Protein AF-A0A1I0A6A6-F1 (afdb_monomer_lite)

Structure (mmCIF, N/CA/C/O backbone):
data_AF-A0A1I0A6A6-F1
#
_entry.id   AF-A0A1I0A6A6-F1
#
loop_
_atom_site.group_PDB
_atom_site.id
_atom_site.type_symbol
_atom_site.label_atom_id
_atom_site.label_alt_id
_atom_site.label_comp_id
_atom_site.label_asym_id
_atom_site.label_entity_id
_atom_site.label_seq_id
_atom_site.pdbx_PDB_ins_code
_atom_site.Cartn_x
_atom_site.Cartn_y
_atom_site.Cartn_z
_atom_site.occupancy
_atom_site.B_iso_or_equiv
_atom_site.auth_seq_id
_atom_site.auth_comp_id
_atom_site.auth_asym_id
_atom_site.auth_atom_id
_atom_site.pdbx_PDB_model_num
ATOM 1 N N . MET A 1 1 ? -33.083 19.137 50.912 1.00 38.31 1 MET A N 1
ATOM 2 C CA . MET A 1 1 ? -33.176 18.187 52.042 1.00 38.31 1 MET A CA 1
ATOM 3 C C . MET A 1 1 ? -31.839 17.481 52.184 1.00 38.31 1 MET A C 1
ATOM 5 O O . MET A 1 1 ? -31.438 16.793 51.256 1.00 38.31 1 MET A O 1
ATOM 9 N N . ALA A 1 2 ? -31.124 17.695 53.289 1.00 40.59 2 ALA A N 1
ATOM 10 C CA . ALA A 1 2 ? -29.967 16.873 53.644 1.00 40.59 2 ALA A CA 1
ATOM 11 C C . ALA A 1 2 ? -30.454 15.433 53.902 1.00 40.59 2 ALA A C 1
ATOM 13 O O . ALA A 1 2 ? -31.474 15.255 54.568 1.00 40.59 2 ALA A O 1
ATOM 14 N N . SER A 1 3 ? -29.806 14.421 53.317 1.00 53.03 3 SER A N 1
ATOM 15 C CA . SER A 1 3 ? -30.333 13.052 53.335 1.00 53.03 3 SER A CA 1
ATOM 16 C C . SER A 1 3 ? -30.282 12.448 54.747 1.00 53.03 3 SER A C 1
ATOM 18 O O . SER A 1 3 ? -29.224 12.359 55.367 1.00 53.03 3 SER A O 1
ATOM 20 N N . LEU A 1 4 ? -31.443 12.007 55.247 1.00 56.84 4 LEU A N 1
ATOM 21 C CA . LEU A 1 4 ? -31.589 11.217 56.483 1.00 56.84 4 LEU A CA 1
ATOM 22 C C . LEU A 1 4 ? -30.985 9.806 56.357 1.00 56.84 4 LEU A C 1
ATOM 24 O O . LEU A 1 4 ? -30.748 9.141 57.359 1.00 56.84 4 LEU A O 1
ATOM 28 N N . TRP A 1 5 ? -30.702 9.367 55.130 1.00 56.50 5 TRP A N 1
ATOM 29 C CA . TRP A 1 5 ? -30.177 8.045 54.810 1.00 56.50 5 TRP A CA 1
ATOM 30 C C . TRP A 1 5 ? -28.830 8.181 54.100 1.00 56.50 5 TRP A C 1
ATOM 32 O O . TRP A 1 5 ? -28.675 9.001 53.187 1.00 56.50 5 TRP A O 1
ATOM 42 N N . LYS A 1 6 ? -27.847 7.389 54.538 1.00 59.06 6 LYS A N 1
ATOM 43 C CA . LYS A 1 6 ? -26.527 7.264 53.912 1.00 59.06 6 LYS A CA 1
ATOM 44 C C . LYS A 1 6 ? -26.257 5.790 53.655 1.00 59.06 6 LYS A C 1
ATOM 46 O O . LYS A 1 6 ? -26.235 5.001 54.595 1.00 59.06 6 LYS A O 1
ATOM 51 N N . TRP A 1 7 ? -26.025 5.444 52.397 1.00 64.62 7 TRP A N 1
ATOM 52 C CA . TRP A 1 7 ? -25.557 4.117 52.023 1.00 64.62 7 TRP A CA 1
ATOM 53 C C . TRP A 1 7 ? -24.109 3.970 52.484 1.00 64.62 7 TRP A C 1
ATOM 55 O O . TRP A 1 7 ? -23.253 4.774 52.110 1.00 64.62 7 TRP A O 1
ATOM 65 N N . ARG A 1 8 ? -23.844 2.980 53.335 1.00 62.66 8 ARG A N 1
ATOM 66 C CA . ARG A 1 8 ? -22.482 2.549 53.648 1.00 62.66 8 ARG A CA 1
ATOM 67 C C . ARG A 1 8 ? -22.244 1.235 52.929 1.00 62.66 8 ARG A C 1
ATOM 69 O O . ARG A 1 8 ? -23.105 0.362 52.965 1.00 62.66 8 ARG A O 1
ATOM 76 N N . ALA A 1 9 ? -21.105 1.135 52.265 1.00 60.50 9 ALA A N 1
ATOM 77 C CA . ALA A 1 9 ? -20.640 -0.138 51.755 1.00 60.50 9 ALA A CA 1
ATOM 78 C C . ALA A 1 9 ? -20.038 -0.936 52.916 1.00 60.50 9 ALA A C 1
ATOM 80 O O . ALA A 1 9 ? -19.286 -0.380 53.719 1.00 60.50 9 ALA A O 1
ATOM 81 N N . ASP A 1 10 ? -20.410 -2.205 52.990 1.00 60.72 10 ASP A N 1
ATOM 82 C CA . ASP A 1 10 ? -19.793 -3.221 53.836 1.00 60.72 10 ASP A CA 1
ATOM 83 C C . ASP A 1 10 ? -18.888 -4.085 52.936 1.00 60.72 10 ASP A C 1
ATOM 85 O O . ASP A 1 10 ? -19.190 -4.216 51.747 1.00 60.72 10 ASP A O 1
ATOM 89 N N . ASP A 1 11 ? -17.786 -4.629 53.462 1.00 60.62 11 ASP A N 1
ATOM 90 C CA . ASP A 1 11 ? -16.925 -5.601 52.745 1.00 60.62 11 ASP A CA 1
ATOM 91 C C . ASP A 1 11 ? -16.254 -5.068 51.441 1.00 60.62 11 ASP A C 1
ATOM 93 O O . ASP A 1 11 ? -16.332 -5.657 50.358 1.00 60.62 11 ASP A O 1
ATOM 97 N N . LEU A 1 12 ? -15.611 -3.888 51.512 1.00 60.81 12 LEU A N 1
ATOM 98 C CA . LEU A 1 12 ? -14.973 -3.196 50.366 1.00 60.81 12 LEU A CA 1
ATOM 99 C C . LEU A 1 12 ? -13.684 -3.868 49.838 1.00 60.81 12 LEU A C 1
ATOM 101 O O . LEU A 1 12 ? -13.248 -3.579 48.721 1.00 60.81 12 LEU A O 1
ATOM 105 N N . ASP A 1 13 ? -13.064 -4.755 50.611 1.00 55.25 13 ASP A N 1
ATOM 106 C CA . ASP A 1 13 ? -11.921 -5.590 50.207 1.00 55.25 13 ASP A CA 1
ATOM 107 C C . ASP A 1 13 ? -12.269 -6.547 49.050 1.00 55.25 13 ASP A C 1
ATOM 109 O O . ASP A 1 13 ? -11.396 -6.990 48.301 1.00 55.25 13 ASP A O 1
ATOM 113 N N . THR A 1 14 ? -13.562 -6.766 48.809 1.00 58.41 14 THR A N 1
ATOM 114 C CA . THR A 1 14 ? -14.087 -7.616 47.738 1.00 58.41 14 THR A CA 1
ATOM 115 C C . THR A 1 14 ? -14.228 -6.921 46.373 1.00 58.41 14 THR A C 1
ATOM 117 O O . THR A 1 14 ? -14.649 -7.565 45.408 1.00 58.41 14 THR A O 1
ATOM 120 N N . ILE A 1 15 ? -13.883 -5.631 46.237 1.00 67.81 15 ILE A N 1
ATOM 121 C CA . ILE A 1 15 ? -14.083 -4.850 44.992 1.00 67.81 15 ILE A CA 1
ATOM 122 C C . ILE A 1 15 ? -13.125 -5.256 43.853 1.00 67.81 15 ILE A C 1
ATOM 124 O O . ILE A 1 15 ? -13.414 -5.012 42.676 1.00 67.81 15 ILE A O 1
ATOM 128 N N . PHE A 1 16 ? -11.993 -5.879 44.180 1.00 80.69 16 PHE A N 1
ATOM 129 C CA . PHE A 1 16 ? -10.970 -6.274 43.208 1.00 80.69 16 PHE A CA 1
ATOM 130 C C . PHE A 1 16 ? -11.210 -7.683 42.635 1.00 80.69 16 PHE A C 1
ATOM 132 O O . PHE A 1 16 ? -12.317 -8.216 42.641 1.00 80.69 16 PHE A O 1
ATOM 139 N N . LYS A 1 17 ? -10.163 -8.303 42.083 1.00 83.44 17 LYS A N 1
ATOM 140 C CA . LYS A 1 17 ? -10.204 -9.653 41.492 1.00 83.44 17 LYS A CA 1
ATOM 141 C C . LYS A 1 17 ? -10.427 -10.783 42.514 1.00 83.44 17 LYS A C 1
ATOM 143 O O . LYS A 1 17 ? -10.639 -11.929 42.114 1.00 83.44 17 LYS A O 1
ATOM 148 N N . VAL A 1 18 ? -10.328 -10.474 43.806 1.00 81.12 18 VAL A N 1
ATOM 149 C CA . VAL A 1 18 ? -10.264 -11.426 44.920 1.00 81.12 18 VAL A CA 1
ATOM 150 C C . VAL A 1 18 ? -11.649 -11.628 45.558 1.00 81.12 18 VAL A C 1
ATOM 152 O O . VAL A 1 18 ? -12.448 -10.697 45.642 1.00 81.12 18 VAL A O 1
ATOM 155 N N . ILE A 1 19 ? -11.958 -12.861 45.964 1.00 79.75 19 ILE A N 1
ATOM 156 C CA . ILE A 1 19 ? -13.134 -13.200 46.790 1.00 79.75 19 ILE A CA 1
ATOM 157 C C . ILE A 1 19 ? -12.752 -13.273 48.275 1.00 79.75 19 ILE A C 1
ATOM 159 O O . ILE A 1 19 ? -11.572 -13.337 48.589 1.00 79.75 19 ILE A O 1
ATOM 163 N N . ASN A 1 20 ? -13.721 -13.375 49.186 1.00 75.00 20 ASN A N 1
ATOM 164 C CA . ASN A 1 20 ? -13.495 -13.378 50.645 1.00 75.00 20 ASN A CA 1
ATOM 165 C C . ASN A 1 20 ? -12.578 -14.521 51.134 1.00 75.00 20 ASN A C 1
ATOM 167 O O . ASN A 1 20 ? -12.017 -14.449 52.218 1.00 75.00 20 ASN A O 1
ATOM 171 N N . GLN A 1 21 ? -12.392 -15.569 50.324 1.00 74.50 21 GLN A N 1
ATOM 172 C CA . GLN A 1 21 ? -11.429 -16.651 50.573 1.00 74.50 21 GLN A CA 1
ATOM 173 C C . GLN A 1 21 ? -9.991 -16.311 50.129 1.00 74.50 21 GLN A C 1
ATOM 175 O O . GLN A 1 21 ? -9.130 -17.179 50.156 1.00 74.50 21 GLN A O 1
ATOM 180 N N . GLY A 1 22 ? -9.728 -15.098 49.635 1.00 74.94 22 GLY A N 1
ATOM 181 C CA . GLY A 1 22 ? -8.437 -14.664 49.090 1.00 74.94 22 GLY A CA 1
ATOM 182 C C . GLY A 1 22 ? -8.132 -15.153 47.661 1.00 74.94 22 GLY A C 1
ATOM 183 O O . GLY A 1 22 ? -7.114 -14.775 47.084 1.00 74.94 22 GLY A O 1
ATOM 184 N N . LEU A 1 23 ? -9.021 -15.941 47.042 1.00 78.50 23 LEU A N 1
ATOM 185 C CA . LEU A 1 23 ? -8.830 -16.473 45.685 1.00 78.50 23 LEU A CA 1
ATOM 186 C C . LEU A 1 23 ? -9.155 -15.442 44.594 1.00 78.50 23 LEU A C 1
ATOM 188 O O . LEU A 1 23 ? -10.188 -14.771 44.621 1.00 78.50 23 LEU A O 1
ATOM 192 N N . MET A 1 24 ? -8.328 -15.382 43.554 1.00 80.19 24 MET A N 1
ATOM 193 C CA . MET A 1 24 ? -8.513 -14.508 42.392 1.00 80.19 24 MET A CA 1
ATOM 194 C C . MET A 1 24 ? -9.512 -15.091 41.384 1.00 80.19 24 MET A C 1
ATOM 196 O O . MET A 1 24 ? -9.124 -15.557 40.313 1.00 80.19 24 MET A O 1
ATOM 200 N N . LYS A 1 25 ? -10.803 -15.094 41.733 1.00 83.88 25 LYS A N 1
ATOM 201 C CA . LYS A 1 25 ? -11.876 -15.655 40.889 1.00 83.88 25 LYS A CA 1
ATOM 202 C C . LYS A 1 25 ? -12.686 -14.617 40.110 1.00 83.88 25 LYS A C 1
ATOM 204 O O . LYS A 1 25 ? -13.388 -14.993 39.177 1.00 83.88 25 LYS A O 1
ATOM 209 N N . LYS A 1 26 ? -12.640 -13.329 40.470 1.00 88.06 26 LYS A N 1
ATOM 210 C CA . LYS A 1 26 ? -13.511 -12.320 39.848 1.00 88.06 26 LYS A CA 1
ATOM 211 C C . LYS A 1 26 ? -12.895 -11.808 38.541 1.00 88.06 26 LYS A C 1
ATOM 213 O O . LYS A 1 26 ? -11.825 -11.190 38.569 1.00 88.06 26 LYS A O 1
ATOM 218 N N . PRO A 1 27 ? -13.541 -12.001 37.380 1.00 91.06 27 PRO A N 1
ATOM 219 C CA . PRO A 1 27 ? -13.076 -11.388 36.142 1.00 91.06 27 PRO A CA 1
ATOM 220 C C . PRO A 1 27 ? -13.278 -9.864 36.177 1.00 91.06 27 PRO A C 1
ATOM 222 O O . PRO A 1 27 ? -14.146 -9.353 36.876 1.00 91.06 27 PRO A O 1
ATOM 225 N N . TYR A 1 28 ? -12.518 -9.109 35.378 1.00 93.50 28 TYR A N 1
ATOM 226 C CA . TYR A 1 28 ? -12.632 -7.636 35.341 1.00 93.50 28 TYR A CA 1
ATOM 227 C C . TYR A 1 28 ? -14.009 -7.143 34.877 1.00 93.50 28 TYR A C 1
ATOM 229 O O . TYR A 1 28 ? -14.390 -6.002 35.117 1.00 93.50 28 TYR A O 1
ATOM 237 N N . TRP A 1 29 ? -14.758 -7.983 34.174 1.00 93.38 29 TRP A N 1
ATOM 238 C CA . TRP A 1 29 ? -16.086 -7.667 33.669 1.00 93.38 29 TRP A CA 1
ATOM 239 C C . TRP A 1 29 ? -17.198 -8.030 34.652 1.00 93.38 29 TRP A C 1
ATOM 241 O O . TRP A 1 29 ? -18.354 -7.824 34.314 1.00 93.38 29 TRP A O 1
ATOM 251 N N . VAL A 1 30 ? -16.881 -8.551 35.844 1.00 91.50 30 VAL A N 1
ATOM 252 C CA . VAL A 1 30 ? -17.866 -9.058 36.813 1.00 91.50 30 VAL A CA 1
ATOM 253 C C . VAL A 1 30 ? -18.976 -8.044 37.127 1.00 91.50 30 VAL A C 1
ATOM 255 O O . VAL A 1 30 ? -18.717 -6.860 37.368 1.00 91.50 30 VAL A O 1
ATOM 258 N N . GLU A 1 31 ? -20.218 -8.499 37.152 1.00 89.62 31 GLU A N 1
ATOM 259 C CA . GLU A 1 31 ? -21.395 -7.734 37.561 1.00 89.62 31 GLU A CA 1
ATOM 260 C C . GLU A 1 31 ? -22.098 -8.372 38.754 1.00 89.62 31 GLU A C 1
ATOM 262 O O . GLU A 1 31 ? -21.801 -9.502 39.123 1.00 89.62 31 GLU A O 1
ATOM 267 N N . TYR A 1 32 ? -23.004 -7.617 39.381 1.00 85.06 32 TYR A N 1
ATOM 268 C CA . TYR A 1 32 ? -23.696 -8.022 40.605 1.00 85.06 32 TYR A CA 1
ATOM 269 C C . TYR A 1 32 ? -24.464 -9.342 40.452 1.00 85.06 32 TYR A C 1
ATOM 271 O O . TYR A 1 32 ? -24.411 -10.182 41.343 1.00 85.06 32 TYR A O 1
ATOM 279 N N . HIS A 1 33 ? -25.089 -9.537 39.287 1.00 87.75 33 HIS A N 1
ATOM 280 C CA . HIS A 1 33 ? -25.902 -10.711 38.948 1.00 87.75 33 HIS A CA 1
ATOM 281 C C . HIS A 1 33 ? -25.120 -11.851 38.278 1.00 87.75 33 HIS A C 1
ATOM 283 O O . HIS A 1 33 ? -25.723 -12.794 37.774 1.00 87.75 33 HIS A O 1
ATOM 289 N N . ASP A 1 34 ? -23.786 -11.769 38.207 1.00 90.88 34 ASP A N 1
ATOM 290 C CA . ASP A 1 34 ? -22.990 -12.847 37.614 1.00 90.88 34 ASP A CA 1
ATOM 291 C C . ASP A 1 34 ? -22.909 -14.059 38.560 1.00 90.88 34 ASP A C 1
ATOM 293 O O . ASP A 1 34 ? -22.771 -13.919 39.779 1.00 90.88 34 ASP A O 1
ATOM 297 N N . VAL A 1 35 ? -22.924 -15.256 37.971 1.00 91.38 35 VAL A N 1
ATOM 298 C CA . VAL A 1 35 ? -22.727 -16.546 38.647 1.00 91.38 35 VAL A CA 1
ATOM 299 C C . VAL A 1 35 ? -21.478 -17.246 38.104 1.00 91.38 35 VAL A C 1
ATOM 301 O O . VAL A 1 35 ? -21.071 -17.009 36.965 1.00 91.38 35 VAL A O 1
ATOM 304 N N . TYR A 1 36 ? -20.858 -18.095 38.920 1.00 87.06 36 TYR A N 1
ATOM 305 C CA . TYR A 1 36 ? -19.808 -19.019 38.489 1.00 87.06 36 TYR A CA 1
ATOM 306 C C . TYR A 1 36 ? -20.394 -20.193 37.685 1.00 87.06 36 TYR A C 1
ATOM 308 O O . TYR A 1 36 ? -21.608 -20.391 37.652 1.00 87.06 36 TYR A O 1
ATOM 316 N N . ASP A 1 37 ? -19.526 -21.005 37.074 1.00 87.81 37 ASP A N 1
ATOM 317 C CA . ASP A 1 37 ? -19.925 -22.170 36.264 1.00 87.81 37 ASP A CA 1
ATOM 318 C C . ASP A 1 37 ? -20.733 -23.218 37.054 1.00 87.81 37 ASP A C 1
ATOM 320 O O . ASP A 1 37 ? -21.507 -23.977 36.476 1.00 87.81 37 ASP A O 1
ATOM 324 N N . ASP A 1 38 ? -20.581 -23.249 38.381 1.00 87.25 38 ASP A N 1
ATOM 325 C CA . ASP A 1 38 ? -21.343 -24.111 39.291 1.00 87.25 38 ASP A CA 1
ATOM 326 C C . ASP A 1 38 ? -22.706 -23.518 39.717 1.00 87.25 38 ASP A C 1
ATOM 328 O O . ASP A 1 38 ? -23.435 -24.130 40.497 1.00 87.25 38 ASP A O 1
ATOM 332 N N . GLY A 1 39 ? -23.064 -22.334 39.206 1.00 87.31 39 GLY A N 1
ATOM 333 C CA . GLY A 1 39 ? -24.300 -21.614 39.522 1.00 87.31 39 GLY A CA 1
ATOM 334 C C . GLY A 1 39 ? -24.240 -20.765 40.796 1.00 87.31 39 GLY A C 1
ATOM 335 O O . GLY A 1 39 ? -25.226 -20.110 41.139 1.00 87.31 39 GLY A O 1
ATOM 336 N N . THR A 1 40 ? -23.108 -20.739 41.501 1.00 86.25 40 THR A N 1
ATOM 337 C CA . THR A 1 40 ? -22.949 -19.936 42.719 1.00 86.25 40 THR A CA 1
ATOM 338 C C . THR A 1 40 ? -22.833 -18.446 42.368 1.00 86.25 40 THR A C 1
ATOM 340 O O . THR A 1 40 ? -22.031 -18.097 41.498 1.00 86.25 40 THR A O 1
ATOM 343 N N . PRO A 1 41 ? -23.573 -17.535 43.033 1.00 87.31 41 PRO A N 1
ATOM 344 C CA . PRO A 1 41 ? -23.426 -16.096 42.820 1.00 87.31 41 PRO A CA 1
ATOM 345 C C . PRO A 1 41 ? -22.012 -15.602 43.120 1.00 87.31 41 PRO A C 1
ATOM 347 O O . PRO A 1 41 ? -21.406 -15.983 44.121 1.00 87.31 41 PRO A O 1
ATOM 350 N N . VAL A 1 42 ? -21.505 -14.697 42.281 1.00 86.19 42 VAL A N 1
ATOM 351 C CA . VAL A 1 42 ? -20.198 -14.063 42.510 1.00 86.19 42 VAL A CA 1
ATOM 352 C C . VAL A 1 42 ? -20.254 -13.063 43.672 1.00 86.19 42 VAL A C 1
ATOM 354 O O . VAL A 1 42 ? -19.250 -12.849 44.355 1.00 86.19 42 VAL A O 1
ATOM 357 N N . TRP A 1 43 ? -21.421 -12.454 43.907 1.00 80.69 43 TRP A N 1
ATOM 358 C CA . TRP A 1 43 ? -21.645 -11.488 44.980 1.00 80.69 43 TRP A CA 1
ATOM 359 C C . TRP A 1 43 ? -22.674 -11.994 45.986 1.00 80.69 43 TRP A C 1
ATOM 361 O O . TRP A 1 43 ? -23.814 -12.318 45.642 1.00 80.69 43 TRP A O 1
ATOM 371 N N . ASN A 1 44 ? -22.281 -11.979 47.260 1.00 75.00 44 ASN A N 1
ATOM 372 C CA . ASN A 1 44 ? -23.185 -12.215 48.377 1.00 75.00 44 ASN A CA 1
ATOM 373 C C . ASN A 1 44 ? -24.176 -11.047 48.447 1.00 75.00 44 ASN A C 1
ATOM 375 O O . ASN A 1 44 ? -23.830 -9.944 48.857 1.00 75.00 44 ASN A O 1
ATOM 379 N N . GLY A 1 45 ? -25.399 -11.272 47.970 1.00 75.44 45 GLY A N 1
ATOM 380 C CA . GLY A 1 45 ? -26.433 -10.241 47.905 1.00 75.44 45 GLY A CA 1
ATOM 381 C C . GLY A 1 45 ? -27.242 -10.233 46.614 1.00 75.44 45 GLY A C 1
ATOM 382 O O . GLY A 1 45 ? -28.298 -9.623 46.622 1.00 75.44 45 GLY A O 1
ATOM 383 N N . GLU A 1 46 ? -26.825 -10.945 45.562 1.00 80.88 46 GLU A N 1
ATOM 384 C CA . GLU A 1 46 ? -27.533 -11.020 44.264 1.00 80.88 46 GLU A CA 1
ATOM 385 C C . GLU A 1 46 ? -29.050 -11.290 44.398 1.00 80.88 46 GLU A C 1
ATOM 387 O O . GLU A 1 46 ? -29.872 -10.701 43.698 1.00 80.88 46 GLU A O 1
ATOM 392 N N . LYS A 1 47 ? -29.449 -12.077 45.405 1.00 82.69 47 LYS A N 1
ATOM 393 C CA . LYS A 1 47 ? -30.855 -12.386 45.722 1.00 82.69 47 LYS A CA 1
ATOM 394 C C . LYS A 1 47 ? -31.598 -11.287 46.497 1.00 82.69 47 LYS A C 1
ATOM 396 O O . LYS A 1 47 ? -32.722 -11.508 46.949 1.00 82.69 47 LYS A O 1
ATOM 401 N N . SER A 1 48 ? -30.990 -10.122 46.717 1.00 85.88 48 SER A N 1
ATOM 402 C CA . SER A 1 48 ? -31.593 -9.018 47.465 1.00 85.88 48 SER A CA 1
ATOM 403 C C . SER A 1 48 ? -32.732 -8.396 46.670 1.00 85.88 48 SER A C 1
ATOM 405 O O . SER A 1 48 ? -32.529 -7.578 45.774 1.00 85.88 48 SER A O 1
ATOM 407 N N . VAL A 1 49 ? -33.960 -8.728 47.063 1.00 87.75 49 VAL A N 1
ATOM 408 C CA . VAL A 1 49 ? -35.180 -8.183 46.452 1.00 87.75 49 VAL A CA 1
ATOM 409 C C . VAL A 1 49 ? -35.176 -6.652 46.462 1.00 87.75 49 VAL A C 1
ATOM 411 O O . VAL A 1 49 ? -35.545 -6.033 45.470 1.00 87.75 49 VAL A O 1
ATOM 414 N N . PHE A 1 50 ? -34.709 -6.035 47.552 1.00 86.25 50 PHE A N 1
ATOM 415 C CA . PHE A 1 50 ? -34.649 -4.580 47.673 1.00 86.25 50 PHE A CA 1
ATOM 416 C C . PHE A 1 50 ? -33.729 -3.940 46.623 1.00 86.25 50 PHE A C 1
ATOM 418 O O . PHE A 1 50 ? -34.138 -3.002 45.937 1.00 86.25 50 PHE A O 1
ATOM 425 N N . TRP A 1 51 ? -32.505 -4.457 46.466 1.00 82.31 51 TRP A N 1
ATOM 426 C CA . TRP A 1 51 ? -31.547 -3.918 45.494 1.00 82.31 51 TRP A CA 1
ATOM 427 C C . TRP A 1 51 ? -32.000 -4.169 44.058 1.00 82.31 51 TRP A C 1
ATOM 429 O O . TRP A 1 51 ? -31.914 -3.266 43.226 1.00 82.31 51 TRP A O 1
ATOM 439 N N . ASN A 1 52 ? -32.584 -5.339 43.802 1.00 87.19 52 ASN A N 1
ATOM 440 C CA . ASN A 1 52 ? -33.087 -5.707 42.483 1.00 87.19 52 ASN A CA 1
ATOM 441 C C . ASN A 1 52 ? -34.271 -4.816 42.073 1.00 87.19 52 ASN A C 1
ATOM 443 O O . ASN A 1 52 ? -34.341 -4.371 40.929 1.00 87.19 52 ASN A O 1
ATOM 447 N N . MET A 1 53 ? -35.164 -4.475 43.010 1.00 88.94 53 MET A N 1
ATOM 448 C CA . MET A 1 53 ? -36.251 -3.520 42.761 1.00 88.94 53 MET A CA 1
ATOM 449 C C . MET A 1 53 ? -35.736 -2.096 42.522 1.00 88.94 53 MET A C 1
ATOM 451 O O . MET A 1 53 ? -36.255 -1.410 41.646 1.00 88.94 53 MET A O 1
ATOM 455 N N . LEU A 1 54 ? -34.713 -1.644 43.257 1.00 85.31 54 LEU A N 1
ATOM 456 C CA . LEU A 1 54 ? -34.118 -0.320 43.037 1.00 85.31 54 LEU A CA 1
ATOM 457 C C . LEU A 1 54 ? -33.449 -0.195 41.665 1.00 85.31 54 LEU A C 1
ATOM 459 O O . LEU A 1 54 ? -33.596 0.841 41.019 1.00 85.31 54 LEU A O 1
ATOM 463 N N . GLU A 1 55 ? -32.720 -1.220 41.222 1.00 84.69 55 GLU A N 1
ATOM 464 C CA . GLU A 1 55 ? -32.090 -1.235 39.896 1.00 84.69 55 GLU A CA 1
ATOM 465 C C . GLU A 1 55 ? -33.139 -1.196 38.774 1.00 84.69 55 GLU A C 1
ATOM 467 O O . GLU A 1 55 ? -32.964 -0.478 37.790 1.00 84.69 55 GLU A O 1
ATOM 472 N N . GLN A 1 56 ? -34.257 -1.910 38.946 1.00 87.94 56 GLN A N 1
ATOM 473 C CA . GLN A 1 56 ? -35.364 -1.913 37.986 1.00 87.94 56 GLN A CA 1
ATOM 474 C C . GLN A 1 56 ? -36.146 -0.593 37.972 1.00 87.94 56 GLN A C 1
ATOM 476 O O . GLN A 1 56 ? -36.538 -0.131 36.903 1.00 87.94 56 GLN A O 1
ATOM 481 N N . ALA A 1 57 ? -36.383 0.010 39.140 1.00 91.88 57 ALA A N 1
ATOM 482 C CA . ALA A 1 57 ? -37.196 1.219 39.263 1.00 91.88 57 ALA A CA 1
ATOM 483 C C . ALA A 1 57 ? -36.449 2.500 38.858 1.00 91.88 57 ALA A C 1
ATOM 485 O O . ALA A 1 57 ? -37.073 3.415 38.325 1.00 91.88 57 ALA A O 1
ATOM 486 N N . TYR A 1 58 ? -35.132 2.569 39.096 1.00 89.50 58 TYR A N 1
ATOM 487 C CA . TYR A 1 58 ? -34.326 3.787 38.917 1.00 89.50 58 TYR A CA 1
ATOM 488 C C . TYR A 1 58 ? -33.037 3.562 38.102 1.00 89.50 58 TYR A C 1
ATOM 490 O O . TYR A 1 58 ? -31.937 3.902 38.559 1.00 89.50 58 TYR A O 1
ATOM 498 N N . PRO A 1 59 ? -33.115 2.972 36.894 1.00 85.06 59 PRO A N 1
ATOM 499 C CA . PRO A 1 59 ? -31.928 2.620 36.114 1.00 85.06 59 PRO A CA 1
ATOM 500 C C . PRO A 1 59 ? -31.120 3.848 35.658 1.00 85.06 59 PRO A C 1
ATOM 502 O O . PRO A 1 59 ? -29.897 3.773 35.504 1.00 85.06 59 PRO A O 1
ATOM 505 N N . GLU A 1 60 ? -31.781 4.989 35.445 1.00 85.56 60 GLU A N 1
ATOM 506 C CA . GLU A 1 60 ? -31.135 6.234 35.023 1.00 85.56 60 GLU A CA 1
ATOM 507 C C . GLU A 1 60 ? -30.378 6.891 36.181 1.00 85.56 60 GLU A C 1
ATOM 509 O O . GLU A 1 60 ? -29.197 7.222 36.051 1.00 85.56 60 GLU A O 1
ATOM 514 N N . GLU A 1 61 ? -31.014 7.019 37.344 1.00 88.81 61 GLU A N 1
ATOM 515 C CA . GLU A 1 61 ? -30.412 7.581 38.549 1.00 88.81 61 GLU A CA 1
ATOM 516 C C . GLU A 1 61 ? -29.217 6.746 39.009 1.00 88.81 61 GLU A C 1
ATOM 518 O O . GLU A 1 61 ? -28.198 7.313 39.418 1.00 88.81 61 GLU A O 1
ATOM 523 N N . TRP A 1 62 ? -29.299 5.417 38.873 1.00 83.38 62 TRP A N 1
ATOM 524 C CA . TRP A 1 62 ? -28.177 4.505 39.093 1.00 83.38 62 TRP A CA 1
ATOM 525 C C . TRP A 1 62 ? -26.994 4.824 38.178 1.00 83.38 62 TRP A C 1
ATOM 527 O O . TRP A 1 62 ? -25.863 4.982 38.650 1.00 83.38 62 TRP A O 1
ATOM 537 N N . ARG A 1 63 ? -27.235 4.989 36.871 1.00 85.44 63 ARG A N 1
ATOM 538 C CA . ARG A 1 63 ? -26.181 5.358 35.912 1.00 85.44 63 ARG A CA 1
ATOM 539 C C . ARG A 1 63 ? -25.582 6.725 36.245 1.00 85.44 63 ARG A C 1
ATOM 541 O O . ARG A 1 63 ? -24.361 6.868 36.269 1.00 85.44 63 ARG A O 1
ATOM 548 N N . GLN A 1 64 ? -26.411 7.719 36.556 1.00 88.69 64 GLN A N 1
ATOM 549 C CA . GLN A 1 64 ? -25.955 9.063 36.922 1.00 88.69 64 GLN A CA 1
ATOM 550 C C . GLN A 1 64 ? -25.184 9.090 38.245 1.00 88.69 64 GLN A C 1
ATOM 552 O O . GLN A 1 64 ? -24.228 9.853 38.393 1.00 88.69 64 GLN A O 1
ATOM 557 N N . MET A 1 65 ? -25.575 8.276 39.227 1.00 89.12 65 MET A N 1
ATOM 558 C CA . MET A 1 65 ? -24.814 8.090 40.463 1.00 89.12 65 MET A CA 1
ATOM 559 C C . MET A 1 65 ? -23.421 7.534 40.154 1.00 89.12 65 MET A C 1
ATOM 561 O O . MET A 1 65 ? -22.431 8.127 40.578 1.00 89.12 65 MET A O 1
ATOM 565 N N . MET A 1 66 ? -23.330 6.472 39.349 1.00 90.12 66 MET A N 1
ATOM 566 C CA . MET A 1 66 ? -22.046 5.878 38.965 1.00 90.12 66 MET A CA 1
ATOM 567 C C . MET A 1 66 ? -21.153 6.849 38.186 1.00 90.12 66 MET A C 1
ATOM 569 O O . MET A 1 66 ? -19.956 6.930 38.458 1.00 90.12 66 MET A O 1
ATOM 573 N N . ARG A 1 67 ? -21.720 7.644 37.271 1.00 92.38 67 ARG A N 1
ATOM 574 C CA . ARG A 1 67 ? -20.981 8.703 36.563 1.00 92.38 67 ARG A CA 1
ATOM 575 C C . ARG A 1 67 ? -20.422 9.749 37.529 1.00 92.38 67 ARG A C 1
ATOM 577 O O . ARG A 1 67 ? -19.245 10.080 37.438 1.00 92.38 67 ARG A O 1
ATOM 584 N N . ARG A 1 68 ? -21.225 10.213 38.497 1.00 94.19 68 ARG A N 1
ATOM 585 C CA . ARG A 1 68 ? -20.773 11.151 39.544 1.00 94.19 68 ARG A CA 1
ATOM 586 C C . ARG A 1 68 ? -19.655 10.560 40.401 1.00 94.19 68 ARG A C 1
ATOM 588 O O . ARG A 1 68 ? -18.699 11.266 40.711 1.00 94.19 68 ARG A O 1
ATOM 595 N N . MET A 1 69 ? -19.751 9.277 40.754 1.00 92.62 69 MET A N 1
ATOM 596 C CA . MET A 1 69 ? -18.695 8.574 41.487 1.00 92.62 69 MET A CA 1
ATOM 597 C C . MET A 1 69 ? -17.393 8.529 40.681 1.00 92.62 69 MET A C 1
ATOM 599 O O . MET A 1 69 ? -16.357 8.919 41.208 1.00 92.62 69 MET A O 1
ATOM 603 N N . MET A 1 70 ? -17.442 8.138 39.403 1.00 94.56 70 MET A N 1
ATOM 604 C CA . MET A 1 70 ? -16.253 8.088 38.541 1.00 94.56 70 MET A CA 1
ATOM 605 C C . MET A 1 70 ? -15.630 9.474 38.324 1.00 94.56 70 MET A C 1
ATOM 607 O O . MET A 1 70 ? -14.424 9.617 38.492 1.00 94.56 70 MET A O 1
ATOM 611 N N . SER A 1 71 ? -16.427 10.519 38.069 1.00 95.00 71 SER A N 1
ATOM 612 C CA . SER A 1 71 ? -15.913 11.899 38.011 1.00 95.00 71 SER A CA 1
ATOM 613 C C . SER A 1 71 ? -15.214 12.310 39.307 1.00 95.00 71 SER A C 1
ATOM 615 O O . SER A 1 71 ? -14.147 12.920 39.273 1.00 95.00 71 SER A O 1
ATOM 617 N N . LYS A 1 72 ? -15.791 11.963 40.466 1.00 96.31 72 LYS A N 1
ATOM 618 C CA . LYS A 1 72 ? -15.172 12.295 41.750 1.00 96.31 72 LYS A CA 1
ATOM 619 C C . LYS A 1 72 ? -13.888 11.500 41.991 1.00 96.31 72 LYS A C 1
ATOM 621 O O . LYS A 1 72 ? -12.955 12.039 42.578 1.00 96.31 72 LYS A O 1
ATOM 626 N N . MET A 1 73 ? -13.815 10.252 41.525 1.00 95.38 73 MET A N 1
ATOM 627 C CA . MET A 1 73 ? -12.582 9.460 41.559 1.00 95.38 73 MET A CA 1
ATOM 628 C C . MET A 1 73 ? -11.474 10.127 40.739 1.00 95.38 73 MET A C 1
ATOM 630 O O . MET A 1 73 ? -10.369 10.267 41.253 1.00 95.38 73 MET A O 1
ATOM 634 N N . GLU A 1 74 ? -11.760 10.601 39.520 1.00 96.06 74 GLU A N 1
ATOM 635 C CA . GLU A 1 74 ? -10.779 11.348 38.712 1.00 96.06 74 GLU A CA 1
ATOM 636 C C . GLU A 1 74 ? -10.246 12.583 39.454 1.00 96.06 74 GLU A C 1
ATOM 638 O O . GLU A 1 74 ? -9.033 12.789 39.521 1.00 96.06 74 GLU A O 1
ATOM 643 N N . GLU A 1 75 ? -11.137 13.367 40.072 1.00 96.44 75 GLU A N 1
ATOM 644 C CA . GLU A 1 75 ? -10.762 14.539 40.874 1.00 96.44 75 GLU A CA 1
ATOM 645 C C . GLU A 1 75 ? -9.850 14.157 42.053 1.00 96.44 75 GLU A C 1
ATOM 647 O O . GLU A 1 75 ? -8.806 14.774 42.267 1.00 96.44 75 GLU A O 1
ATOM 652 N N . LEU A 1 76 ? -10.212 13.109 42.803 1.00 96.81 76 LEU A N 1
ATOM 653 C CA . LEU A 1 76 ? -9.448 12.635 43.962 1.00 96.81 76 LEU A CA 1
ATOM 654 C C . LEU A 1 76 ? -8.084 12.040 43.575 1.00 96.81 76 LEU A C 1
ATOM 656 O O . LEU A 1 76 ? -7.121 12.157 44.346 1.00 96.81 76 LEU A O 1
ATOM 660 N N . GLY A 1 77 ? -7.989 11.431 42.388 1.00 95.12 77 GLY A N 1
ATOM 661 C CA . GLY A 1 77 ? -6.737 10.939 41.811 1.00 95.12 77 GLY A CA 1
ATOM 662 C C . GLY A 1 77 ? -5.727 12.056 41.537 1.00 95.12 77 GLY A C 1
ATOM 663 O O . GLY A 1 77 ? -4.526 11.835 41.655 1.00 95.12 77 GLY A O 1
ATOM 664 N N . GLY A 1 78 ? -6.196 13.278 41.259 1.00 94.94 78 GLY A N 1
ATOM 665 C CA . GLY A 1 78 ? -5.366 14.485 41.160 1.00 94.94 78 GLY A CA 1
ATOM 666 C C . GLY A 1 78 ? -4.632 14.678 39.826 1.00 94.94 78 GLY A C 1
ATOM 667 O O . GLY A 1 78 ? -3.980 15.708 39.641 1.00 94.94 78 GLY A O 1
ATOM 668 N N . LEU A 1 79 ? -4.755 13.738 38.882 1.00 96.12 79 LEU A N 1
ATOM 669 C CA . LEU A 1 79 ? -4.172 13.853 37.545 1.00 96.12 79 LEU A CA 1
ATOM 670 C C . LEU A 1 79 ? -4.998 14.817 36.674 1.00 96.12 79 LEU A C 1
ATOM 672 O O . LEU A 1 79 ? -6.131 14.527 36.297 1.00 96.12 79 LEU A O 1
ATOM 676 N N . GLN A 1 80 ? -4.418 15.967 36.326 1.00 91.75 80 GLN A N 1
ATOM 677 C CA . GLN A 1 80 ? -5.135 17.035 35.612 1.00 91.75 80 GLN A CA 1
ATOM 678 C C . GLN A 1 80 ? -5.267 16.781 34.099 1.00 91.75 80 GLN A C 1
ATOM 680 O O . GLN A 1 80 ? -6.300 17.083 33.499 1.00 91.75 80 GLN A O 1
ATOM 685 N N . LYS A 1 81 ? -4.231 16.209 33.468 1.00 91.69 81 LYS A N 1
ATOM 686 C CA . LYS A 1 81 ? -4.156 15.956 32.018 1.00 91.69 81 LYS A CA 1
ATOM 687 C C . LYS A 1 81 ? -4.021 14.462 31.730 1.00 91.69 81 LYS A C 1
ATOM 689 O O . LYS A 1 81 ? -3.355 13.763 32.483 1.00 91.69 81 LYS A O 1
ATOM 694 N N . GLY A 1 82 ? -4.619 14.013 30.630 1.00 89.50 82 GLY A N 1
ATOM 695 C CA . GLY A 1 82 ? -4.652 12.609 30.217 1.00 89.50 82 GLY A CA 1
ATOM 696 C C . GLY A 1 82 ? -6.075 12.122 29.956 1.00 89.50 82 GLY A C 1
ATOM 697 O O . GLY A 1 82 ? -7.048 12.846 30.191 1.00 89.50 82 GLY A O 1
ATOM 698 N N . THR A 1 83 ? -6.173 10.890 29.473 1.00 90.25 83 THR A N 1
ATOM 699 C CA . THR A 1 83 ? -7.430 10.181 29.207 1.00 90.25 83 THR A CA 1
ATOM 700 C C . THR A 1 83 ? -8.202 9.900 30.499 1.00 90.25 83 THR A C 1
ATOM 702 O O . THR A 1 83 ? -7.625 9.813 31.587 1.00 90.25 83 THR A O 1
ATOM 705 N N . HIS A 1 84 ? -9.513 9.685 30.389 1.00 92.50 84 HIS A N 1
ATOM 706 C CA . HIS A 1 84 ? -10.347 9.268 31.524 1.00 92.50 84 HIS A CA 1
ATOM 707 C C . HIS A 1 84 ? -9.836 7.972 32.180 1.00 92.50 84 HIS A C 1
ATOM 709 O O . HIS A 1 84 ? -9.817 7.844 33.404 1.00 92.50 84 HIS A O 1
ATOM 715 N N . GLN A 1 85 ? -9.318 7.031 31.380 1.00 92.44 85 GLN A N 1
ATOM 716 C CA . GLN A 1 85 ? -8.694 5.816 31.904 1.00 92.44 85 GLN A CA 1
ATOM 717 C C . GLN A 1 85 ? -7.455 6.123 32.761 1.00 92.44 85 GLN A C 1
ATOM 719 O O . GLN A 1 85 ? -7.306 5.537 33.832 1.00 92.44 85 GLN A O 1
ATOM 724 N N . GLU A 1 86 ? -6.571 7.024 32.320 1.00 94.88 86 GLU A N 1
ATOM 725 C CA . GLU A 1 86 ? -5.371 7.414 33.077 1.00 94.88 86 GLU A CA 1
ATOM 726 C C . GLU A 1 86 ? -5.728 8.145 34.374 1.00 94.88 86 GLU A C 1
ATOM 728 O O . GLU A 1 86 ? -5.142 7.862 35.418 1.00 94.88 86 GLU A O 1
ATOM 733 N N . LYS A 1 87 ? -6.732 9.028 34.340 1.00 96.00 87 LYS A N 1
ATOM 734 C CA . LYS A 1 87 ? -7.209 9.753 35.527 1.00 96.00 87 LYS A CA 1
ATOM 735 C C . LYS A 1 87 ? -7.829 8.822 36.564 1.00 96.00 87 LYS A C 1
ATOM 737 O O . LYS A 1 87 ? -7.515 8.923 37.749 1.00 96.00 87 LYS A O 1
ATOM 742 N N . LEU A 1 88 ? -8.662 7.876 36.128 1.00 95.69 88 LEU A N 1
ATOM 743 C CA . LEU A 1 88 ? -9.212 6.847 37.010 1.00 95.69 88 LEU A CA 1
ATOM 744 C C . LEU A 1 88 ? -8.116 5.913 37.533 1.00 95.69 88 LEU A C 1
ATOM 746 O O . LEU A 1 88 ? -8.144 5.546 38.704 1.00 95.69 88 LEU A O 1
ATOM 750 N N . MET A 1 89 ? -7.119 5.562 36.716 1.00 95.25 89 MET A N 1
ATOM 751 C CA . MET A 1 89 ? -5.979 4.768 37.178 1.00 95.25 89 MET A CA 1
ATOM 752 C C . MET A 1 89 ? -5.168 5.513 38.248 1.00 95.25 89 MET A C 1
ATOM 754 O O . MET A 1 89 ? -4.783 4.897 39.236 1.00 95.25 89 MET A O 1
ATOM 758 N N . ALA A 1 90 ? -4.983 6.832 38.117 1.00 96.19 90 ALA A N 1
ATOM 759 C CA . ALA A 1 90 ? -4.287 7.650 39.112 1.00 96.19 90 ALA A CA 1
ATOM 760 C C . ALA A 1 90 ? -4.974 7.629 40.491 1.00 96.19 90 ALA A C 1
ATOM 762 O O . ALA A 1 90 ? -4.296 7.641 41.518 1.00 96.19 90 ALA A O 1
ATOM 763 N N . PHE A 1 91 ? -6.309 7.538 40.536 1.00 95.00 91 PHE A N 1
ATOM 764 C CA . PHE A 1 91 ? -7.040 7.307 41.785 1.00 95.00 91 PHE A CA 1
ATOM 765 C C . PHE A 1 91 ? -6.642 5.978 42.437 1.00 95.00 91 PHE A C 1
ATOM 767 O O . PHE A 1 91 ? -6.299 5.951 43.618 1.00 95.00 91 PHE A O 1
ATOM 774 N N . PHE A 1 92 ? -6.641 4.883 41.673 1.00 92.31 92 PHE A N 1
ATOM 775 C CA . PHE A 1 92 ? -6.225 3.584 42.203 1.00 92.31 92 PHE A CA 1
ATOM 776 C C . PHE A 1 92 ? -4.752 3.572 42.608 1.00 92.31 92 PHE A C 1
ATOM 778 O O . PHE A 1 92 ? -4.413 3.028 43.656 1.00 92.31 92 PHE A O 1
ATOM 785 N N . ASP A 1 93 ? -3.888 4.218 41.829 1.00 91.75 93 ASP A N 1
ATOM 786 C CA . ASP A 1 93 ? -2.472 4.335 42.158 1.00 91.75 93 ASP A CA 1
ATOM 787 C C . ASP A 1 93 ? -2.262 5.050 43.496 1.00 91.75 93 ASP A C 1
ATOM 789 O O . ASP A 1 93 ? -1.545 4.541 44.353 1.00 91.75 93 ASP A O 1
ATOM 793 N N . LYS A 1 94 ? -2.950 6.173 43.717 1.00 92.31 94 LYS A N 1
ATOM 794 C CA . LYS A 1 94 ? -2.837 6.972 44.941 1.00 92.31 94 LYS A CA 1
ATOM 795 C C . LYS A 1 94 ? -3.413 6.285 46.180 1.00 92.31 94 LYS A C 1
ATOM 797 O O . LYS A 1 94 ? -2.814 6.358 47.245 1.00 92.31 94 LYS A O 1
ATOM 802 N N . TYR A 1 95 ? -4.589 5.668 46.068 1.00 89.12 95 TYR A N 1
ATOM 803 C CA . TYR A 1 95 ? -5.317 5.170 47.243 1.00 89.12 95 TYR A CA 1
ATOM 804 C C . TYR A 1 95 ? -5.131 3.675 47.518 1.00 89.12 95 TYR A C 1
ATOM 806 O O . TYR A 1 95 ? -5.369 3.251 48.645 1.00 89.12 95 TYR A O 1
ATOM 814 N N . TYR A 1 96 ? -4.711 2.882 46.526 1.00 85.88 96 TYR A N 1
ATOM 815 C CA . TYR A 1 96 ? -4.611 1.424 46.656 1.00 85.88 96 TYR A CA 1
ATOM 816 C C . TYR A 1 96 ? -3.215 0.896 46.323 1.00 85.88 96 TYR A C 1
ATOM 818 O O . TYR A 1 96 ? -2.667 0.101 47.082 1.00 85.88 96 TYR A O 1
ATOM 826 N N . PHE A 1 97 ? -2.609 1.329 45.212 1.00 87.25 97 PHE A N 1
ATOM 827 C CA . PHE A 1 97 ? -1.358 0.720 44.746 1.00 87.25 97 PHE A CA 1
ATOM 828 C C . PHE A 1 97 ? -0.085 1.349 45.306 1.00 87.25 97 PHE A C 1
ATOM 830 O O . PHE A 1 97 ? 0.957 0.697 45.252 1.00 87.25 97 PHE A O 1
ATOM 837 N N . GLN A 1 98 ? -0.152 2.554 45.880 1.00 84.31 98 GLN A N 1
ATOM 838 C CA . GLN A 1 98 ? 1.010 3.223 46.470 1.00 84.31 98 GLN A CA 1
ATOM 839 C C . GLN A 1 98 ? 1.704 2.346 47.524 1.00 84.31 98 GLN A C 1
ATOM 841 O O . GLN A 1 98 ? 2.926 2.274 47.536 1.00 84.31 98 GLN A O 1
ATOM 846 N N . VAL A 1 99 ? 0.929 1.629 48.344 1.00 78.94 99 VAL A N 1
ATOM 847 C CA . VAL A 1 99 ? 1.450 0.787 49.436 1.00 78.94 99 VAL A CA 1
ATOM 848 C C . VAL A 1 99 ? 2.009 -0.549 48.925 1.00 78.94 99 VAL A C 1
ATOM 850 O O . VAL A 1 99 ? 2.870 -1.147 49.560 1.00 78.94 99 VAL A O 1
ATOM 853 N N . ILE A 1 100 ? 1.574 -1.034 47.752 1.00 77.12 100 ILE A N 1
ATOM 854 C CA . ILE A 1 100 ? 2.051 -2.321 47.209 1.00 77.12 100 ILE A CA 1
ATOM 855 C C . ILE A 1 100 ? 3.554 -2.270 46.898 1.00 77.12 100 ILE A C 1
ATOM 857 O O . ILE A 1 100 ? 4.244 -3.277 47.040 1.00 77.12 100 ILE A O 1
ATOM 861 N N . GLY A 1 101 ? 4.068 -1.102 46.499 1.00 69.75 101 GLY A N 1
ATOM 862 C CA . GLY A 1 101 ? 5.492 -0.901 46.221 1.00 69.75 101 GLY A CA 1
ATOM 863 C C . GLY A 1 101 ? 6.404 -1.066 47.441 1.00 69.75 101 GLY A C 1
ATOM 864 O O . GLY A 1 101 ? 7.595 -1.310 47.261 1.00 69.75 101 GLY A O 1
ATOM 865 N N . ASP A 1 102 ? 5.851 -0.993 48.654 1.00 77.75 102 ASP A N 1
ATOM 866 C CA . ASP A 1 102 ? 6.606 -1.120 49.904 1.00 77.75 102 ASP A CA 1
ATOM 867 C C . ASP A 1 102 ? 6.869 -2.591 50.293 1.00 77.75 102 ASP A C 1
ATOM 869 O O . ASP A 1 102 ? 7.669 -2.867 51.189 1.00 77.75 102 ASP A O 1
ATOM 873 N N . PHE A 1 103 ? 6.237 -3.558 49.612 1.00 76.56 103 PHE A N 1
ATOM 874 C CA . PHE A 1 103 ? 6.413 -4.989 49.873 1.00 76.56 103 PHE A CA 1
ATOM 875 C C . PHE A 1 103 ? 7.413 -5.641 48.907 1.00 76.56 103 PHE A C 1
ATOM 877 O O . PHE A 1 103 ? 7.352 -5.474 47.688 1.00 76.56 103 PHE A O 1
ATOM 884 N N . SER A 1 104 ? 8.318 -6.468 49.445 1.00 80.94 104 SER A N 1
ATOM 885 C CA . SER A 1 104 ? 9.259 -7.251 48.634 1.00 80.94 104 SER A CA 1
ATOM 886 C C . SER A 1 104 ? 8.533 -8.354 47.863 1.00 80.94 104 SER A C 1
ATOM 888 O O . SER A 1 104 ? 7.989 -9.289 48.456 1.00 80.94 104 SER A O 1
ATOM 890 N N . SER A 1 105 ? 8.596 -8.298 46.530 1.00 80.12 105 SER A N 1
ATOM 891 C CA . SER A 1 105 ? 8.055 -9.345 45.655 1.00 80.12 105 SER A CA 1
ATOM 892 C C . SER A 1 105 ? 8.709 -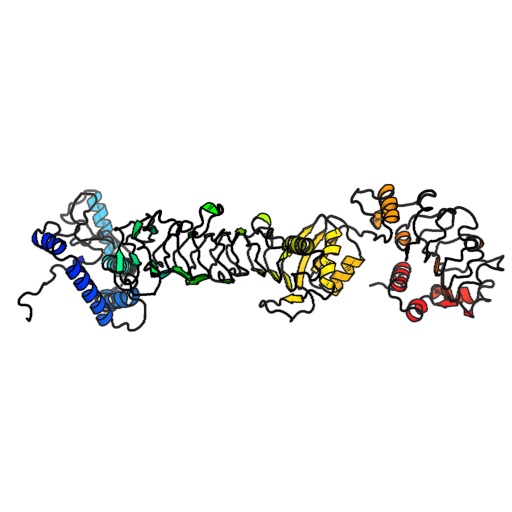10.706 45.902 1.00 80.12 105 SER A C 1
ATOM 894 O O . SER A 1 105 ? 8.061 -11.735 45.745 1.00 80.12 105 SER A O 1
ATOM 896 N N . MET A 1 106 ? 9.975 -10.738 46.328 1.00 81.06 106 MET A N 1
ATOM 897 C CA . MET A 1 106 ? 10.661 -11.981 46.684 1.00 81.06 106 MET A CA 1
ATOM 898 C C . MET A 1 106 ? 10.020 -12.634 47.913 1.00 81.06 106 MET A C 1
ATOM 900 O O . MET A 1 106 ? 9.703 -13.817 47.861 1.00 81.06 106 MET A O 1
ATOM 904 N N . LEU A 1 107 ? 9.777 -11.866 48.983 1.00 81.31 107 LEU A N 1
ATOM 905 C CA . LEU A 1 107 ? 9.134 -12.389 50.197 1.00 81.31 107 LEU A CA 1
ATOM 906 C C . LEU A 1 107 ? 7.702 -12.849 49.917 1.00 81.31 107 LEU A C 1
ATOM 908 O O . LEU A 1 107 ? 7.317 -13.924 50.362 1.00 81.31 107 LEU A O 1
ATOM 912 N N . TYR A 1 108 ? 6.953 -12.077 49.126 1.00 79.75 108 TYR A N 1
ATOM 913 C CA . TYR A 1 108 ? 5.610 -12.456 48.690 1.00 79.75 108 TYR A CA 1
ATOM 914 C C . TYR A 1 108 ? 5.603 -13.799 47.939 1.00 79.75 108 TYR A C 1
ATOM 916 O O . TYR A 1 108 ? 4.770 -14.661 48.208 1.00 79.75 108 TYR A O 1
ATOM 924 N N . ASN A 1 109 ? 6.558 -14.006 47.025 1.00 79.88 109 ASN A N 1
ATOM 925 C CA . ASN A 1 109 ? 6.659 -15.258 46.274 1.00 79.88 109 ASN A CA 1
ATOM 926 C C . ASN A 1 109 ? 7.099 -16.442 47.136 1.00 79.88 109 ASN A C 1
ATOM 928 O O . ASN A 1 109 ? 6.566 -17.534 46.956 1.00 79.88 109 ASN A O 1
ATOM 932 N N . GLU A 1 110 ? 8.067 -16.258 48.041 1.00 82.38 110 GLU A N 1
ATOM 933 C CA . GLU A 1 110 ? 8.495 -17.333 48.945 1.00 82.38 110 GLU A CA 1
ATOM 934 C C . GLU A 1 110 ? 7.365 -17.763 49.886 1.00 82.38 110 GLU A C 1
ATOM 936 O O . GLU A 1 110 ? 7.159 -18.960 50.072 1.00 82.38 110 GLU A O 1
ATOM 941 N N . ASP A 1 111 ? 6.582 -16.816 50.411 1.00 82.12 111 ASP A N 1
ATOM 942 C CA . ASP A 1 111 ? 5.403 -17.140 51.220 1.00 82.12 111 ASP A CA 1
ATOM 943 C C . ASP A 1 111 ? 4.327 -17.863 50.387 1.00 82.12 111 ASP A C 1
ATOM 945 O O . ASP A 1 111 ? 3.795 -18.895 50.799 1.00 82.12 111 ASP A O 1
ATOM 949 N N . GLY A 1 112 ? 4.093 -17.408 49.149 1.00 82.94 112 GLY A N 1
ATOM 950 C CA . GLY A 1 112 ? 3.181 -18.043 48.191 1.00 82.94 112 GLY A CA 1
ATOM 951 C C . GLY A 1 112 ? 3.464 -19.533 47.945 1.00 82.94 112 GLY A C 1
ATOM 952 O O . GLY A 1 112 ? 2.530 -20.336 47.882 1.00 82.94 112 GLY A O 1
ATOM 953 N N . LYS A 1 113 ? 4.743 -19.937 47.883 1.00 84.69 113 LYS A N 1
ATOM 954 C CA . LYS A 1 113 ? 5.135 -21.349 47.692 1.00 84.69 113 LYS A CA 1
ATOM 955 C C . LYS A 1 113 ? 4.630 -22.261 48.809 1.00 84.69 113 LYS A C 1
ATOM 957 O O . LYS A 1 113 ? 4.299 -23.417 48.542 1.00 84.69 113 LYS A O 1
ATOM 962 N N . ASN A 1 114 ? 4.550 -21.769 50.047 1.00 84.31 114 ASN A N 1
ATOM 963 C CA . ASN A 1 114 ? 4.037 -22.565 51.163 1.00 84.31 114 ASN A CA 1
ATOM 964 C C . ASN A 1 114 ? 2.557 -22.905 50.943 1.00 84.31 114 ASN A C 1
ATOM 966 O O . ASN A 1 114 ? 2.153 -24.056 51.108 1.00 84.31 114 ASN A O 1
ATOM 970 N N . TYR A 1 115 ? 1.753 -21.941 50.484 1.00 84.69 115 TYR A N 1
ATOM 971 C CA . TYR A 1 115 ? 0.341 -22.175 50.176 1.00 84.69 115 TYR A CA 1
ATOM 972 C C . TYR A 1 115 ? 0.138 -23.103 48.973 1.00 84.69 115 TYR A C 1
ATOM 974 O O . TYR A 1 115 ? -0.798 -23.904 48.977 1.00 84.69 115 TYR A O 1
ATOM 982 N N . GLU A 1 116 ? 1.022 -23.061 47.972 1.00 85.25 116 GLU A N 1
ATOM 983 C CA . GLU A 1 116 ? 1.014 -24.012 46.850 1.00 85.25 116 GLU A CA 1
ATOM 984 C C . GLU A 1 116 ? 1.282 -25.449 47.312 1.00 85.25 116 GLU A C 1
ATOM 986 O O . GLU A 1 116 ? 0.552 -26.372 46.940 1.00 85.25 116 GLU A O 1
ATOM 991 N N . GLN A 1 117 ? 2.283 -25.651 48.174 1.00 87.19 117 GLN A N 1
ATOM 992 C CA . GLN A 1 117 ? 2.577 -26.968 48.747 1.00 87.19 117 GLN A CA 1
ATOM 993 C C . GLN A 1 117 ? 1.409 -27.495 49.583 1.00 87.19 117 GLN A C 1
ATOM 995 O O . GLN A 1 117 ? 1.060 -28.674 49.488 1.00 87.19 117 GLN A O 1
ATOM 1000 N N . MET A 1 118 ? 0.766 -26.616 50.353 1.00 87.31 118 MET A N 1
ATOM 1001 C CA . MET A 1 118 ? -0.429 -26.958 51.116 1.00 87.31 118 MET A CA 1
ATOM 1002 C C . MET A 1 118 ? -1.591 -27.327 50.183 1.00 87.31 118 MET A C 1
ATOM 1004 O O . MET A 1 118 ? -2.187 -28.389 50.351 1.00 87.31 118 MET A O 1
ATOM 1008 N N . LYS A 1 119 ? -1.846 -26.568 49.108 1.00 87.25 119 LYS A N 1
ATOM 1009 C CA . LYS A 1 119 ? -2.853 -26.935 48.095 1.00 87.25 119 LYS A CA 1
ATOM 1010 C C . LYS A 1 119 ? -2.593 -28.327 47.507 1.00 87.25 119 LYS A C 1
ATOM 1012 O O . LYS A 1 119 ? -3.523 -29.126 47.401 1.00 87.25 119 LYS A O 1
ATOM 1017 N N . LEU A 1 120 ? -1.344 -28.645 47.162 1.00 88.50 120 LEU A N 1
ATOM 1018 C CA . LEU A 1 120 ? -0.964 -29.970 46.658 1.00 88.50 120 LEU A CA 1
ATOM 1019 C C . LEU A 1 120 ? -1.186 -31.071 47.702 1.00 88.50 120 LEU A C 1
ATOM 1021 O O . LEU A 1 120 ? -1.735 -32.120 47.372 1.00 88.50 120 LEU A O 1
ATOM 1025 N N . ALA A 1 121 ? -0.805 -30.838 48.959 1.00 89.00 121 ALA A N 1
ATOM 1026 C CA . ALA A 1 121 ? -1.025 -31.792 50.042 1.00 89.00 121 ALA A CA 1
ATOM 1027 C C . ALA A 1 121 ? -2.525 -32.023 50.319 1.00 89.00 121 ALA A C 1
ATOM 1029 O O . ALA A 1 121 ? -2.918 -33.160 50.588 1.00 89.00 121 ALA A O 1
ATOM 1030 N N . MET A 1 122 ? -3.363 -30.991 50.174 1.00 89.56 122 MET A N 1
ATOM 1031 C CA . MET A 1 122 ? -4.822 -31.102 50.267 1.00 89.56 122 MET A CA 1
ATOM 1032 C C . MET A 1 122 ? -5.392 -31.941 49.117 1.00 89.56 122 MET A C 1
ATOM 1034 O O . MET A 1 122 ? -6.168 -32.861 49.353 1.00 89.56 122 MET A O 1
ATOM 1038 N N . LEU A 1 123 ? -4.963 -31.680 47.874 1.00 88.38 123 LEU A N 1
ATOM 1039 C CA . LEU A 1 123 ? -5.369 -32.462 46.694 1.00 88.38 123 LEU A CA 1
ATOM 1040 C C . LEU A 1 123 ? -4.927 -33.933 46.776 1.00 88.38 123 LEU A C 1
ATOM 1042 O O . LEU A 1 123 ? -5.587 -34.808 46.225 1.00 88.38 123 LEU A O 1
ATOM 1046 N N . GLN A 1 124 ? -3.831 -34.212 47.482 1.00 93.06 124 GLN A N 1
ATOM 1047 C CA . GLN A 1 124 ? -3.348 -35.564 47.777 1.00 93.06 124 GLN A CA 1
ATOM 1048 C C . GLN A 1 124 ? -4.053 -36.218 48.979 1.00 93.06 124 GLN A C 1
ATOM 1050 O O . GLN A 1 124 ? -3.689 -37.329 49.361 1.00 93.06 124 GLN A O 1
ATOM 1055 N N . GLY A 1 125 ? -5.021 -35.541 49.605 1.00 91.50 125 GLY A N 1
ATOM 1056 C CA . GLY A 1 125 ? -5.775 -36.057 50.748 1.00 91.50 125 GLY A CA 1
ATOM 1057 C C . GLY A 1 125 ? -4.979 -36.143 52.054 1.00 91.50 125 GLY A C 1
ATOM 1058 O O . GLY A 1 125 ? -5.392 -36.850 52.968 1.00 91.50 125 GLY A O 1
ATOM 1059 N N . ARG A 1 126 ? -3.835 -35.450 52.169 1.00 91.75 126 ARG A N 1
ATOM 1060 C CA . ARG A 1 126 ? -2.996 -35.480 53.386 1.00 91.75 126 ARG A CA 1
ATOM 1061 C C . ARG A 1 126 ? -3.601 -34.700 54.552 1.00 91.75 126 ARG A C 1
ATOM 1063 O O . ARG A 1 126 ? -3.230 -34.938 55.696 1.00 91.75 126 ARG A O 1
ATOM 1070 N N . TYR A 1 127 ? -4.495 -33.762 54.262 1.00 90.44 127 TYR A N 1
ATOM 1071 C CA . TYR A 1 127 ? -5.304 -33.039 55.237 1.00 90.44 127 TYR A CA 1
ATOM 1072 C C . TYR A 1 127 ? -6.553 -32.475 54.545 1.00 90.44 127 TYR A C 1
ATOM 1074 O O . TYR A 1 127 ? -6.618 -32.426 53.315 1.00 90.44 127 TYR A O 1
ATOM 1082 N N . ALA A 1 128 ? -7.525 -32.034 55.341 1.00 81.75 128 ALA A N 1
ATOM 1083 C CA . ALA A 1 128 ? -8.702 -31.306 54.883 1.00 81.75 128 ALA A CA 1
ATOM 1084 C C . ALA A 1 128 ? -8.724 -29.918 55.535 1.00 81.75 128 ALA A C 1
ATOM 1086 O O . ALA A 1 128 ? -8.284 -29.762 56.674 1.00 81.75 128 ALA A O 1
ATOM 1087 N N . ASN A 1 129 ? -9.217 -28.918 54.810 1.00 80.12 129 ASN A N 1
ATOM 1088 C CA . ASN A 1 129 ? -9.399 -27.559 55.308 1.00 80.12 129 ASN A CA 1
ATOM 1089 C C . ASN A 1 129 ? -10.752 -27.023 54.840 1.00 80.12 129 ASN A C 1
ATOM 1091 O O . ASN A 1 129 ? -11.173 -27.325 53.724 1.00 80.12 129 ASN A O 1
ATOM 1095 N N . ASP A 1 130 ? -11.388 -26.199 55.670 1.00 73.69 130 ASP A N 1
ATOM 1096 C CA . ASP A 1 130 ? -12.650 -25.525 55.350 1.00 73.69 130 ASP A CA 1
ATOM 1097 C C . ASP A 1 130 ? -12.457 -24.421 54.296 1.00 73.69 130 ASP A C 1
ATOM 1099 O O . ASP A 1 130 ? -13.392 -24.060 53.583 1.00 73.69 130 ASP A O 1
ATOM 1103 N N . THR A 1 131 ? -11.238 -23.879 54.179 1.00 73.19 131 THR A N 1
ATOM 1104 C CA . THR A 1 131 ? -10.874 -22.873 53.167 1.00 73.19 131 THR A CA 1
ATOM 1105 C C . THR A 1 131 ? -9.785 -23.397 52.237 1.00 73.19 131 THR A C 1
ATOM 1107 O O . THR A 1 131 ? -8.799 -23.991 52.669 1.00 73.19 131 THR A O 1
ATOM 1110 N N . ASP A 1 132 ? -9.941 -23.160 50.939 1.00 78.38 132 ASP A N 1
ATOM 1111 C CA . ASP A 1 132 ? -8.950 -23.577 49.952 1.00 78.38 132 ASP A CA 1
ATOM 1112 C C . ASP A 1 132 ? -7.628 -22.792 50.127 1.00 78.38 132 ASP A C 1
ATOM 1114 O O . ASP A 1 132 ? -7.675 -21.560 50.178 1.00 78.38 132 ASP A O 1
ATOM 1118 N N . PRO A 1 133 ? -6.448 -23.441 50.228 1.00 80.94 133 PRO A N 1
ATOM 1119 C CA . PRO A 1 133 ? -5.176 -22.729 50.341 1.00 80.94 133 PRO A CA 1
ATOM 1120 C C . PRO A 1 133 ? -4.895 -21.806 49.146 1.00 80.94 133 PRO A C 1
ATOM 1122 O O . PRO A 1 133 ? -5.176 -22.148 47.994 1.00 80.94 133 PRO A O 1
ATOM 1125 N N . LEU A 1 134 ? -4.257 -20.662 49.415 1.00 76.50 134 LEU A N 1
ATOM 1126 C CA . LEU A 1 134 ? -3.916 -19.619 48.438 1.00 76.50 134 LEU A CA 1
ATOM 1127 C C . LEU A 1 134 ? -2.729 -19.991 47.532 1.00 76.50 134 LEU A C 1
ATOM 1129 O O . LEU A 1 134 ? -1.731 -19.282 47.468 1.00 76.50 134 LEU A O 1
ATOM 1133 N N . GLY A 1 135 ? -2.825 -21.101 46.803 1.00 68.38 135 GLY A N 1
ATOM 1134 C CA . GLY A 1 135 ? -1.775 -21.581 45.895 1.00 68.38 135 GLY A CA 1
ATOM 1135 C C . GLY A 1 135 ? -1.632 -20.784 44.588 1.00 68.38 135 GLY A C 1
ATOM 1136 O O . GLY A 1 135 ? -1.404 -21.381 43.543 1.00 68.38 135 GLY A O 1
ATOM 1137 N N . GLN A 1 136 ? -1.854 -19.466 44.600 1.00 69.81 136 GLN A N 1
ATOM 1138 C CA . GLN A 1 136 ? -1.822 -18.611 43.409 1.00 69.81 136 GLN A CA 1
ATOM 1139 C C . GLN A 1 136 ? -0.615 -17.656 43.444 1.00 69.81 136 GLN A C 1
ATOM 1141 O O . GLN A 1 136 ? -0.785 -16.457 43.675 1.00 69.81 136 GLN A O 1
ATOM 1146 N N . SER A 1 137 ? 0.602 -18.155 43.195 1.00 69.31 137 SER A N 1
ATOM 1147 C CA . SER A 1 137 ? 1.785 -17.291 43.077 1.00 69.31 137 SER A CA 1
ATOM 1148 C C . SER A 1 137 ? 1.798 -16.537 41.740 1.00 69.31 137 SER A C 1
ATOM 1150 O O . SER A 1 137 ? 1.736 -17.132 40.664 1.00 69.31 137 SER A O 1
ATOM 1152 N N . LEU A 1 138 ? 1.852 -15.201 41.790 1.00 68.25 138 LEU A N 1
ATOM 1153 C CA . LEU A 1 138 ? 1.779 -14.317 40.612 1.00 68.25 138 LEU A CA 1
ATOM 1154 C C . LEU A 1 138 ? 2.985 -13.375 40.472 1.00 68.25 138 LEU A C 1
ATOM 1156 O O . LEU A 1 138 ? 2.867 -12.272 39.924 1.00 68.25 138 LEU A O 1
ATOM 1160 N N . GLY A 1 139 ? 4.154 -13.769 40.974 1.00 73.81 139 GLY A N 1
ATOM 1161 C CA . GLY A 1 139 ? 5.347 -12.934 40.896 1.00 73.81 139 GLY A CA 1
ATOM 1162 C C . GLY A 1 139 ? 5.222 -11.703 41.796 1.00 73.81 139 GLY A C 1
ATOM 1163 O O . GLY A 1 139 ? 5.363 -11.786 43.007 1.00 73.81 139 GLY A O 1
ATOM 1164 N N . ASN A 1 140 ? 4.992 -10.519 41.231 1.00 75.31 140 ASN A N 1
ATOM 1165 C CA . ASN A 1 140 ? 4.917 -9.290 42.031 1.00 75.31 140 ASN A CA 1
ATOM 1166 C C . ASN A 1 140 ? 3.505 -8.932 42.529 1.00 75.31 140 ASN A C 1
ATOM 1168 O O . ASN A 1 140 ? 3.390 -7.920 43.212 1.00 75.31 140 ASN A O 1
ATOM 1172 N N . ALA A 1 141 ? 2.466 -9.705 42.167 1.00 75.25 141 ALA A N 1
ATOM 1173 C CA . ALA A 1 141 ? 1.022 -9.481 42.396 1.00 75.25 141 ALA A CA 1
ATOM 1174 C C . ALA A 1 141 ? 0.432 -8.147 41.875 1.00 75.25 141 ALA A C 1
ATOM 1176 O O . ALA A 1 141 ? -0.670 -8.135 41.315 1.00 75.25 141 ALA A O 1
ATOM 1177 N N . SER A 1 142 ? 1.188 -7.055 41.971 1.00 81.12 142 SER A N 1
ATOM 1178 C CA . SER A 1 142 ? 0.888 -5.704 41.512 1.00 81.12 142 SER A CA 1
ATOM 1179 C C . SER A 1 142 ? 0.584 -5.651 40.019 1.00 81.12 142 SER A C 1
ATOM 1181 O O . SER A 1 142 ? -0.459 -5.141 39.616 1.00 81.12 142 SER A O 1
ATOM 1183 N N . SER A 1 143 ? 1.448 -6.211 39.165 1.00 85.31 143 SER A N 1
ATOM 1184 C CA . SER A 1 143 ? 1.261 -6.158 37.710 1.00 85.31 143 SER A CA 1
ATOM 1185 C C . SER A 1 143 ? -0.073 -6.766 37.248 1.00 85.31 143 SER A C 1
ATOM 1187 O O . SER A 1 143 ? -0.803 -6.084 36.520 1.00 85.31 143 SER A O 1
ATOM 1189 N N . PRO A 1 144 ? -0.456 -7.994 37.658 1.00 84.94 144 PRO A N 1
ATOM 1190 C CA . PRO A 1 144 ? -1.745 -8.557 37.262 1.00 84.94 144 PRO A CA 1
ATOM 1191 C C . PRO A 1 144 ? -2.940 -7.813 37.869 1.00 84.94 144 PRO A C 1
ATOM 1193 O O . PRO A 1 144 ? -3.990 -7.744 37.234 1.00 84.94 144 PRO A O 1
ATOM 1196 N N . GLU A 1 145 ? -2.816 -7.238 39.067 1.00 86.81 145 GLU A N 1
ATOM 1197 C CA . GLU A 1 145 ? -3.894 -6.450 39.676 1.00 86.81 145 GLU A CA 1
ATOM 1198 C C . GLU A 1 145 ? -4.099 -5.093 38.992 1.00 86.81 145 GLU A C 1
ATOM 1200 O O . GLU A 1 145 ? -5.224 -4.761 38.616 1.00 86.81 145 GLU A O 1
ATOM 1205 N N . ARG A 1 146 ? -3.020 -4.360 38.701 1.00 90.75 146 ARG A N 1
ATOM 1206 C CA . ARG A 1 146 ? -3.073 -3.125 37.902 1.00 90.75 146 ARG A CA 1
ATOM 1207 C C . ARG A 1 146 ? -3.646 -3.393 36.509 1.00 90.75 146 ARG A C 1
ATOM 1209 O O . ARG A 1 146 ? -4.462 -2.617 36.015 1.00 90.75 146 ARG A O 1
ATOM 1216 N N . ALA A 1 147 ? -3.290 -4.520 35.885 1.00 91.38 147 ALA A N 1
ATOM 1217 C CA . ALA A 1 147 ? -3.871 -4.934 34.607 1.00 91.38 147 ALA A CA 1
ATOM 1218 C C . ALA A 1 147 ? -5.376 -5.243 34.711 1.00 91.38 147 ALA A C 1
ATOM 1220 O O . ALA A 1 147 ? -6.138 -4.894 33.804 1.00 91.38 147 ALA A O 1
ATOM 1221 N N . TRP A 1 148 ? -5.812 -5.877 35.803 1.00 92.44 148 TRP A N 1
ATOM 1222 C CA . TRP A 1 148 ? -7.226 -6.127 36.077 1.00 92.44 148 TRP A CA 1
ATOM 1223 C C . TRP A 1 148 ? -7.995 -4.815 36.258 1.00 92.44 148 TRP A C 1
ATOM 1225 O O . TRP A 1 148 ? -9.002 -4.617 35.581 1.00 92.44 148 TRP A O 1
ATOM 1235 N N . VAL A 1 149 ? -7.482 -3.885 37.073 1.00 93.56 149 VAL A N 1
ATOM 1236 C CA . VAL A 1 149 ? -8.103 -2.570 37.311 1.00 93.56 149 VAL A CA 1
ATOM 1237 C C . VAL A 1 149 ? -8.182 -1.756 36.030 1.00 93.56 149 VAL A C 1
ATOM 1239 O O . VAL A 1 149 ? -9.236 -1.208 35.724 1.00 93.56 149 VAL A O 1
ATOM 1242 N N . LYS A 1 150 ? -7.125 -1.749 35.214 1.00 94.75 150 LYS A N 1
ATOM 1243 C CA . LYS A 1 150 ? -7.139 -1.069 33.913 1.00 94.75 150 LYS A CA 1
ATOM 1244 C C . LYS A 1 150 ? -8.273 -1.575 33.013 1.00 94.75 150 LYS A C 1
ATOM 1246 O O . LYS A 1 150 ? -9.000 -0.779 32.421 1.00 94.75 150 LYS A O 1
ATOM 1251 N N . LYS A 1 151 ? -8.463 -2.897 32.934 1.00 95.19 151 LYS A N 1
ATOM 1252 C CA . LYS A 1 151 ? -9.577 -3.496 32.178 1.00 95.19 151 LYS A CA 1
ATOM 1253 C C . LYS A 1 151 ? -10.933 -3.219 32.840 1.00 95.19 151 LYS A C 1
ATOM 1255 O O . LYS A 1 151 ? -11.903 -2.966 32.131 1.00 95.19 151 LYS A O 1
ATOM 1260 N N . ARG A 1 152 ? -11.003 -3.223 34.177 1.00 94.94 152 ARG A N 1
ATOM 1261 C CA . ARG A 1 152 ? -12.215 -2.911 34.950 1.00 94.94 152 ARG A CA 1
ATOM 1262 C C . ARG A 1 152 ? -12.678 -1.480 34.712 1.00 94.94 152 ARG A C 1
ATOM 1264 O O . ARG A 1 152 ? -13.863 -1.273 34.490 1.00 94.94 152 ARG A O 1
ATOM 1271 N N . ILE A 1 153 ? -11.760 -0.516 34.709 1.00 95.19 153 ILE A N 1
ATOM 1272 C CA . ILE A 1 153 ? -12.048 0.883 34.379 1.00 95.19 153 ILE A CA 1
ATOM 1273 C C . ILE A 1 153 ? -12.691 0.952 32.994 1.00 95.19 153 ILE A C 1
ATOM 1275 O O . ILE A 1 153 ? -13.803 1.456 32.872 1.00 95.19 153 ILE A O 1
ATOM 1279 N N . GLN A 1 154 ? -12.065 0.347 31.978 1.00 94.69 154 GLN A N 1
ATOM 1280 C CA . GLN A 1 154 ? -12.613 0.353 30.618 1.00 94.69 154 GLN A CA 1
ATOM 1281 C C . GLN A 1 154 ? -14.015 -0.269 30.544 1.00 94.69 154 GLN A C 1
ATOM 1283 O O . GLN A 1 154 ? -14.900 0.258 29.870 1.00 94.69 154 GLN A O 1
ATOM 1288 N N . TYR A 1 155 ? -14.222 -1.374 31.264 1.00 96.25 155 TYR A N 1
ATOM 1289 C CA . TYR A 1 155 ? -15.513 -2.040 31.374 1.00 96.25 155 TYR A CA 1
ATOM 1290 C C . TYR A 1 155 ? -16.580 -1.132 31.996 1.00 96.25 155 TYR A C 1
ATOM 1292 O O . TYR A 1 155 ? -17.652 -0.949 31.420 1.00 96.25 155 TYR A O 1
ATOM 1300 N N . MET A 1 156 ? -16.279 -0.526 33.145 1.00 95.19 156 MET A N 1
ATOM 1301 C CA . MET A 1 156 ? -17.206 0.333 33.884 1.00 95.19 156 MET A CA 1
ATOM 1302 C C . MET A 1 156 ? -17.550 1.600 33.101 1.00 95.19 156 MET A C 1
ATOM 1304 O O . MET A 1 156 ? -18.718 1.985 33.051 1.00 95.19 156 MET A O 1
ATOM 1308 N N . MET A 1 157 ? -16.566 2.195 32.423 1.00 94.44 157 MET A N 1
ATOM 1309 C CA . MET A 1 157 ? -16.789 3.323 31.520 1.00 94.44 157 MET A CA 1
ATOM 1310 C C . MET A 1 157 ? -17.777 2.960 30.402 1.00 94.44 157 MET A C 1
ATOM 1312 O O . MET A 1 157 ? -18.709 3.722 30.151 1.00 94.44 157 MET A O 1
ATOM 1316 N N . SER A 1 158 ? -17.638 1.769 29.802 1.00 94.88 158 SER A N 1
ATOM 1317 C CA . SER A 1 158 ? -18.568 1.277 28.773 1.00 94.88 158 SER A CA 1
ATOM 1318 C C . SER A 1 158 ? -19.974 1.015 29.320 1.00 94.88 158 SER A C 1
ATOM 1320 O O . SER A 1 158 ? -20.969 1.411 28.716 1.00 94.88 158 SER A O 1
ATOM 1322 N N . LYS A 1 159 ? -20.077 0.402 30.509 1.00 93.88 159 LYS A N 1
ATOM 1323 C CA . LYS A 1 159 ? -21.360 0.082 31.141 1.00 93.88 159 LYS A CA 1
ATOM 1324 C C . LYS A 1 159 ? -22.151 1.348 31.446 1.00 93.88 159 LYS A C 1
ATOM 1326 O O . LYS A 1 159 ? -23.356 1.375 31.220 1.00 93.88 159 LYS A O 1
ATOM 1331 N N . TYR A 1 160 ? -21.504 2.389 31.959 1.00 92.50 160 TYR A N 1
ATOM 1332 C CA . TYR A 1 160 ? -22.197 3.592 32.424 1.00 92.50 160 TYR A CA 1
ATOM 1333 C C . TYR A 1 160 ? -22.075 4.793 31.478 1.00 92.50 160 TYR A C 1
ATOM 1335 O O . TYR A 1 160 ? -22.447 5.895 31.877 1.00 92.50 160 TYR A O 1
ATOM 1343 N N . SER A 1 161 ? -21.598 4.580 30.244 1.00 90.94 161 SER A N 1
ATOM 1344 C CA . SER A 1 161 ? -21.431 5.617 29.212 1.00 90.94 161 SER A CA 1
ATOM 1345 C C . SER A 1 161 ? -20.661 6.834 29.740 1.00 90.94 161 SER A C 1
ATOM 1347 O O . SER A 1 161 ? -21.164 7.956 29.767 1.00 90.94 161 SER A O 1
ATOM 1349 N N . PHE A 1 162 ? -19.453 6.584 30.247 1.00 92.06 162 PHE A N 1
ATOM 1350 C CA . PHE A 1 162 ? -18.583 7.590 30.859 1.00 92.06 162 PHE A CA 1
ATOM 1351 C C . PHE A 1 162 ? -17.291 7.790 30.060 1.00 92.06 162 PHE A C 1
ATOM 1353 O O . PHE A 1 162 ? -16.775 6.849 29.453 1.00 92.06 162 PHE A O 1
ATOM 1360 N N . GLY A 1 163 ? -16.750 9.010 30.107 1.00 90.88 163 GLY A N 1
ATOM 1361 C CA . GLY A 1 163 ? -15.519 9.393 29.419 1.00 90.88 163 GLY A CA 1
ATOM 1362 C C . GLY A 1 163 ? -15.623 9.179 27.912 1.00 90.88 163 GLY A C 1
ATOM 1363 O O . GLY A 1 163 ? -16.534 9.707 27.277 1.00 90.88 163 GLY A O 1
ATOM 1364 N N . ASP A 1 164 ? -14.741 8.349 27.354 1.00 89.44 164 ASP A N 1
ATOM 1365 C CA . ASP A 1 164 ? -14.686 8.035 25.917 1.00 89.44 164 ASP A CA 1
ATOM 1366 C C . ASP A 1 164 ? -15.946 7.324 25.385 1.00 89.44 164 ASP A C 1
ATOM 1368 O O . ASP A 1 164 ? -16.084 7.168 24.175 1.00 89.44 164 ASP A O 1
ATOM 1372 N N . TYR A 1 165 ? -16.850 6.870 26.266 1.00 92.25 165 TYR A N 1
ATOM 1373 C CA . TYR A 1 165 ? -18.143 6.262 25.918 1.00 92.25 165 TYR A CA 1
ATOM 1374 C C . TYR A 1 165 ? -19.333 7.224 26.021 1.00 92.25 165 TYR A C 1
ATOM 1376 O O . TYR A 1 165 ? -20.468 6.818 25.766 1.00 92.25 165 TYR A O 1
ATOM 1384 N N . ASP A 1 166 ? -19.108 8.474 26.424 1.00 88.56 166 ASP A N 1
ATOM 1385 C CA . ASP A 1 166 ? -20.145 9.505 26.407 1.00 88.56 166 ASP A CA 1
ATOM 1386 C C . ASP A 1 166 ? -20.430 9.967 24.964 1.00 88.56 166 ASP A C 1
ATOM 1388 O O . ASP A 1 166 ? -19.532 10.007 24.120 1.00 88.56 166 ASP A O 1
ATOM 1392 N N . ALA A 1 167 ? -21.683 10.331 24.667 1.00 81.19 167 ALA A N 1
ATOM 1393 C CA . ALA A 1 167 ? -22.112 10.753 23.330 1.00 81.19 167 ALA A CA 1
ATOM 1394 C C . ALA A 1 167 ? -21.360 11.987 22.806 1.00 81.19 167 ALA A C 1
ATOM 1396 O O . ALA A 1 167 ? -21.157 12.109 21.599 1.00 81.19 167 ALA A O 1
ATOM 1397 N N . THR A 1 168 ? -20.925 12.878 23.696 1.00 78.31 168 THR A N 1
ATOM 1398 C CA . THR A 1 168 ? -20.364 14.192 23.348 1.00 78.31 168 THR A CA 1
ATOM 1399 C C . THR A 1 168 ? -18.837 14.204 23.244 1.00 78.31 168 THR A C 1
ATOM 1401 O O . THR A 1 168 ? -18.270 15.129 22.664 1.00 78.31 168 THR A O 1
ATOM 1404 N N . THR A 1 169 ? -18.161 13.164 23.737 1.00 77.38 169 THR A N 1
ATOM 1405 C CA . THR A 1 169 ? -16.695 13.048 23.695 1.00 77.38 169 THR A CA 1
ATOM 1406 C C . THR A 1 169 ? -16.211 12.651 22.298 1.00 77.38 169 THR A C 1
ATOM 1408 O O . THR A 1 169 ? -16.749 11.717 21.692 1.00 77.38 169 THR A O 1
ATOM 1411 N N . ALA A 1 170 ? -15.187 13.342 21.787 1.00 68.31 170 ALA A N 1
ATOM 1412 C CA . ALA A 1 170 ? -14.596 13.082 20.468 1.00 68.31 170 ALA A CA 1
ATOM 1413 C C . ALA A 1 170 ? -13.405 12.100 20.497 1.00 68.31 170 ALA A C 1
ATOM 1415 O O . ALA A 1 170 ? -13.071 11.513 19.466 1.00 68.31 170 ALA A O 1
ATOM 1416 N N . ASP A 1 171 ? -12.772 11.896 21.653 1.00 67.62 171 ASP A N 1
ATOM 1417 C CA . ASP A 1 171 ? -11.535 11.117 21.767 1.00 67.62 171 ASP A CA 1
ATOM 1418 C C . ASP A 1 171 ? -11.723 9.631 21.429 1.00 67.62 171 ASP A C 1
ATOM 1420 O O . ASP A 1 171 ? -12.684 8.984 21.854 1.00 67.62 171 ASP A O 1
ATOM 1424 N N . GLY A 1 172 ? -10.779 9.085 20.650 1.00 70.94 172 GLY A N 1
ATOM 1425 C CA . GLY A 1 172 ? -10.753 7.668 20.271 1.00 70.94 172 GLY A CA 1
ATOM 1426 C C . GLY A 1 172 ? -12.028 7.202 19.566 1.00 70.94 172 GLY A C 1
ATOM 1427 O O . GLY A 1 172 ? -12.468 6.077 19.803 1.00 70.94 172 GLY A O 1
ATOM 1428 N N . SER A 1 173 ? -12.660 8.073 18.774 1.00 88.06 173 SER A N 1
ATOM 1429 C CA . SER A 1 173 ? -13.938 7.800 18.118 1.00 88.06 173 SER A CA 1
ATOM 1430 C C . SER A 1 173 ? -13.814 7.678 16.599 1.00 88.06 173 SER A C 1
ATOM 1432 O O . SER A 1 173 ? -12.905 8.219 15.970 1.00 88.06 173 SER A O 1
ATOM 1434 N N . ILE A 1 174 ? -14.759 6.959 15.999 1.00 95.06 174 ILE A N 1
ATOM 1435 C CA . ILE A 1 174 ? -15.005 7.003 14.553 1.00 95.06 174 ILE A CA 1
ATOM 1436 C C . ILE A 1 174 ? -16.193 7.919 14.352 1.00 95.06 174 ILE A C 1
ATOM 1438 O O . ILE A 1 174 ? -17.184 7.740 15.049 1.00 95.06 174 ILE A O 1
ATOM 1442 N N . THR A 1 175 ? -16.125 8.878 13.437 1.00 94.12 175 THR A N 1
ATOM 1443 C CA . THR A 1 175 ? -17.201 9.853 13.224 1.00 94.12 175 THR A CA 1
ATOM 1444 C C . THR A 1 175 ? -17.540 9.992 11.752 1.00 94.12 175 THR A C 1
ATOM 1446 O O . THR A 1 175 ? -16.657 10.016 10.896 1.00 94.12 175 THR A O 1
ATOM 1449 N N . VAL A 1 176 ? -18.837 10.074 11.470 1.00 92.38 176 VAL A N 1
ATOM 1450 C CA . VAL A 1 176 ? -19.389 10.260 10.128 1.00 92.38 176 VAL A CA 1
ATOM 1451 C C . VAL A 1 176 ? -20.735 10.961 10.222 1.00 92.38 176 VAL A C 1
ATOM 1453 O O . VAL A 1 176 ? -21.337 11.025 11.298 1.00 92.38 176 VAL A O 1
ATOM 1456 N N . ARG A 1 177 ? -21.234 11.473 9.101 1.00 87.94 177 ARG A N 1
ATOM 1457 C CA . ARG A 1 177 ? -22.614 11.939 9.008 1.00 87.94 177 ARG A CA 1
ATOM 1458 C C . ARG A 1 177 ? -23.482 10.913 8.296 1.00 87.94 177 ARG A C 1
ATOM 1460 O O . ARG A 1 177 ? -23.079 10.287 7.318 1.00 87.94 177 ARG A O 1
ATOM 1467 N N . THR A 1 178 ? -24.664 10.703 8.858 1.00 84.31 178 THR A N 1
ATOM 1468 C CA . THR A 1 178 ? -25.714 9.901 8.224 1.00 84.31 178 THR A CA 1
ATOM 1469 C C . THR A 1 178 ? -26.445 10.755 7.200 1.00 84.31 178 THR A C 1
ATOM 1471 O O . THR A 1 178 ? -26.503 11.973 7.351 1.00 84.31 178 THR A O 1
ATOM 1474 N N . SER A 1 179 ? -27.006 10.126 6.170 1.00 73.25 179 SER A N 1
ATOM 1475 C CA . SER A 1 179 ? -27.936 10.788 5.258 1.00 73.25 179 SER A CA 1
ATOM 1476 C C . SER A 1 179 ? -29.214 9.982 5.102 1.00 73.25 179 SER A C 1
ATOM 1478 O O . SER A 1 179 ? -29.215 8.760 5.247 1.00 73.25 179 SER A O 1
ATOM 1480 N N . ALA A 1 180 ? -30.310 10.668 4.784 1.00 63.16 180 ALA A N 1
ATOM 1481 C CA . ALA A 1 180 ? -31.557 10.005 4.429 1.00 63.16 180 ALA A CA 1
ATOM 1482 C C . ALA A 1 180 ? -31.351 9.129 3.177 1.00 63.16 180 ALA A C 1
ATOM 1484 O O . ALA A 1 180 ? -30.679 9.540 2.228 1.00 63.16 180 ALA A O 1
ATOM 1485 N N . GLN A 1 181 ? -31.918 7.922 3.176 1.00 60.75 181 GLN A N 1
ATOM 1486 C CA . GLN A 1 181 ? -31.899 7.046 2.002 1.00 60.75 181 GLN A CA 1
ATOM 1487 C C . GLN A 1 181 ? -32.764 7.659 0.896 1.00 60.75 181 GLN A C 1
ATOM 1489 O O . GLN A 1 181 ? -33.903 8.050 1.144 1.00 60.75 181 GLN A O 1
ATOM 1494 N N . ALA A 1 182 ? -32.241 7.722 -0.330 1.00 49.97 182 ALA A N 1
ATOM 1495 C CA . ALA A 1 182 ? -32.977 8.252 -1.479 1.00 49.97 182 ALA A CA 1
ATOM 1496 C C . ALA A 1 182 ? -34.160 7.357 -1.907 1.00 49.97 182 ALA A C 1
ATOM 1498 O O . ALA A 1 182 ? -35.062 7.826 -2.595 1.00 49.97 182 ALA A O 1
ATOM 1499 N N . ASP A 1 183 ? -34.160 6.080 -1.504 1.00 52.62 183 ASP A N 1
ATOM 1500 C CA . ASP A 1 183 ? -35.117 5.057 -1.945 1.00 52.62 183 ASP A CA 1
ATOM 1501 C C . ASP A 1 183 ? -36.246 4.751 -0.937 1.00 52.62 183 ASP A C 1
ATOM 1503 O O . ASP A 1 183 ? -37.136 3.958 -1.239 1.00 52.62 183 ASP A O 1
ATOM 1507 N N . GLY A 1 184 ? -36.229 5.367 0.254 1.00 54.06 184 GLY A N 1
ATOM 1508 C CA . GLY A 1 184 ? -37.251 5.184 1.295 1.00 54.06 184 GLY A CA 1
ATOM 1509 C C . GLY A 1 184 ? -37.383 3.759 1.861 1.00 54.06 184 GLY A C 1
ATOM 1510 O O . GLY A 1 184 ? -38.357 3.484 2.561 1.00 54.06 184 GLY A O 1
ATOM 1511 N N . SER A 1 185 ? -36.448 2.846 1.565 1.00 54.91 185 SER A N 1
ATOM 1512 C CA . SER A 1 185 ? -36.621 1.401 1.795 1.00 54.91 185 SER A CA 1
ATOM 1513 C C . SER A 1 185 ? -36.142 0.892 3.164 1.00 54.91 185 SER A C 1
ATOM 1515 O O . SER A 1 185 ? -36.577 -0.172 3.606 1.00 54.91 185 SER A O 1
ATOM 1517 N N . SER A 1 186 ? -35.315 1.654 3.887 1.00 56.28 186 SER A N 1
ATOM 1518 C CA . SER A 1 186 ? -34.970 1.364 5.287 1.00 56.28 186 SER A CA 1
ATOM 1519 C C . SER A 1 186 ? -34.485 2.613 6.025 1.00 56.28 186 SER A C 1
ATOM 1521 O O . SER A 1 186 ? -33.438 3.168 5.694 1.00 56.28 186 SER A O 1
ATOM 1523 N N . ASN A 1 187 ? -35.197 3.010 7.077 1.00 71.31 187 ASN A N 1
ATOM 1524 C CA . ASN A 1 187 ? -34.810 4.102 7.974 1.00 71.31 187 ASN A CA 1
ATOM 1525 C C . ASN A 1 187 ? -33.879 3.617 9.093 1.00 71.31 187 ASN A C 1
ATOM 1527 O O . ASN A 1 187 ? -33.995 4.097 10.211 1.00 71.31 187 ASN A O 1
ATOM 1531 N N . SER A 1 188 ? -32.993 2.646 8.858 1.00 80.19 188 SER A N 1
ATOM 1532 C CA . SER A 1 188 ? -32.079 2.187 9.907 1.00 80.19 188 SER A CA 1
ATOM 1533 C C . SER A 1 188 ? -30.740 1.664 9.389 1.00 80.19 188 SER A C 1
ATOM 1535 O O . SER A 1 188 ? -30.633 1.164 8.271 1.00 80.19 188 SER A O 1
ATOM 1537 N N . ILE A 1 189 ? -29.700 1.805 10.214 1.00 86.06 189 ILE A N 1
ATOM 1538 C CA . ILE A 1 189 ? -28.378 1.186 10.038 1.00 86.06 189 ILE A CA 1
ATOM 1539 C C . ILE A 1 189 ? -28.173 0.187 11.176 1.00 86.06 189 ILE A C 1
ATOM 1541 O O . ILE A 1 189 ? -28.372 0.529 12.340 1.00 86.06 189 ILE A O 1
ATOM 1545 N N . VAL A 1 190 ? -27.718 -1.025 10.856 1.00 91.44 190 VAL A N 1
ATOM 1546 C CA . VAL A 1 190 ? -27.351 -2.048 11.848 1.00 91.44 190 VAL A CA 1
ATOM 1547 C C . VAL A 1 190 ? -25.834 -2.139 11.942 1.00 91.44 190 VAL A C 1
ATOM 1549 O O . VAL A 1 190 ? -25.196 -2.827 11.156 1.00 91.44 190 VAL A O 1
ATOM 1552 N N . LEU A 1 191 ? -25.239 -1.456 12.914 1.00 94.50 191 LEU A N 1
ATOM 1553 C CA . LEU A 1 191 ? -23.794 -1.464 13.129 1.00 94.50 191 LEU A CA 1
ATOM 1554 C C . LEU A 1 191 ? -23.346 -2.773 13.777 1.00 94.50 191 LEU A C 1
ATOM 1556 O O . LEU A 1 191 ? -23.928 -3.198 14.772 1.00 94.50 191 LEU A O 1
ATOM 1560 N N . ARG A 1 192 ? -22.270 -3.374 13.256 1.00 96.62 192 ARG A N 1
ATOM 1561 C CA . ARG A 1 192 ? -21.694 -4.639 13.739 1.00 96.62 192 ARG A CA 1
ATOM 1562 C C . ARG A 1 192 ? -20.313 -4.418 14.346 1.00 96.62 192 ARG A C 1
ATOM 1564 O O . ARG A 1 192 ? -19.299 -4.528 13.666 1.00 96.62 192 ARG A O 1
ATOM 1571 N N . LEU A 1 193 ? -20.265 -4.112 15.638 1.00 97.56 193 LEU A N 1
ATOM 1572 C CA . LEU A 1 193 ? -19.027 -3.748 16.333 1.00 97.56 193 LEU A CA 1
ATOM 1573 C C . LEU A 1 193 ? -18.423 -4.955 17.052 1.00 97.56 193 LEU A C 1
ATOM 1575 O O . LEU A 1 193 ? -19.101 -5.601 17.845 1.00 97.56 193 LEU A O 1
ATOM 1579 N N . THR A 1 194 ? -17.139 -5.234 16.835 1.00 98.12 194 THR A N 1
ATOM 1580 C CA . THR A 1 194 ? -16.434 -6.340 17.503 1.00 98.12 194 THR A CA 1
ATOM 1581 C C . THR A 1 194 ? -15.430 -5.786 18.513 1.00 98.12 194 THR A C 1
ATOM 1583 O O . THR A 1 194 ? -14.411 -5.226 18.103 1.00 98.12 194 THR A O 1
ATOM 1586 N N . PRO A 1 195 ? -15.660 -5.913 19.832 1.00 97.50 195 PRO A N 1
ATOM 1587 C CA . PRO A 1 195 ? -14.768 -5.354 20.835 1.00 97.50 195 PRO A CA 1
ATOM 1588 C C . PRO A 1 195 ? -13.541 -6.239 21.096 1.00 97.50 195 PRO A C 1
ATOM 1590 O O . PRO A 1 195 ? -13.582 -7.463 20.992 1.00 97.50 195 PRO A O 1
ATOM 1593 N N . ALA A 1 196 ? -12.429 -5.614 21.482 1.00 96.81 196 ALA A N 1
ATOM 1594 C CA . ALA A 1 196 ? -11.171 -6.276 21.849 1.00 96.81 196 ALA A CA 1
ATOM 1595 C C . ALA A 1 196 ? -11.158 -6.805 23.295 1.00 96.81 196 ALA A C 1
ATOM 1597 O O . ALA A 1 196 ? -10.273 -7.569 23.680 1.00 96.81 196 ALA A O 1
ATOM 1598 N N . LEU A 1 197 ? -12.117 -6.373 24.110 1.00 95.50 197 LEU A N 1
ATOM 1599 C CA . LEU A 1 197 ? -12.354 -6.814 25.482 1.00 95.50 197 LEU A CA 1
ATOM 1600 C C . LEU A 1 197 ? -13.844 -7.124 25.641 1.00 95.50 197 LEU A C 1
ATOM 1602 O O . LEU A 1 197 ? -14.652 -6.678 24.833 1.00 95.50 197 LEU A O 1
ATOM 1606 N N . LYS A 1 198 ? -14.218 -7.852 26.6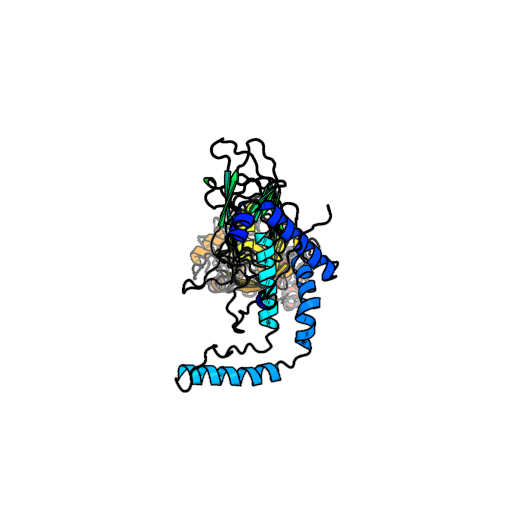94 1.00 97.62 198 LYS A N 1
ATOM 1607 C CA . LYS A 1 198 ? -15.625 -7.964 27.074 1.00 97.62 198 LYS A CA 1
ATOM 1608 C C . LYS A 1 198 ? -16.066 -6.610 27.615 1.00 97.62 198 LYS A C 1
ATOM 1610 O O . LYS A 1 198 ? -15.460 -6.141 28.576 1.00 97.62 198 LYS A O 1
ATOM 1615 N N . LEU A 1 199 ? -17.045 -5.971 26.983 1.00 97.00 199 LEU A N 1
ATOM 1616 C CA . LEU A 1 199 ? -17.533 -4.624 27.315 1.00 97.00 199 LEU A CA 1
ATOM 1617 C C . LEU A 1 199 ? -18.900 -4.365 26.663 1.00 97.00 199 LEU A C 1
ATOM 1619 O O . LEU A 1 199 ? -19.471 -5.262 26.043 1.00 97.00 199 LEU A O 1
ATOM 1623 N N . TYR A 1 200 ? -19.421 -3.146 26.804 1.00 97.00 200 TYR A N 1
ATOM 1624 C CA . TYR A 1 200 ? -20.621 -2.677 26.111 1.00 97.00 200 TYR A CA 1
ATOM 1625 C C . TYR A 1 200 ? -20.236 -1.740 24.953 1.00 97.00 200 TYR A C 1
ATOM 1627 O O . TYR A 1 200 ? -19.936 -0.566 25.203 1.00 97.00 200 TYR A O 1
ATOM 1635 N N . PRO A 1 201 ? -20.215 -2.206 23.687 1.00 96.44 201 PRO A N 1
ATOM 1636 C CA . PRO A 1 201 ? -19.969 -1.323 22.550 1.00 96.44 201 PRO A CA 1
ATOM 1637 C C . PRO A 1 201 ? -20.993 -0.192 22.552 1.00 96.44 201 PRO A C 1
ATOM 1639 O O . PRO A 1 201 ? -22.163 -0.409 22.855 1.00 96.44 201 PRO A O 1
ATOM 1642 N N . THR A 1 202 ? -20.548 1.030 22.293 1.00 94.25 202 THR A N 1
ATOM 1643 C CA . THR A 1 202 ? -21.391 2.220 22.428 1.00 94.25 202 THR A CA 1
ATOM 1644 C C . THR A 1 202 ? -21.193 3.108 21.219 1.00 94.25 202 THR A C 1
ATOM 1646 O O . THR A 1 202 ? -20.082 3.247 20.704 1.00 94.25 202 THR A O 1
ATOM 1649 N N . ILE A 1 203 ? -22.278 3.726 20.783 1.00 93.75 203 ILE A N 1
ATOM 1650 C CA . ILE A 1 203 ? -22.277 4.733 19.733 1.00 93.75 203 ILE A CA 1
ATOM 1651 C C . ILE A 1 203 ? -22.924 6.013 20.264 1.00 93.75 203 ILE A C 1
ATOM 1653 O O . ILE A 1 203 ? -23.722 5.974 21.200 1.00 93.75 203 ILE A O 1
ATOM 1657 N N . GLY A 1 204 ? -22.591 7.147 19.665 1.00 91.19 204 GLY A N 1
ATOM 1658 C CA . GLY A 1 204 ? -23.349 8.384 19.790 1.00 91.19 204 GLY A CA 1
ATOM 1659 C C . GLY A 1 204 ? -24.087 8.664 18.488 1.00 91.19 204 GLY A C 1
ATOM 1660 O O . GLY A 1 204 ? -23.471 8.615 17.424 1.00 91.19 204 GLY A O 1
ATOM 1661 N N . TYR A 1 205 ? -25.373 8.979 18.571 1.00 88.62 205 TYR A N 1
ATOM 1662 C CA . TYR A 1 205 ? -26.159 9.493 17.454 1.00 88.62 205 TYR A CA 1
ATOM 1663 C C . TYR A 1 205 ? -26.732 10.852 17.860 1.00 88.62 205 TYR A C 1
ATOM 1665 O O . TYR A 1 205 ? -27.546 10.950 18.781 1.00 88.62 205 TYR A O 1
ATOM 1673 N N . GLY A 1 206 ? -26.205 11.924 17.262 1.00 84.25 206 GLY A N 1
ATOM 1674 C CA . GLY A 1 206 ? -26.403 13.277 17.782 1.00 84.25 206 GLY A CA 1
ATOM 1675 C C . GLY A 1 206 ? -25.888 13.402 19.223 1.00 84.25 206 GLY A C 1
ATOM 1676 O O . GLY A 1 206 ? -24.727 13.117 19.503 1.00 84.25 206 GLY A O 1
ATOM 1677 N N . THR A 1 207 ? -26.754 13.813 20.151 1.00 81.44 207 THR A N 1
ATOM 1678 C CA . THR A 1 207 ? -26.433 13.945 21.586 1.00 81.44 207 THR A CA 1
ATOM 1679 C C . THR A 1 207 ? -26.779 12.700 22.408 1.00 81.44 207 THR A C 1
ATOM 1681 O O . THR A 1 207 ? -26.561 12.681 23.620 1.00 81.44 207 THR A O 1
ATOM 1684 N N . THR A 1 208 ? -27.319 11.652 21.780 1.00 84.56 208 THR A N 1
ATOM 1685 C CA . THR A 1 208 ? -27.787 10.445 22.467 1.00 84.56 208 THR A CA 1
ATOM 1686 C C . THR A 1 208 ? -26.740 9.338 22.399 1.00 84.56 208 THR A C 1
ATOM 1688 O O . THR A 1 208 ? -26.287 8.966 21.318 1.00 84.56 208 THR A O 1
ATOM 1691 N N . ALA A 1 209 ? -26.374 8.776 23.555 1.00 87.12 209 ALA A N 1
ATOM 1692 C CA . ALA A 1 209 ? -25.551 7.571 23.626 1.00 87.12 209 ALA A CA 1
ATOM 1693 C C . ALA A 1 209 ? -26.449 6.334 23.514 1.00 87.12 209 ALA A C 1
ATOM 1695 O O . ALA A 1 209 ? -27.373 6.165 24.309 1.00 87.12 209 ALA A O 1
ATOM 1696 N N . ILE A 1 210 ? -26.149 5.453 22.564 1.00 91.12 210 ILE A N 1
ATOM 1697 C CA . ILE A 1 210 ? -26.814 4.161 22.407 1.00 91.12 210 ILE A CA 1
ATOM 1698 C C . ILE A 1 210 ? -25.801 3.084 22.782 1.00 91.12 210 ILE A C 1
ATOM 1700 O O . ILE A 1 210 ? -24.773 2.900 22.127 1.00 91.12 210 ILE A O 1
ATOM 1704 N N . ARG A 1 211 ? -26.084 2.390 23.882 1.00 92.88 211 ARG A N 1
ATOM 1705 C CA . ARG A 1 211 ? -25.249 1.314 24.417 1.00 92.88 211 ARG A CA 1
ATOM 1706 C C . ARG A 1 211 ? -25.759 -0.023 23.884 1.00 92.88 211 ARG A C 1
ATOM 1708 O O . ARG A 1 211 ? -26.918 -0.364 24.109 1.00 92.88 211 ARG A O 1
ATOM 1715 N N . GLY A 1 212 ? -24.890 -0.778 23.223 1.00 94.75 212 GLY A N 1
ATOM 1716 C CA . GLY A 1 212 ? -25.159 -2.143 22.782 1.00 94.75 212 GLY A CA 1
ATOM 1717 C C . GLY A 1 212 ? -25.231 -3.141 23.939 1.00 94.75 212 GLY A C 1
ATOM 1718 O O . GLY A 1 212 ? -25.115 -2.786 25.115 1.00 94.75 212 GLY A O 1
ATOM 1719 N N . ALA A 1 213 ? -25.413 -4.416 23.606 1.00 96.50 213 ALA A N 1
ATOM 1720 C CA . ALA A 1 213 ? -25.420 -5.496 24.586 1.00 96.50 213 ALA A CA 1
ATOM 1721 C C . ALA A 1 213 ? -24.021 -5.753 25.179 1.00 96.50 213 ALA A C 1
ATOM 1723 O O . ALA A 1 213 ? -22.989 -5.462 24.566 1.00 96.50 213 ALA A O 1
ATOM 1724 N N . ARG A 1 214 ? -23.984 -6.361 26.372 1.00 96.88 214 ARG A N 1
ATOM 1725 C CA . ARG A 1 214 ? -22.745 -6.865 26.980 1.00 96.88 214 ARG A CA 1
ATOM 1726 C C . ARG A 1 214 ? -22.154 -7.933 26.064 1.00 96.88 214 ARG A C 1
ATOM 1728 O O . ARG A 1 214 ? -22.750 -8.992 25.906 1.00 96.88 214 ARG A O 1
ATOM 1735 N N . THR A 1 215 ? -21.000 -7.660 25.471 1.00 98.06 215 THR A N 1
ATOM 1736 C CA . THR A 1 215 ? -20.461 -8.483 24.382 1.00 98.06 215 THR A CA 1
ATOM 1737 C C . THR A 1 215 ? -19.084 -9.009 24.745 1.00 98.06 215 THR A C 1
ATOM 1739 O O . THR A 1 215 ? -18.242 -8.248 25.220 1.00 98.06 215 THR A O 1
ATOM 1742 N N . ASP A 1 216 ? -18.859 -10.309 24.540 1.00 97.50 216 ASP A N 1
ATOM 1743 C CA . ASP A 1 216 ? -17.557 -10.948 24.738 1.00 97.50 216 ASP A CA 1
ATOM 1744 C C . ASP A 1 216 ? -16.507 -10.430 23.746 1.00 97.50 216 ASP A C 1
ATOM 1746 O O . ASP A 1 216 ? -16.812 -10.068 22.609 1.00 97.50 216 ASP A O 1
ATOM 1750 N N . ALA A 1 217 ? -15.241 -10.430 24.169 1.00 96.75 217 ALA A N 1
ATOM 1751 C CA . ALA A 1 217 ? -14.130 -10.052 23.302 1.00 96.75 217 ALA A CA 1
ATOM 1752 C C . ALA A 1 217 ? -14.121 -10.907 22.020 1.00 96.75 217 ALA A C 1
ATOM 1754 O O . ALA A 1 217 ? -14.219 -12.133 22.082 1.00 96.75 217 ALA A O 1
ATOM 1755 N N . GLY A 1 218 ? -13.983 -10.262 20.862 1.00 97.12 218 GLY A N 1
ATOM 1756 C CA . GLY A 1 218 ? -13.957 -10.930 19.560 1.00 97.12 218 GLY A CA 1
ATOM 1757 C C . GLY A 1 218 ? -15.318 -11.416 19.049 1.00 97.12 218 GLY A C 1
ATOM 1758 O O . GLY A 1 218 ? -15.362 -12.030 17.985 1.00 97.12 218 GLY A O 1
ATOM 1759 N N . LYS A 1 219 ? -16.424 -11.161 19.762 1.00 98.00 219 LYS A N 1
ATOM 1760 C CA . LYS A 1 219 ? -17.785 -11.447 19.279 1.00 98.00 219 LYS A CA 1
ATOM 1761 C C . LYS A 1 219 ? -18.457 -10.171 18.760 1.00 98.00 219 LYS A C 1
ATOM 1763 O O . LYS A 1 219 ? -18.250 -9.115 19.348 1.00 98.00 219 LYS A O 1
ATOM 1768 N N . PRO A 1 220 ? -19.244 -10.233 17.674 1.00 96.94 220 PRO A N 1
ATOM 1769 C CA . PRO A 1 220 ? -19.922 -9.053 17.152 1.00 96.94 220 PRO A CA 1
ATOM 1770 C C . PRO A 1 220 ? -21.084 -8.628 18.061 1.00 96.94 220 PRO A C 1
ATOM 1772 O O . PRO A 1 220 ? -21.816 -9.464 18.587 1.00 96.94 220 PRO A O 1
ATOM 1775 N N . CYS A 1 221 ? -21.264 -7.318 18.204 1.00 97.81 221 CYS A N 1
ATOM 1776 C CA . CYS A 1 221 ? -22.412 -6.665 18.822 1.00 97.81 221 CYS A CA 1
ATOM 1777 C C . CYS A 1 221 ? -23.186 -5.912 17.742 1.00 97.81 221 CYS A C 1
ATOM 1779 O O . CYS A 1 221 ? -22.597 -5.091 17.035 1.00 97.81 221 CYS A O 1
ATOM 1781 N N . GLU A 1 222 ? -24.487 -6.171 17.628 1.00 97.06 222 GLU A N 1
ATOM 1782 C CA . GLU A 1 222 ? -25.360 -5.426 16.725 1.00 97.06 222 GLU A CA 1
ATOM 1783 C C . GLU A 1 222 ? -26.007 -4.249 17.460 1.00 97.06 222 GLU A C 1
ATOM 1785 O O . GLU A 1 222 ? -26.590 -4.414 18.534 1.00 97.06 222 GLU A O 1
ATOM 1790 N N . ILE A 1 223 ? -25.903 -3.054 16.881 1.00 94.62 223 ILE A N 1
ATOM 1791 C CA . ILE A 1 223 ? -26.580 -1.848 17.361 1.00 94.62 223 ILE A CA 1
ATOM 1792 C C . ILE A 1 223 ? -27.357 -1.259 16.191 1.00 94.62 223 ILE A C 1
ATOM 1794 O O . ILE A 1 223 ? -26.766 -0.845 15.196 1.00 94.62 223 ILE A O 1
ATOM 1798 N N . THR A 1 224 ? -28.681 -1.225 16.317 1.00 90.88 224 THR A N 1
ATOM 1799 C CA . THR A 1 224 ? -29.555 -0.622 15.306 1.00 90.88 224 THR A CA 1
ATOM 1800 C C . THR A 1 224 ? -29.755 0.856 15.617 1.00 90.88 224 THR A C 1
ATOM 1802 O O . THR A 1 224 ? -30.031 1.221 16.759 1.00 90.88 224 THR A O 1
ATOM 1805 N N . VAL A 1 225 ? -29.595 1.696 14.601 1.00 85.94 225 VAL A N 1
ATOM 1806 C CA . VAL A 1 225 ? -29.827 3.140 14.652 1.00 85.94 225 VAL A CA 1
ATOM 1807 C C . VAL A 1 225 ? -30.916 3.473 13.661 1.00 85.94 225 VAL A C 1
ATOM 1809 O O . VAL A 1 225 ? -30.730 3.227 12.472 1.00 85.94 225 VAL A O 1
ATOM 1812 N N . ASP A 1 226 ? -32.004 4.071 14.131 1.00 81.81 226 ASP A N 1
ATOM 1813 C CA . ASP A 1 226 ? -33.055 4.567 13.252 1.00 81.81 226 ASP A CA 1
ATOM 1814 C C . ASP A 1 226 ? -32.671 5.948 12.693 1.00 81.81 226 ASP A C 1
ATOM 1816 O O . ASP A 1 226 ? -32.510 6.927 13.425 1.00 81.81 226 ASP A O 1
ATOM 1820 N N . ILE A 1 227 ? -32.500 6.016 11.375 1.00 76.00 227 ILE A N 1
ATOM 1821 C CA . ILE A 1 227 ? -32.259 7.226 10.593 1.00 76.00 227 ILE A CA 1
ATOM 1822 C C . ILE A 1 227 ? -33.614 7.891 10.323 1.00 76.00 227 ILE A C 1
ATOM 1824 O O . ILE A 1 227 ? -34.373 7.465 9.452 1.00 76.00 227 ILE A O 1
ATOM 1828 N N . ASN A 1 228 ? -33.930 8.963 11.043 1.00 65.19 228 ASN A N 1
ATOM 1829 C CA . ASN A 1 228 ? -35.146 9.733 10.777 1.00 65.19 228 ASN A CA 1
ATOM 1830 C C . ASN A 1 228 ? -34.990 10.560 9.487 1.00 65.19 228 ASN A C 1
ATOM 1832 O O . ASN A 1 228 ? -33.955 11.187 9.281 1.00 65.19 228 ASN A O 1
ATOM 1836 N N . GLY A 1 229 ? -36.032 10.586 8.643 1.00 53.19 229 GLY A N 1
ATOM 1837 C CA . GLY A 1 229 ? -36.036 10.968 7.213 1.00 53.19 229 GLY A CA 1
ATOM 1838 C C . GLY A 1 229 ? -35.553 12.366 6.779 1.00 53.19 229 GLY A C 1
ATOM 1839 O O . GLY A 1 229 ? -35.796 12.757 5.643 1.00 53.19 229 GLY A O 1
ATOM 1840 N N . THR A 1 230 ? -34.856 13.118 7.630 1.00 56.91 230 THR A N 1
ATOM 1841 C CA . THR A 1 230 ? -34.157 14.372 7.291 1.00 56.91 230 THR A CA 1
ATOM 1842 C C . THR A 1 230 ? -32.741 14.446 7.885 1.00 56.91 230 THR A C 1
ATOM 1844 O O . THR A 1 230 ? -32.159 15.529 7.939 1.00 56.91 230 THR A O 1
ATOM 1847 N N . SER A 1 231 ? -32.199 13.352 8.433 1.00 59.38 231 SER A N 1
ATOM 1848 C CA . SER A 1 231 ? -31.049 13.422 9.338 1.00 59.38 231 SER A CA 1
ATOM 1849 C C . SER A 1 231 ? -29.717 13.648 8.615 1.00 59.38 231 SER A C 1
ATOM 1851 O O . SER A 1 231 ? -29.192 12.736 7.986 1.00 59.38 231 SER A O 1
ATOM 1853 N N . ASP A 1 232 ? -29.150 14.839 8.805 1.00 73.19 232 ASP A N 1
ATOM 1854 C CA . ASP A 1 232 ? -27.713 15.148 8.743 1.00 73.19 232 ASP A CA 1
ATOM 1855 C C . ASP A 1 232 ? -27.146 15.078 10.176 1.00 73.19 232 ASP A C 1
ATOM 1857 O O . ASP A 1 232 ? -26.704 16.066 10.766 1.00 73.19 232 ASP A O 1
ATOM 1861 N N . GLN A 1 233 ? -27.302 13.915 10.818 1.00 83.38 233 GLN A N 1
ATOM 1862 C CA . GLN A 1 233 ? -26.865 13.710 12.200 1.00 83.38 233 GLN A CA 1
ATOM 1863 C C . GLN A 1 233 ? -25.518 13.000 12.236 1.00 83.38 233 GLN A C 1
ATOM 1865 O O . GLN A 1 233 ? -25.267 12.054 11.480 1.00 83.38 233 GLN A O 1
ATOM 1870 N N . GLN A 1 234 ? -24.656 13.457 13.146 1.00 88.38 234 GLN A N 1
ATOM 1871 C CA . GLN A 1 234 ? -23.380 12.811 13.408 1.00 88.38 234 GLN A CA 1
ATOM 1872 C C . GLN A 1 234 ? -23.625 11.454 14.069 1.00 88.38 234 GLN A C 1
ATOM 1874 O O . GLN A 1 234 ? -24.219 11.367 15.146 1.00 88.38 234 GLN A O 1
ATOM 1879 N N . LEU A 1 235 ? -23.125 10.409 13.422 1.00 90.56 235 LEU A N 1
ATOM 1880 C CA . LEU A 1 235 ? -22.947 9.093 14.002 1.00 90.56 235 LEU A CA 1
ATOM 1881 C C . LEU A 1 235 ? -21.498 8.980 14.466 1.00 90.56 235 LEU A C 1
ATOM 1883 O O . LEU A 1 235 ? -20.565 9.323 13.737 1.00 90.56 235 LEU A O 1
ATOM 1887 N N . SER A 1 236 ? -21.305 8.486 15.681 1.00 93.06 236 SER A N 1
ATOM 1888 C CA . SER A 1 236 ? -19.981 8.249 16.232 1.00 93.06 236 SER A CA 1
ATOM 1889 C C . SER A 1 236 ? -19.884 6.884 16.897 1.00 93.06 236 SER A C 1
ATOM 1891 O O . SER A 1 236 ? -20.724 6.541 17.720 1.00 93.06 236 SER A O 1
ATOM 1893 N N . ILE A 1 237 ? -18.853 6.103 16.582 1.00 94.94 237 ILE A N 1
ATOM 1894 C CA . ILE A 1 237 ? -18.505 4.919 17.370 1.00 94.94 237 ILE A CA 1
ATOM 1895 C C . ILE A 1 237 ? -17.577 5.359 18.488 1.00 94.94 237 ILE A C 1
ATOM 1897 O O . ILE A 1 237 ? -16.558 6.002 18.236 1.00 94.94 237 ILE A O 1
ATOM 1901 N N . LYS A 1 238 ? -17.926 5.009 19.721 1.00 93.94 238 LYS A N 1
ATOM 1902 C CA . LYS A 1 238 ? -17.207 5.448 20.909 1.00 93.94 238 LYS A CA 1
ATOM 1903 C C . LYS A 1 238 ? -16.135 4.448 21.326 1.00 93.94 238 LYS A C 1
ATOM 1905 O O . LYS A 1 238 ? -16.334 3.237 21.232 1.00 93.94 238 LYS A O 1
ATOM 1910 N N . SER A 1 239 ? -15.006 4.970 21.810 1.00 91.19 239 SER A N 1
ATOM 1911 C CA . SER A 1 239 ? -13.859 4.189 22.289 1.00 91.19 239 SER A CA 1
ATOM 1912 C C . SER A 1 239 ? -13.373 3.114 21.292 1.00 91.19 239 SER A C 1
ATOM 1914 O O . SER A 1 239 ? -13.072 1.975 21.661 1.00 91.19 239 SER A O 1
ATOM 1916 N N . ALA A 1 240 ? -13.279 3.474 20.009 1.00 93.31 240 ALA A N 1
ATOM 1917 C CA . ALA A 1 240 ? -12.871 2.605 18.904 1.00 93.31 240 ALA A CA 1
ATOM 1918 C C . ALA A 1 240 ? -11.441 2.048 19.046 1.00 93.31 240 ALA A C 1
ATOM 1920 O O . ALA A 1 240 ? -11.119 1.000 18.485 1.00 93.31 240 ALA A O 1
ATOM 1921 N N . ASP A 1 241 ? -10.607 2.657 19.893 1.00 93.06 241 ASP A N 1
ATOM 1922 C CA . ASP A 1 241 ? -9.341 2.080 20.358 1.00 93.06 241 ASP A CA 1
ATOM 1923 C C . ASP A 1 241 ? -9.493 0.675 20.964 1.00 93.06 241 ASP A C 1
ATOM 1925 O O . ASP A 1 241 ? -8.528 -0.093 20.980 1.00 93.06 241 ASP A O 1
ATOM 1929 N N . TRP A 1 242 ? -10.679 0.324 21.464 1.00 94.25 242 TRP A N 1
ATOM 1930 C CA . TRP A 1 242 ? -10.999 -0.975 22.059 1.00 94.25 242 TRP A CA 1
ATOM 1931 C C . TRP A 1 242 ? -11.872 -1.854 21.165 1.00 94.25 242 TRP A C 1
ATOM 1933 O O . TRP A 1 242 ? -12.435 -2.837 21.649 1.00 94.25 242 TRP A O 1
ATOM 1943 N N . LEU A 1 243 ? -11.940 -1.552 19.869 1.00 96.31 243 LEU A N 1
ATOM 1944 C CA . LEU A 1 243 ? -12.573 -2.392 18.858 1.00 96.31 243 LEU A CA 1
ATOM 1945 C C . LEU A 1 243 ? -11.520 -3.087 17.986 1.00 96.31 243 LEU A C 1
ATOM 1947 O O . LEU A 1 243 ? -10.434 -2.560 17.749 1.00 96.31 243 LEU A O 1
ATOM 1951 N N . LEU A 1 244 ? -11.845 -4.297 17.535 1.00 97.19 244 LEU A N 1
ATOM 1952 C CA . LEU A 1 244 ? -11.073 -5.066 16.555 1.00 97.19 244 LEU A CA 1
ATOM 1953 C C . LEU A 1 244 ? -11.595 -4.844 15.131 1.00 97.19 244 LEU A C 1
ATOM 1955 O O . LEU A 1 244 ? -10.801 -4.831 14.193 1.00 97.19 244 LEU A O 1
ATOM 1959 N N . ASP A 1 245 ? -12.909 -4.673 14.980 1.00 97.25 245 ASP A N 1
ATOM 1960 C CA . ASP A 1 245 ? -13.598 -4.495 13.698 1.00 97.25 245 ASP A CA 1
ATOM 1961 C C . ASP A 1 245 ? -14.892 -3.682 13.907 1.00 97.25 245 ASP A C 1
ATOM 1963 O O . ASP A 1 245 ? -15.503 -3.743 14.982 1.00 97.25 245 ASP A O 1
ATOM 1967 N N . ILE A 1 246 ? -15.301 -2.935 12.883 1.00 96.81 246 ILE A N 1
ATOM 1968 C CA . ILE A 1 246 ? -16.562 -2.177 12.812 1.00 96.81 246 ILE A CA 1
ATOM 1969 C C . ILE A 1 246 ? -17.585 -2.803 11.856 1.00 96.81 246 ILE A C 1
ATOM 1971 O O . ILE A 1 246 ? -18.694 -2.279 11.715 1.00 96.81 246 ILE A O 1
ATOM 1975 N N . GLY A 1 247 ? -17.217 -3.918 11.221 1.00 96.19 247 GLY A N 1
ATOM 1976 C CA . GLY A 1 247 ? -18.039 -4.632 10.259 1.00 96.19 247 GLY A CA 1
ATOM 1977 C C . GLY A 1 247 ? -17.889 -4.085 8.842 1.00 96.19 247 GLY A C 1
ATOM 1978 O O . GLY A 1 247 ? -16.979 -3.318 8.538 1.00 96.19 247 GLY A O 1
ATOM 1979 N N . ASP A 1 248 ? -18.798 -4.512 7.972 1.00 96.19 248 ASP A N 1
ATOM 1980 C CA . ASP A 1 248 ? -18.882 -4.055 6.587 1.00 96.19 248 ASP A CA 1
ATOM 1981 C C . ASP A 1 248 ? -19.800 -2.833 6.500 1.00 96.19 248 ASP A C 1
ATOM 1983 O O . ASP A 1 248 ? -20.954 -2.891 6.928 1.00 96.19 248 ASP A O 1
ATOM 1987 N N . TRP A 1 249 ? -19.261 -1.717 6.014 1.00 95.00 249 TRP A N 1
ATOM 1988 C CA . TRP A 1 249 ? -19.957 -0.437 5.886 1.00 95.00 249 TRP A CA 1
ATOM 1989 C C . TRP A 1 249 ? -20.273 -0.075 4.433 1.00 95.00 249 TRP A C 1
ATOM 1991 O O . TRP A 1 249 ? -20.865 0.977 4.196 1.00 95.00 249 TRP A O 1
ATOM 2001 N N . SER A 1 250 ? -19.926 -0.933 3.467 1.00 93.88 250 SER A N 1
ATOM 2002 C CA . SER A 1 250 ? -20.145 -0.678 2.036 1.00 93.88 250 SER A CA 1
ATOM 2003 C C . SER A 1 250 ? -21.595 -0.324 1.716 1.00 93.88 250 SER A C 1
ATOM 2005 O O . SER A 1 250 ? -21.855 0.643 1.000 1.00 93.88 250 SER A O 1
ATOM 2007 N N . GLY A 1 251 ? -22.545 -1.033 2.328 1.00 90.00 251 GLY A N 1
ATOM 2008 C CA . GLY A 1 251 ? -23.980 -0.832 2.133 1.00 90.00 251 GLY A CA 1
ATOM 2009 C C . GLY A 1 251 ? -24.614 0.300 2.949 1.00 90.00 251 GLY A C 1
ATOM 2010 O O . GLY A 1 251 ? -25.831 0.479 2.864 1.00 90.00 251 GLY A O 1
ATOM 2011 N N . TYR A 1 252 ? -23.861 1.052 3.757 1.00 88.88 252 TYR A N 1
ATOM 2012 C CA . TYR A 1 252 ? -24.440 2.120 4.580 1.00 88.88 252 TYR A CA 1
ATOM 2013 C C . TYR A 1 252 ? -24.533 3.444 3.827 1.00 88.88 252 TYR A C 1
ATOM 2015 O O . TYR A 1 252 ? -23.581 3.894 3.196 1.00 88.88 252 TYR A O 1
ATOM 2023 N N . VAL A 1 253 ? -25.679 4.115 3.961 1.00 84.19 253 VAL A N 1
ATOM 2024 C CA . VAL A 1 253 ? -25.909 5.457 3.409 1.00 84.19 253 VAL A CA 1
ATOM 2025 C C . VAL A 1 253 ? -25.376 6.503 4.388 1.00 84.19 253 VAL A C 1
ATOM 2027 O O . VAL A 1 253 ? -26.090 7.060 5.223 1.00 84.19 253 VAL A O 1
ATOM 2030 N N . ILE A 1 254 ? -24.067 6.717 4.308 1.00 87.00 254 ILE A N 1
ATOM 2031 C CA . ILE A 1 254 ? -23.317 7.717 5.074 1.00 87.00 254 ILE A CA 1
ATOM 2032 C C . ILE A 1 254 ? -22.538 8.609 4.108 1.00 87.00 254 ILE A C 1
ATOM 2034 O O . ILE A 1 254 ? -22.122 8.153 3.041 1.00 87.00 254 ILE A O 1
ATOM 2038 N N . ASN A 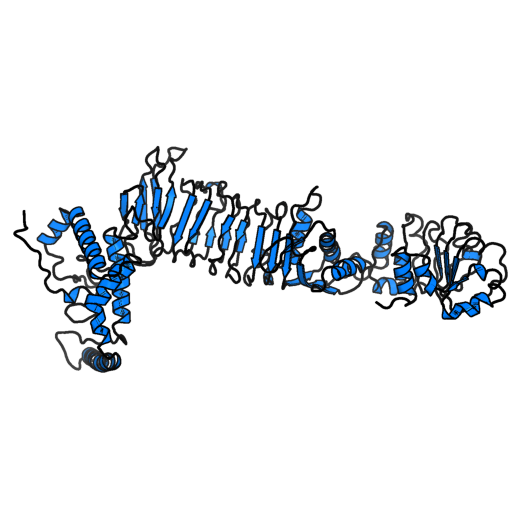1 255 ? -22.355 9.881 4.458 1.00 87.75 255 ASN A N 1
ATOM 2039 C CA . ASN A 1 255 ? -21.785 10.879 3.558 1.00 87.75 255 ASN A CA 1
ATOM 2040 C C . ASN A 1 255 ? -20.836 11.858 4.269 1.00 87.75 255 ASN A C 1
ATOM 2042 O O . ASN A 1 255 ? -20.645 11.825 5.488 1.00 87.75 255 ASN A O 1
ATOM 2046 N N . GLY A 1 256 ? -20.220 12.736 3.475 1.00 90.12 256 GLY A N 1
ATOM 2047 C CA . GLY A 1 256 ? -19.314 13.769 3.971 1.00 90.12 256 GLY A CA 1
ATOM 2048 C C . GLY A 1 256 ? -17.950 13.213 4.379 1.00 90.12 256 GLY A C 1
ATOM 2049 O O . GLY A 1 256 ? -17.418 12.313 3.732 1.00 90.12 256 GLY A O 1
ATOM 2050 N N . ALA A 1 257 ? -17.353 13.774 5.428 1.00 93.62 257 ALA A N 1
ATOM 2051 C CA . ALA A 1 257 ? -16.047 13.344 5.919 1.00 93.62 257 ALA A CA 1
ATOM 2052 C C . ALA A 1 257 ? -16.184 12.183 6.916 1.00 93.62 257 ALA A C 1
ATOM 2054 O O . ALA A 1 257 ? -16.935 12.285 7.890 1.00 93.62 257 ALA A O 1
ATOM 2055 N N . LEU A 1 258 ? -15.416 11.112 6.701 1.00 95.88 258 LEU A N 1
ATOM 2056 C CA . LEU A 1 258 ? -15.261 10.011 7.649 1.00 95.88 258 LEU A CA 1
ATOM 2057 C C . LEU A 1 258 ? -13.913 10.126 8.359 1.00 95.88 258 LEU A C 1
ATOM 2059 O O . LEU A 1 258 ? -12.861 10.103 7.725 1.00 95.88 258 LEU A O 1
ATOM 2063 N N . SER A 1 259 ? -13.943 10.209 9.686 1.00 95.88 259 SER A N 1
ATOM 2064 C CA . SER A 1 259 ? -12.743 10.142 10.521 1.00 95.88 259 SER A CA 1
ATOM 2065 C C . SER A 1 259 ? -12.735 8.835 11.299 1.00 95.88 259 SER A C 1
ATOM 2067 O O . SER A 1 259 ? -13.695 8.535 12.009 1.00 95.88 259 SER A O 1
ATOM 2069 N N . VAL A 1 260 ? -11.666 8.052 11.168 1.00 96.50 260 VAL A N 1
ATOM 2070 C CA . VAL A 1 260 ? -11.481 6.770 11.853 1.00 96.50 260 VAL A CA 1
ATOM 2071 C C . VAL A 1 260 ? -10.294 6.885 12.796 1.00 96.50 260 VAL A C 1
ATOM 2073 O O . VAL A 1 260 ? -9.145 6.895 12.352 1.00 96.50 260 VAL A O 1
ATOM 2076 N N . ILE A 1 261 ? -10.566 6.932 14.102 1.00 94.62 261 ILE A N 1
ATOM 2077 C CA . ILE A 1 261 ? -9.528 6.923 15.133 1.00 94.62 261 ILE A CA 1
ATOM 2078 C C . ILE A 1 261 ? -9.649 5.651 15.966 1.00 94.62 261 ILE A C 1
ATOM 2080 O O . ILE A 1 261 ? -10.592 5.510 16.740 1.00 94.62 261 ILE A O 1
ATOM 2084 N N . GLY A 1 262 ? -8.717 4.708 15.802 1.00 93.62 262 GLY A N 1
ATOM 2085 C CA . GLY A 1 262 ? -8.821 3.410 16.475 1.00 93.62 262 GLY A CA 1
ATOM 2086 C C . GLY A 1 262 ? -7.560 2.549 16.427 1.00 93.62 262 GLY A C 1
ATOM 2087 O O . GLY A 1 262 ? -7.248 1.913 15.421 1.00 93.62 262 GLY A O 1
ATOM 2088 N N . LYS A 1 263 ? -6.888 2.434 17.574 1.00 93.88 263 LYS A N 1
ATOM 2089 C CA . LYS A 1 263 ? -5.613 1.726 17.756 1.00 93.88 263 LYS A CA 1
ATOM 2090 C C . LYS A 1 263 ? -5.618 0.245 17.422 1.00 93.88 263 LYS A C 1
ATOM 2092 O O . LYS A 1 263 ? -4.584 -0.284 17.009 1.00 93.88 263 LYS A O 1
ATOM 2097 N N . ARG A 1 264 ? -6.719 -0.457 17.694 1.00 95.56 264 ARG A N 1
ATOM 2098 C CA . ARG A 1 264 ? -6.792 -1.930 17.638 1.00 95.56 264 ARG A CA 1
ATOM 2099 C C . ARG A 1 264 ? -7.554 -2.468 16.435 1.00 95.56 264 ARG A C 1
ATOM 2101 O O . ARG A 1 264 ? -7.535 -3.685 16.243 1.00 95.56 264 ARG A O 1
ATOM 2108 N N . LEU A 1 265 ? -8.137 -1.583 15.627 1.00 96.88 265 LEU A N 1
ATOM 2109 C CA . LEU A 1 265 ? -8.838 -1.959 14.409 1.00 96.88 265 LEU A CA 1
ATOM 2110 C C . LEU A 1 265 ? -7.897 -2.739 13.494 1.00 96.88 265 LEU A C 1
ATOM 2112 O O . LEU A 1 265 ? -6.750 -2.343 13.287 1.00 96.88 265 LEU A O 1
ATOM 2116 N N . LYS A 1 266 ? -8.380 -3.873 12.991 1.00 97.31 266 LYS A N 1
ATOM 2117 C CA . LYS A 1 266 ? -7.641 -4.761 12.088 1.00 97.31 266 LYS A CA 1
ATOM 2118 C C . LYS A 1 266 ? -8.034 -4.559 10.638 1.00 97.31 266 LYS A C 1
ATOM 2120 O O . LYS A 1 266 ? -7.177 -4.627 9.766 1.00 97.31 266 LYS A O 1
ATOM 2125 N N . ARG A 1 267 ? -9.304 -4.265 10.395 1.00 96.94 267 ARG A N 1
ATOM 2126 C CA . ARG A 1 267 ? -9.861 -4.122 9.059 1.00 96.94 267 ARG A CA 1
ATOM 2127 C C . ARG A 1 267 ? -10.752 -2.895 8.991 1.00 96.94 267 ARG A C 1
ATOM 2129 O O . ARG A 1 267 ? -11.449 -2.582 9.956 1.00 96.94 267 ARG A O 1
ATOM 2136 N N . LEU A 1 268 ? -10.724 -2.236 7.841 1.00 97.50 268 LEU A N 1
ATOM 2137 C CA . LEU A 1 268 ? -11.635 -1.164 7.483 1.00 97.50 268 LEU A CA 1
ATOM 2138 C C . LEU A 1 268 ? -12.303 -1.522 6.148 1.00 97.50 268 LEU A C 1
ATOM 2140 O O . LEU A 1 268 ? -11.704 -1.348 5.091 1.00 97.50 268 LEU A O 1
ATOM 2144 N N . LYS A 1 269 ? -13.522 -2.073 6.214 1.00 97.81 269 LYS A N 1
ATOM 2145 C CA . LYS A 1 269 ? -14.315 -2.504 5.053 1.00 97.81 269 LYS A CA 1
ATOM 2146 C C . LYS A 1 269 ? -15.395 -1.459 4.768 1.00 97.81 269 LYS A C 1
ATOM 2148 O O . LYS A 1 269 ? -16.464 -1.489 5.371 1.00 97.81 269 LYS A O 1
ATOM 2153 N N . LEU A 1 270 ? -15.071 -0.495 3.910 1.00 97.94 270 LEU A N 1
ATOM 2154 C CA . LEU A 1 270 ? -15.946 0.624 3.543 1.00 97.94 270 LEU A CA 1
ATOM 2155 C C . LEU A 1 270 ? -16.449 0.528 2.103 1.00 97.94 270 LEU A C 1
ATOM 2157 O O . LEU A 1 270 ? -17.481 1.105 1.801 1.00 97.94 270 LEU A O 1
ATOM 2161 N N . GLY A 1 271 ? -15.721 -0.152 1.222 1.00 97.75 271 GLY A N 1
ATOM 2162 C CA . GLY A 1 271 ? -16.096 -0.390 -0.168 1.00 97.75 271 GLY A CA 1
ATOM 2163 C C . GLY A 1 271 ? -16.365 -1.862 -0.459 1.00 97.75 271 GLY A C 1
ATOM 2164 O O . GLY A 1 271 ? -16.329 -2.708 0.437 1.00 97.75 271 GLY A O 1
ATOM 2165 N N . ASP A 1 272 ? -16.651 -2.170 -1.718 1.00 98.00 272 ASP A N 1
ATOM 2166 C CA . ASP A 1 272 ? -16.746 -3.539 -2.226 1.00 98.00 272 ASP A CA 1
ATOM 2167 C C . ASP A 1 272 ? -16.393 -3.574 -3.711 1.00 98.00 272 ASP A C 1
ATOM 2169 O O . ASP A 1 272 ? -16.669 -2.617 -4.433 1.00 98.00 272 ASP A O 1
ATOM 2173 N N . ALA A 1 273 ? -15.811 -4.681 -4.177 1.00 96.50 273 ALA A N 1
ATOM 2174 C CA . ALA A 1 273 ? -15.517 -4.886 -5.592 1.00 96.50 273 ALA A CA 1
ATOM 2175 C C . ALA A 1 273 ? -16.791 -4.872 -6.459 1.00 96.50 273 ALA A C 1
ATOM 2177 O O . ALA A 1 273 ? -16.750 -4.421 -7.604 1.00 96.50 273 ALA A O 1
ATOM 2178 N N . ASP A 1 274 ? -17.926 -5.324 -5.913 1.00 96.62 274 ASP A N 1
ATOM 2179 C CA . ASP A 1 274 ? -19.239 -5.171 -6.535 1.00 96.62 274 ASP A CA 1
ATOM 2180 C C . ASP A 1 274 ? -19.797 -3.772 -6.244 1.00 96.62 274 ASP A C 1
ATOM 2182 O O . ASP A 1 274 ? -20.371 -3.510 -5.183 1.00 96.62 274 ASP A O 1
ATOM 2186 N N . ALA A 1 275 ? -19.653 -2.873 -7.220 1.00 95.56 275 ALA A N 1
ATOM 2187 C CA . ALA A 1 275 ? -20.111 -1.489 -7.125 1.00 95.56 275 ALA A CA 1
ATOM 2188 C C . ALA A 1 275 ? -21.604 -1.357 -6.760 1.00 95.56 275 ALA A C 1
ATOM 2190 O O . ALA A 1 275 ? -21.993 -0.352 -6.172 1.00 95.56 275 ALA A O 1
ATOM 2191 N N . SER A 1 276 ? -22.444 -2.362 -7.049 1.00 94.50 276 SER A N 1
ATOM 2192 C CA . SER A 1 276 ? -23.873 -2.322 -6.706 1.00 94.50 276 SER A CA 1
ATOM 2193 C C . SER A 1 276 ? -24.152 -2.439 -5.201 1.00 94.50 276 SER A C 1
ATOM 2195 O O . SER A 1 276 ? -25.224 -2.039 -4.740 1.00 94.50 276 SER A O 1
ATOM 2197 N N . LYS A 1 277 ? -23.189 -2.947 -4.417 1.00 93.38 277 LYS A N 1
ATOM 2198 C CA . LYS A 1 277 ? -23.277 -3.031 -2.950 1.00 93.38 277 LYS A CA 1
ATOM 2199 C C . LYS A 1 277 ? -22.836 -1.751 -2.250 1.00 93.38 277 LYS A C 1
ATOM 2201 O O . LYS A 1 277 ? -23.123 -1.585 -1.065 1.00 93.38 277 LYS A O 1
ATOM 2206 N N . VAL A 1 278 ? -22.145 -0.858 -2.957 1.00 94.62 278 VAL A N 1
ATOM 2207 C CA . VAL A 1 278 ? -21.556 0.348 -2.376 1.00 94.62 278 VAL A CA 1
ATOM 2208 C C . VAL A 1 278 ? -22.578 1.482 -2.387 1.00 94.62 278 VAL A C 1
ATOM 2210 O O . VAL A 1 278 ? -22.898 2.053 -3.425 1.00 94.62 278 VAL A O 1
ATOM 2213 N N . LYS A 1 279 ? -23.104 1.806 -1.204 1.00 91.25 279 LYS A N 1
ATOM 2214 C CA . LYS A 1 279 ? -24.033 2.923 -0.961 1.00 91.25 279 LYS A CA 1
ATOM 2215 C C . LYS A 1 279 ? -23.389 4.098 -0.219 1.00 91.25 279 LYS A C 1
ATOM 2217 O O . LYS A 1 279 ? -24.009 5.153 -0.094 1.00 91.25 279 LYS A O 1
ATOM 2222 N N . ILE A 1 280 ? -22.175 3.914 0.294 1.00 91.44 280 ILE A N 1
ATOM 2223 C CA . ILE A 1 280 ? -21.415 4.949 0.996 1.00 91.44 280 ILE A CA 1
ATOM 2224 C C . ILE A 1 280 ? -21.001 6.083 0.041 1.00 91.44 280 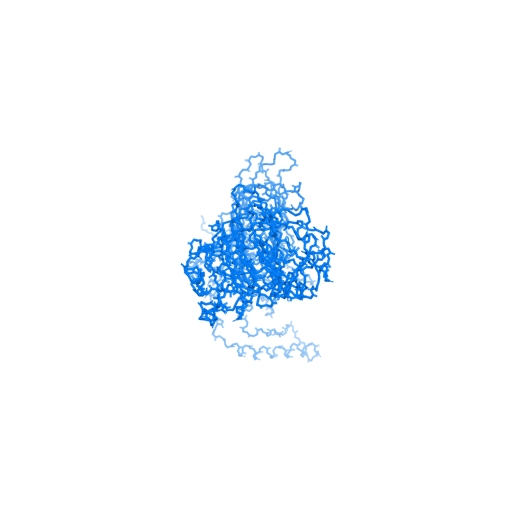ILE A C 1
ATOM 2226 O O . ILE A 1 280 ? -20.573 5.847 -1.086 1.00 91.44 280 ILE A O 1
ATOM 2230 N N . LEU A 1 281 ? -21.112 7.331 0.505 1.00 91.69 281 LEU A N 1
ATOM 2231 C CA . LEU A 1 281 ? -20.875 8.551 -0.279 1.00 91.69 281 LEU A CA 1
ATOM 2232 C C . LEU A 1 281 ? -19.939 9.530 0.450 1.00 91.69 281 LEU A C 1
ATOM 2234 O O . LEU A 1 281 ? -20.145 10.748 0.448 1.00 91.69 281 LEU A O 1
ATOM 2238 N N . ILE A 1 282 ? -18.920 9.007 1.135 1.00 94.88 282 ILE A N 1
ATOM 2239 C CA . ILE A 1 282 ? -17.922 9.847 1.806 1.00 94.88 282 ILE A CA 1
ATOM 2240 C C . ILE A 1 282 ? -17.048 10.569 0.774 1.00 94.88 282 ILE A C 1
ATOM 2242 O O . ILE A 1 282 ? -16.685 10.001 -0.256 1.00 94.88 282 ILE A O 1
ATOM 2246 N N . SER A 1 283 ? -16.709 11.827 1.039 1.00 95.56 283 SER A N 1
ATOM 2247 C CA . SER A 1 283 ? -15.839 12.643 0.182 1.00 95.56 283 SER A CA 1
ATOM 2248 C C . SER A 1 283 ? -14.375 12.607 0.615 1.00 95.56 283 SER A C 1
ATOM 2250 O O . SER A 1 283 ? -13.486 12.867 -0.191 1.00 95.56 283 SER A O 1
ATOM 2252 N N . SER A 1 284 ? -14.121 12.300 1.889 1.00 96.44 284 SER A N 1
ATOM 2253 C CA . SER A 1 284 ? -12.781 12.202 2.467 1.00 96.44 284 SER A CA 1
ATOM 2254 C C . SER A 1 284 ? -12.729 11.157 3.579 1.00 96.44 284 SER A C 1
ATOM 2256 O O . SER A 1 284 ? -13.721 10.909 4.273 1.00 96.44 284 SER A O 1
ATOM 2258 N N . LEU A 1 285 ? -11.548 10.563 3.750 1.00 97.69 285 LEU A N 1
ATOM 2259 C CA . LEU A 1 285 ? -11.237 9.602 4.801 1.00 97.69 285 LEU A CA 1
ATOM 2260 C C . LEU A 1 285 ? -9.996 10.077 5.560 1.00 97.69 285 LEU A C 1
ATOM 2262 O O . LEU A 1 285 ? -8.924 10.223 4.982 1.00 97.69 285 LEU A O 1
ATOM 2266 N N . THR A 1 286 ? -10.137 10.308 6.862 1.00 96.44 286 THR A N 1
ATOM 2267 C CA . THR A 1 286 ? -9.024 10.643 7.756 1.00 96.44 286 THR A CA 1
ATOM 2268 C C . THR A 1 286 ? -8.775 9.485 8.706 1.00 96.44 286 THR A C 1
ATOM 2270 O O . THR A 1 286 ? -9.693 9.018 9.378 1.00 96.44 286 THR A O 1
ATOM 2273 N N . LEU A 1 287 ? -7.527 9.029 8.783 1.00 96.06 287 LEU A N 1
ATOM 2274 C CA . LEU A 1 287 ? -7.119 7.931 9.651 1.00 96.06 287 LEU A CA 1
ATOM 2275 C C . LEU A 1 287 ? -6.226 8.467 10.774 1.00 96.06 287 LEU A C 1
ATOM 2277 O O . LEU A 1 287 ? -5.191 9.074 10.519 1.00 96.06 287 LEU A O 1
ATOM 2281 N N . GLY A 1 288 ? -6.619 8.238 12.027 1.00 93.12 288 GLY A N 1
ATOM 2282 C CA . GLY A 1 288 ? -5.849 8.619 13.211 1.00 93.12 288 GLY A CA 1
ATOM 2283 C C . GLY A 1 288 ? -5.535 7.410 14.087 1.00 93.12 288 GLY A C 1
ATOM 2284 O O . GLY A 1 288 ? -6.407 6.601 14.380 1.00 93.12 288 GLY A O 1
ATOM 2285 N N . ASN A 1 289 ? -4.287 7.263 14.539 1.00 92.00 289 ASN A N 1
ATOM 2286 C CA . ASN A 1 289 ? -3.888 6.171 15.443 1.00 92.00 289 ASN A CA 1
ATOM 2287 C C . ASN A 1 289 ? -4.290 4.761 14.940 1.00 92.00 289 ASN A C 1
ATOM 2289 O O . ASN A 1 289 ? -4.504 3.862 15.738 1.00 92.00 289 ASN A O 1
ATOM 2293 N N . THR A 1 290 ? -4.393 4.520 13.632 1.00 95.75 290 THR A N 1
ATOM 2294 C CA . THR A 1 290 ? -4.882 3.248 13.057 1.00 95.75 290 THR A CA 1
ATOM 2295 C C . THR A 1 290 ? -3.782 2.190 12.885 1.00 95.75 290 THR A C 1
ATOM 2297 O O . THR A 1 290 ? -3.832 1.335 12.003 1.00 95.75 290 THR A O 1
ATOM 2300 N N . VAL A 1 291 ? -2.776 2.203 13.762 1.00 95.88 291 VAL A N 1
ATOM 2301 C CA . VAL A 1 291 ? -1.510 1.446 13.646 1.00 95.88 291 VAL A CA 1
ATOM 2302 C C . VAL A 1 291 ? -1.655 -0.084 13.583 1.00 95.88 291 VAL A C 1
ATOM 2304 O O . VAL A 1 291 ? -0.688 -0.787 13.293 1.00 95.88 291 VAL A O 1
ATOM 2307 N N . SER A 1 292 ? -2.834 -0.630 13.898 1.00 97.00 292 SER A N 1
ATOM 2308 C CA . SER A 1 292 ? -3.108 -2.072 13.832 1.00 97.00 292 SER A CA 1
ATOM 2309 C C . SER A 1 292 ? -3.807 -2.534 12.558 1.00 97.00 292 SER A C 1
ATOM 2311 O O . SER A 1 292 ? -3.951 -3.753 12.421 1.00 97.00 292 SER A O 1
ATOM 2313 N N . LEU A 1 293 ? -4.222 -1.616 11.673 1.00 98.00 293 LEU A N 1
ATOM 2314 C CA . LEU A 1 293 ? -4.897 -1.972 10.427 1.00 98.00 293 LEU A CA 1
ATOM 2315 C C . LEU A 1 293 ? -3.985 -2.844 9.565 1.00 98.00 293 LEU A C 1
ATOM 2317 O O . LEU A 1 293 ? -2.813 -2.530 9.366 1.00 98.00 293 LEU A O 1
ATOM 2321 N N . THR A 1 294 ? -4.552 -3.936 9.066 1.00 98.31 294 THR A N 1
ATOM 2322 C CA . THR A 1 294 ? -3.928 -4.860 8.117 1.00 98.31 294 THR A CA 1
ATOM 2323 C C . THR A 1 294 ? -4.606 -4.813 6.752 1.00 98.31 294 THR A C 1
ATOM 2325 O O . THR A 1 294 ? -3.990 -5.191 5.762 1.00 98.31 294 THR A O 1
ATOM 2328 N N . GLU A 1 295 ? -5.845 -4.329 6.678 1.00 98.31 295 GLU A N 1
ATOM 2329 C CA . GLU A 1 295 ? -6.633 -4.281 5.446 1.00 98.31 295 GLU A CA 1
ATOM 2330 C C . GLU A 1 295 ? -7.501 -3.020 5.400 1.00 98.31 295 GLU A C 1
ATOM 2332 O O . GLU A 1 295 ? -8.179 -2.685 6.380 1.00 98.31 295 GLU A O 1
ATOM 2337 N N . ILE A 1 296 ? -7.480 -2.346 4.251 1.00 98.56 296 ILE A N 1
ATOM 2338 C CA . ILE A 1 296 ? -8.362 -1.226 3.921 1.00 98.56 296 ILE A CA 1
ATOM 2339 C C . ILE A 1 296 ? -8.997 -1.502 2.561 1.00 98.56 296 ILE A C 1
ATOM 2341 O O . ILE A 1 296 ? -8.298 -1.620 1.554 1.00 98.56 296 ILE A O 1
ATOM 2345 N N . ASP A 1 297 ? -10.324 -1.562 2.548 1.00 98.69 297 ASP A N 1
ATOM 2346 C CA . ASP A 1 297 ? -11.138 -1.677 1.344 1.00 98.69 297 ASP A CA 1
ATOM 2347 C C . ASP A 1 297 ? -12.037 -0.446 1.231 1.00 98.69 297 ASP A C 1
ATOM 2349 O O . ASP A 1 297 ? -12.935 -0.235 2.053 1.00 98.69 297 ASP A O 1
ATOM 2353 N N . VAL A 1 298 ? -11.764 0.370 0.216 1.00 98.56 298 VAL A N 1
ATOM 2354 C CA . VAL A 1 298 ? -12.538 1.561 -0.153 1.00 98.56 298 VAL A CA 1
ATOM 2355 C C . VAL A 1 298 ? -13.010 1.476 -1.605 1.00 98.56 298 VAL A C 1
ATOM 2357 O O . VAL A 1 298 ? -13.291 2.502 -2.221 1.00 98.56 298 VAL A O 1
ATOM 2360 N N . GLN A 1 299 ? -13.088 0.268 -2.173 1.00 98.38 299 GLN A N 1
ATOM 2361 C CA . GLN A 1 299 ? -13.442 0.091 -3.576 1.00 98.38 299 GLN A CA 1
ATOM 2362 C C . GLN A 1 299 ? -14.815 0.692 -3.906 1.00 98.38 299 GLN A C 1
ATOM 2364 O O . GLN A 1 299 ? -15.767 0.587 -3.132 1.00 98.38 299 GLN A O 1
ATOM 2369 N N . ASN A 1 300 ? -14.911 1.304 -5.084 1.00 98.12 300 ASN A N 1
ATOM 2370 C CA . ASN A 1 300 ? -16.122 1.860 -5.688 1.00 98.12 300 ASN A CA 1
ATOM 2371 C C . ASN A 1 300 ? -16.820 2.977 -4.891 1.00 98.12 300 ASN A C 1
ATOM 2373 O O . ASN A 1 300 ? -17.946 3.355 -5.217 1.00 98.12 300 ASN A O 1
ATOM 2377 N N . ILE A 1 301 ? -16.151 3.581 -3.902 1.00 97.69 301 ILE A N 1
ATOM 2378 C CA . ILE A 1 301 ? -16.626 4.822 -3.275 1.00 97.69 301 ILE A CA 1
ATOM 2379 C C . ILE A 1 301 ? -16.340 5.990 -4.233 1.00 97.69 301 ILE A C 1
ATOM 2381 O O . ILE A 1 301 ? -15.357 6.717 -4.090 1.00 97.69 301 ILE A O 1
ATOM 2385 N N . ALA A 1 302 ? -17.204 6.177 -5.232 1.00 96.69 302 ALA A N 1
ATOM 2386 C CA . ALA A 1 302 ? -16.990 7.105 -6.351 1.00 96.69 302 ALA A CA 1
ATOM 2387 C C . ALA A 1 302 ? -16.865 8.592 -5.950 1.00 96.69 302 ALA A C 1
ATOM 2389 O O . ALA A 1 302 ? -16.458 9.433 -6.757 1.00 96.69 302 ALA A O 1
ATOM 2390 N N . THR A 1 303 ? -17.241 8.943 -4.719 1.00 96.44 303 THR A N 1
ATOM 2391 C CA . THR A 1 303 ? -17.113 10.292 -4.150 1.00 96.44 303 THR A CA 1
ATOM 2392 C C . THR A 1 303 ? -15.812 10.510 -3.381 1.00 96.44 303 THR A C 1
ATOM 2394 O O . THR A 1 303 ? -15.459 11.663 -3.143 1.00 96.44 303 THR A O 1
ATOM 2397 N N . LEU A 1 304 ? -15.102 9.443 -2.995 1.00 98.12 304 LEU A N 1
ATOM 2398 C CA . LEU A 1 304 ? -13.882 9.533 -2.197 1.00 98.12 304 LEU A CA 1
ATOM 2399 C C . LEU A 1 304 ? -12.730 10.003 -3.082 1.00 98.12 304 LEU A C 1
ATOM 2401 O O . LEU A 1 304 ? -12.316 9.275 -3.981 1.00 98.12 304 LEU A O 1
ATOM 2405 N N . GLY A 1 305 ? -12.219 11.206 -2.829 1.00 96.69 305 GLY A N 1
ATOM 2406 C CA . GLY A 1 305 ? -11.128 11.789 -3.604 1.00 96.69 305 GLY A CA 1
ATOM 2407 C C . GLY A 1 305 ? -10.010 12.375 -2.753 1.00 96.69 305 GLY A C 1
ATOM 2408 O O . GLY A 1 305 ? -10.035 12.307 -1.525 1.00 96.69 305 GLY A O 1
ATOM 2409 N N . GLY A 1 306 ? -9.022 12.962 -3.426 1.00 96.19 306 GLY A N 1
ATOM 2410 C CA . GLY A 1 306 ? -7.856 13.560 -2.779 1.00 96.19 306 GLY A CA 1
ATOM 2411 C C . GLY A 1 306 ? -6.802 12.526 -2.385 1.00 96.19 306 GLY A C 1
ATOM 2412 O O . GLY A 1 306 ? -6.550 11.576 -3.123 1.00 96.19 306 GLY A O 1
ATOM 2413 N N . SER A 1 307 ? -6.170 12.740 -1.232 1.00 96.25 307 SER A N 1
ATOM 2414 C CA . SER A 1 307 ? -5.015 11.972 -0.761 1.00 96.25 307 SER A CA 1
ATOM 2415 C C . SER A 1 307 ? -5.358 11.181 0.499 1.00 96.25 307 SER A C 1
ATOM 2417 O O . SER A 1 307 ? -6.036 11.701 1.390 1.00 96.25 307 SER A O 1
ATOM 2419 N N . LEU A 1 308 ? -4.884 9.936 0.583 1.00 97.62 308 LEU A N 1
ATOM 2420 C CA . LEU A 1 308 ? -5.007 9.096 1.773 1.00 97.62 308 LEU A CA 1
ATOM 2421 C C . LEU A 1 308 ? -3.629 8.837 2.397 1.00 97.62 308 LEU A C 1
ATOM 2423 O O . LEU A 1 308 ? -2.751 8.251 1.765 1.00 97.62 308 LEU A O 1
ATOM 2427 N N . ASP A 1 309 ? -3.452 9.247 3.654 1.00 97.12 309 ASP A N 1
ATOM 2428 C CA . ASP A 1 309 ? -2.205 9.042 4.397 1.00 97.12 309 ASP A CA 1
ATOM 2429 C C . ASP A 1 309 ? -2.236 7.733 5.202 1.00 97.12 309 ASP A C 1
ATOM 2431 O O . ASP A 1 309 ? -3.054 7.557 6.109 1.00 97.12 309 ASP A O 1
ATOM 2435 N N . LEU A 1 310 ? -1.326 6.820 4.858 1.00 97.38 310 LEU A N 1
ATOM 2436 C CA . LEU A 1 310 ? -1.125 5.501 5.458 1.00 97.38 310 LEU A CA 1
ATOM 2437 C C . LEU A 1 310 ? 0.315 5.322 5.970 1.00 97.38 310 LEU A C 1
ATOM 2439 O O . LEU A 1 310 ? 0.729 4.201 6.283 1.00 97.38 310 LEU A O 1
ATOM 2443 N N . ARG A 1 311 ? 1.097 6.405 6.101 1.00 95.94 311 ARG A N 1
ATOM 2444 C CA . ARG A 1 311 ? 2.524 6.342 6.476 1.00 95.94 311 ARG A CA 1
ATOM 2445 C C . ARG A 1 311 ? 2.770 5.765 7.869 1.00 95.94 311 ARG A C 1
ATOM 2447 O O . ARG A 1 311 ? 3.846 5.252 8.152 1.00 95.94 311 ARG A O 1
ATOM 2454 N N . ASN A 1 312 ? 1.764 5.810 8.744 1.00 95.75 312 ASN A N 1
ATOM 2455 C CA . ASN A 1 312 ? 1.824 5.237 10.092 1.00 95.75 312 ASN A CA 1
ATOM 2456 C C . ASN A 1 312 ? 1.310 3.785 10.165 1.00 95.75 312 ASN A C 1
ATOM 2458 O O . ASN A 1 312 ? 1.301 3.179 11.241 1.00 95.75 312 ASN A O 1
ATOM 2462 N N . ASN A 1 313 ? 0.872 3.204 9.044 1.00 97.56 313 ASN A N 1
ATOM 2463 C CA . ASN A 1 313 ? 0.248 1.885 8.983 1.00 97.56 313 ASN A CA 1
ATOM 2464 C C . ASN A 1 313 ? 1.248 0.790 8.578 1.00 97.56 313 ASN A C 1
ATOM 2466 O O . ASN A 1 313 ? 1.021 0.048 7.630 1.00 97.56 313 ASN A O 1
ATOM 2470 N N . TYR A 1 314 ? 2.323 0.617 9.353 1.00 97.50 314 TYR A N 1
ATOM 2471 C CA . TYR A 1 314 ? 3.372 -0.393 9.107 1.00 97.50 314 TYR A CA 1
ATOM 2472 C C . TYR A 1 314 ? 2.871 -1.847 9.027 1.00 97.50 314 TYR A C 1
ATOM 2474 O O . TYR A 1 314 ? 3.567 -2.720 8.520 1.00 97.50 314 TYR A O 1
ATOM 2482 N N . ARG A 1 315 ? 1.673 -2.132 9.552 1.00 97.94 315 ARG A N 1
ATOM 2483 C CA . ARG A 1 315 ? 1.047 -3.465 9.534 1.00 97.94 315 ARG A CA 1
ATOM 2484 C C . ARG A 1 315 ? 0.085 -3.680 8.365 1.00 97.94 315 ARG A C 1
ATOM 2486 O O . ARG A 1 315 ? -0.450 -4.783 8.253 1.00 97.94 315 ARG A O 1
ATOM 2493 N N . LEU A 1 316 ? -0.160 -2.653 7.551 1.00 98.56 316 LEU A N 1
ATOM 2494 C CA . LEU A 1 316 ? -1.061 -2.733 6.409 1.00 98.56 316 LEU A CA 1
ATOM 2495 C C . LEU A 1 316 ? -0.506 -3.739 5.403 1.00 98.56 316 LEU A C 1
ATOM 2497 O O . LEU A 1 316 ? 0.631 -3.598 4.974 1.00 98.56 316 LEU A O 1
ATOM 2501 N N . ARG A 1 317 ? -1.315 -4.737 5.047 1.00 98.62 317 ARG A N 1
ATOM 2502 C CA . ARG A 1 317 ? -0.990 -5.764 4.051 1.00 98.62 317 ARG A CA 1
ATOM 2503 C C . ARG A 1 317 ? -1.736 -5.537 2.743 1.00 98.62 317 ARG A C 1
ATOM 2505 O O . ARG A 1 317 ? -1.165 -5.759 1.686 1.00 98.62 317 ARG A O 1
ATOM 2512 N N . SER A 1 318 ? -2.981 -5.063 2.798 1.00 98.62 318 SER A N 1
ATOM 2513 C CA . SER A 1 318 ? -3.817 -4.876 1.606 1.00 98.62 318 SER A CA 1
ATOM 2514 C C . SER A 1 318 ? -4.481 -3.502 1.575 1.00 98.62 318 SER A C 1
ATOM 2516 O O . SER A 1 318 ? -5.145 -3.110 2.540 1.00 98.62 318 SER A O 1
ATOM 2518 N N . PHE A 1 319 ? -4.339 -2.807 0.446 1.00 98.69 319 PHE A N 1
ATOM 2519 C CA . PHE A 1 319 ? -5.074 -1.591 0.107 1.00 98.69 319 PHE A CA 1
ATOM 2520 C C . PHE A 1 319 ? -5.843 -1.780 -1.205 1.00 98.69 319 PHE A C 1
ATOM 2522 O O . PHE A 1 319 ? -5.239 -2.026 -2.250 1.00 98.69 319 PHE A O 1
ATOM 2529 N N . LEU A 1 320 ? -7.171 -1.644 -1.154 1.00 98.69 320 LEU A N 1
ATOM 2530 C CA . LEU A 1 320 ? -8.057 -1.788 -2.310 1.00 98.69 320 LEU A CA 1
ATOM 2531 C C . LEU A 1 320 ? -8.750 -0.450 -2.604 1.00 98.69 320 LEU A C 1
ATOM 2533 O O . LEU A 1 320 ? -9.711 -0.077 -1.930 1.00 98.69 320 LEU A O 1
ATOM 2537 N N . GLY A 1 321 ? -8.236 0.286 -3.594 1.00 98.06 321 GLY A N 1
ATOM 2538 C CA . GLY A 1 321 ? -8.640 1.661 -3.903 1.00 98.06 321 GLY A CA 1
ATOM 2539 C C . GLY A 1 321 ? -9.433 1.857 -5.197 1.00 98.06 321 GLY A C 1
ATOM 2540 O O . GLY A 1 321 ? -9.820 2.988 -5.491 1.00 98.06 321 GLY A O 1
ATOM 2541 N N . LYS A 1 322 ? -9.669 0.803 -5.989 1.00 98.00 322 LYS A N 1
ATOM 2542 C CA . LYS A 1 322 ? -10.322 0.902 -7.312 1.00 98.00 322 LYS A CA 1
ATOM 2543 C C . LYS A 1 322 ? -11.687 1.575 -7.270 1.00 98.00 322 LYS A C 1
ATOM 2545 O O . LYS A 1 322 ? -12.419 1.429 -6.302 1.00 98.00 322 LYS A O 1
ATOM 2550 N N . GLY A 1 323 ? -12.050 2.289 -8.334 1.00 97.19 323 GLY A N 1
ATOM 2551 C CA . GLY A 1 323 ? -13.355 2.954 -8.447 1.00 97.19 323 GLY A CA 1
ATOM 2552 C C . GLY A 1 323 ? -13.550 4.164 -7.519 1.00 97.19 323 GLY A C 1
ATOM 2553 O O . GLY A 1 323 ? -14.640 4.732 -7.487 1.00 97.19 323 GLY A O 1
ATOM 2554 N N . THR A 1 324 ? -12.519 4.571 -6.773 1.00 98.38 324 THR A N 1
ATOM 2555 C CA . THR A 1 324 ? -12.480 5.865 -6.074 1.00 98.38 324 THR A CA 1
ATOM 2556 C C . THR A 1 324 ? -11.917 6.960 -6.983 1.00 98.38 324 THR A C 1
ATOM 2558 O O . THR A 1 324 ? -11.458 6.690 -8.092 1.00 98.38 324 THR A O 1
ATOM 2561 N N . LYS A 1 325 ? -11.934 8.204 -6.499 1.00 97.88 325 LYS A N 1
ATOM 2562 C CA . LYS A 1 325 ? -11.285 9.373 -7.111 1.00 97.88 325 LYS A CA 1
ATOM 2563 C C . LYS A 1 325 ? -10.013 9.793 -6.364 1.00 97.88 325 LYS A C 1
ATOM 2565 O O . LYS A 1 325 ? -9.627 10.964 -6.422 1.00 97.88 325 LYS A O 1
ATOM 2570 N N . LEU A 1 326 ? -9.402 8.892 -5.585 1.00 98.25 326 LEU A N 1
ATOM 2571 C CA . LEU A 1 326 ? -8.148 9.202 -4.896 1.00 98.25 326 LEU A CA 1
ATOM 2572 C C . LEU A 1 326 ? -7.057 9.461 -5.942 1.00 98.25 326 LEU A C 1
ATOM 2574 O O . LEU A 1 326 ? -6.893 8.698 -6.894 1.00 98.25 326 LEU A O 1
ATOM 2578 N N . THR A 1 327 ? -6.318 10.548 -5.771 1.00 97.75 327 THR A N 1
ATOM 2579 C CA . THR A 1 327 ? -5.164 10.885 -6.614 1.00 97.75 327 THR A CA 1
ATOM 2580 C C . THR A 1 327 ? -3.868 10.353 -6.015 1.00 97.75 327 THR A C 1
ATOM 2582 O O . THR A 1 327 ? -2.895 10.136 -6.737 1.00 97.75 327 THR A O 1
ATOM 2585 N N . GLU A 1 328 ? -3.859 10.113 -4.700 1.00 96.81 328 GLU A N 1
ATOM 2586 C CA . GLU A 1 328 ? -2.678 9.721 -3.937 1.00 96.81 328 GLU A CA 1
ATOM 2587 C C . GLU A 1 328 ? -3.035 8.746 -2.804 1.00 96.81 328 GLU A C 1
ATOM 2589 O O . GLU A 1 328 ? -4.045 8.907 -2.111 1.00 96.81 328 GLU A O 1
ATOM 2594 N N . ALA A 1 329 ? -2.155 7.774 -2.573 1.00 97.25 329 ALA A N 1
ATOM 2595 C CA . ALA A 1 329 ? -2.145 6.931 -1.382 1.00 97.25 329 ALA A CA 1
ATOM 2596 C C . ALA A 1 329 ? -0.695 6.790 -0.901 1.00 97.25 329 ALA A C 1
ATOM 2598 O O . ALA A 1 329 ? 0.161 6.321 -1.651 1.00 97.25 329 ALA A O 1
ATOM 2599 N N . HIS A 1 330 ? -0.419 7.227 0.329 1.00 96.94 330 HIS A N 1
ATOM 2600 C CA . HIS A 1 330 ? 0.940 7.316 0.872 1.00 96.94 330 HIS A CA 1
ATOM 2601 C C . HIS A 1 330 ? 1.196 6.216 1.890 1.00 96.94 330 HIS A C 1
ATOM 2603 O O . HIS A 1 330 ? 0.638 6.259 2.981 1.00 96.94 330 HIS A O 1
ATOM 2609 N N . PHE A 1 331 ? 2.044 5.245 1.564 1.00 97.94 331 PHE A N 1
ATOM 2610 C CA . PHE A 1 331 ? 2.277 4.068 2.405 1.00 97.94 331 PHE A CA 1
ATOM 2611 C C . PHE A 1 331 ? 3.441 4.245 3.387 1.00 97.94 331 PHE A C 1
ATOM 2613 O O . PHE A 1 331 ? 4.277 5.136 3.245 1.00 97.94 331 PHE A O 1
ATOM 2620 N N . ALA A 1 332 ? 3.480 3.392 4.413 1.00 97.31 332 ALA A N 1
ATOM 2621 C CA . ALA A 1 332 ? 4.590 3.340 5.356 1.00 97.31 332 ALA A CA 1
ATOM 2622 C C . ALA A 1 332 ? 5.874 2.859 4.665 1.00 97.31 332 ALA A C 1
ATOM 2624 O O . ALA A 1 332 ? 5.870 1.829 3.992 1.00 97.31 332 ALA A O 1
ATOM 2625 N N . ASP A 1 333 ? 6.966 3.583 4.889 1.00 96.44 333 ASP A N 1
ATOM 2626 C CA . ASP A 1 333 ? 8.308 3.192 4.464 1.00 96.44 333 ASP A CA 1
ATOM 2627 C C . ASP A 1 333 ? 8.790 2.003 5.316 1.00 96.44 333 ASP A C 1
ATOM 2629 O O . ASP A 1 333 ? 8.817 2.100 6.545 1.00 96.44 333 ASP A O 1
ATOM 2633 N N . GLY A 1 334 ? 9.097 0.858 4.700 1.00 96.62 334 GLY A N 1
ATOM 2634 C CA . GLY A 1 334 ? 9.418 -0.366 5.449 1.00 96.62 334 GLY A CA 1
ATOM 2635 C C . GLY A 1 334 ? 8.187 -1.123 5.968 1.00 96.62 334 GLY A C 1
ATOM 2636 O O . GLY A 1 334 ? 8.278 -1.869 6.947 1.00 96.62 334 GLY A O 1
ATOM 2637 N N . GLY A 1 335 ? 7.003 -0.869 5.398 1.00 95.75 335 GLY A N 1
ATOM 2638 C CA . GLY A 1 335 ? 5.738 -1.487 5.803 1.00 95.75 335 GLY A CA 1
ATOM 2639 C C . GLY A 1 335 ? 5.550 -2.937 5.330 1.00 95.75 335 GLY A C 1
ATOM 2640 O O . GLY A 1 335 ? 6.231 -3.432 4.441 1.00 95.75 335 GLY A O 1
ATOM 2641 N N . ALA A 1 336 ? 4.554 -3.625 5.896 1.00 97.38 336 ALA A N 1
ATOM 2642 C CA . ALA A 1 336 ? 4.210 -5.013 5.560 1.00 97.38 336 ALA A CA 1
ATOM 2643 C C . ALA A 1 336 ? 3.281 -5.161 4.333 1.00 97.38 336 ALA A C 1
ATOM 2645 O O . ALA A 1 336 ? 2.529 -6.134 4.261 1.00 97.38 336 ALA A O 1
ATOM 2646 N N . LEU A 1 337 ? 3.291 -4.198 3.407 1.00 98.31 337 LEU A N 1
ATOM 2647 C CA . LEU A 1 337 ? 2.345 -4.137 2.291 1.00 98.31 337 LEU A CA 1
ATOM 2648 C C . LEU A 1 337 ? 2.585 -5.290 1.310 1.00 98.31 337 LEU A C 1
ATOM 2650 O O . LEU A 1 337 ? 3.703 -5.501 0.857 1.00 98.31 337 LEU A O 1
ATOM 2654 N N . GLU A 1 338 ? 1.526 -6.027 0.991 1.00 98.25 338 GLU A N 1
ATOM 2655 C CA . GLU A 1 338 ? 1.539 -7.205 0.114 1.00 98.25 338 GLU A CA 1
ATOM 2656 C C . GLU A 1 338 ? 0.726 -6.979 -1.157 1.00 98.25 338 GLU A C 1
ATOM 2658 O O . GLU A 1 338 ? 1.060 -7.545 -2.194 1.00 98.25 338 GLU A O 1
ATOM 2663 N N . LYS A 1 339 ? -0.346 -6.176 -1.076 1.00 98.44 339 LYS A N 1
ATOM 2664 C CA . LYS A 1 339 ? -1.277 -5.911 -2.174 1.00 98.44 339 LYS A CA 1
ATOM 2665 C C . LYS A 1 339 ? -1.728 -4.454 -2.210 1.00 98.44 339 LYS A C 1
ATOM 2667 O O . LYS A 1 339 ? -2.159 -3.899 -1.198 1.00 98.44 339 LYS A O 1
ATOM 2672 N N . VAL A 1 340 ? -1.694 -3.870 -3.405 1.00 98.38 340 VAL A N 1
ATOM 2673 C CA . VAL A 1 340 ? -2.155 -2.511 -3.694 1.00 98.38 340 VAL A CA 1
ATOM 2674 C C . VAL A 1 340 ? -2.956 -2.515 -4.986 1.00 98.38 340 VAL A C 1
ATOM 2676 O O . VAL A 1 340 ? -2.463 -2.945 -6.025 1.00 98.38 340 VAL A O 1
ATOM 2679 N N . GLU A 1 341 ? -4.179 -1.998 -4.935 1.00 98.25 341 GLU A N 1
ATOM 2680 C CA . GLU A 1 341 ? -4.955 -1.679 -6.130 1.00 98.25 341 GLU A CA 1
ATOM 2681 C C . GLU A 1 341 ? -5.210 -0.173 -6.197 1.00 98.25 341 GLU A C 1
ATOM 2683 O O . GLU A 1 341 ? -5.980 0.370 -5.398 1.00 98.25 341 GLU A O 1
ATOM 2688 N N . TYR A 1 342 ? -4.563 0.504 -7.148 1.00 98.19 342 TYR A N 1
ATOM 2689 C CA . TYR A 1 342 ? -4.737 1.940 -7.347 1.00 98.19 342 TYR A CA 1
ATOM 2690 C C . TYR A 1 342 ? -6.035 2.253 -8.121 1.00 98.19 342 TYR A C 1
ATOM 2692 O O . TYR A 1 342 ? -6.420 1.489 -9.009 1.00 98.19 342 TYR A O 1
ATOM 2700 N N . PRO A 1 343 ? -6.722 3.371 -7.821 1.00 97.75 343 PRO A N 1
ATOM 2701 C CA . PRO A 1 343 ? -7.795 3.894 -8.672 1.00 97.75 343 PRO A CA 1
ATOM 2702 C C . PRO A 1 343 ? -7.257 4.494 -9.972 1.00 97.75 343 PRO A C 1
ATOM 2704 O O . PRO A 1 343 ? -6.133 4.978 -10.009 1.00 97.75 343 PRO A O 1
ATOM 2707 N N . GLU A 1 344 ? -8.106 4.576 -10.999 1.00 97.75 344 GLU A N 1
ATOM 2708 C CA . GLU A 1 344 ? -7.810 5.195 -12.306 1.00 97.75 344 GLU A CA 1
ATOM 2709 C C . GLU A 1 344 ? -7.272 6.638 -12.203 1.00 97.75 344 GLU A C 1
ATOM 2711 O O . GLU A 1 344 ? -6.438 7.070 -12.998 1.00 97.75 344 GLU A O 1
ATOM 2716 N N . THR A 1 345 ? -7.718 7.391 -11.194 1.00 97.88 345 THR A N 1
ATOM 2717 C CA . THR A 1 345 ? -7.310 8.784 -10.957 1.00 97.88 345 THR A CA 1
ATOM 2718 C C . THR A 1 345 ? -5.962 8.933 -10.256 1.00 97.88 345 THR A C 1
ATOM 2720 O O . THR A 1 345 ? -5.513 10.063 -10.071 1.00 97.88 345 THR A O 1
ATOM 2723 N N . ALA A 1 346 ? -5.325 7.837 -9.828 1.00 98.19 346 ALA A N 1
ATOM 2724 C CA . ALA A 1 346 ? -4.046 7.909 -9.134 1.00 98.19 346 ALA A CA 1
ATOM 2725 C C . ALA A 1 346 ? -2.968 8.504 -10.051 1.00 98.19 346 ALA A C 1
ATOM 2727 O O . ALA A 1 346 ? -2.668 7.968 -11.116 1.00 98.19 346 ALA A O 1
ATOM 2728 N N . SER A 1 347 ? -2.366 9.606 -9.611 1.00 97.12 347 SER A N 1
ATOM 2729 C CA . SER A 1 347 ? -1.292 10.301 -10.326 1.00 97.12 347 SER A CA 1
ATOM 2730 C C . SER A 1 347 ? 0.062 10.175 -9.622 1.00 97.12 347 SER A C 1
ATOM 2732 O O . SER A 1 347 ? 1.081 10.578 -10.183 1.00 97.12 347 SER A O 1
ATOM 2734 N N . TYR A 1 348 ? 0.075 9.631 -8.402 1.00 95.62 348 TYR A N 1
ATOM 2735 C CA . TYR A 1 348 ? 1.253 9.496 -7.549 1.00 95.62 348 TYR A CA 1
ATOM 2736 C C . TYR A 1 348 ? 1.443 8.045 -7.107 1.00 95.62 348 TYR A C 1
ATOM 2738 O O . TYR A 1 348 ? 0.559 7.464 -6.472 1.00 95.62 348 TYR A O 1
ATOM 2746 N N . ILE A 1 349 ? 2.604 7.472 -7.418 1.00 97.62 349 ILE A N 1
ATOM 2747 C CA . ILE A 1 349 ? 3.017 6.151 -6.942 1.00 97.62 349 ILE A CA 1
ATOM 2748 C C . ILE A 1 349 ? 4.319 6.326 -6.161 1.00 97.62 349 ILE A C 1
ATOM 2750 O O . ILE A 1 349 ? 5.373 6.515 -6.761 1.00 97.62 349 ILE A O 1
ATOM 2754 N N . GLU A 1 350 ? 4.238 6.249 -4.830 1.00 97.12 350 GLU A N 1
ATOM 2755 C CA . GLU A 1 350 ? 5.397 6.194 -3.932 1.00 97.12 350 GLU A CA 1
ATOM 2756 C C . GLU A 1 350 ? 5.389 4.887 -3.139 1.00 97.12 350 GLU A C 1
ATOM 2758 O O . GLU A 1 350 ? 4.467 4.625 -2.363 1.00 97.12 350 GLU A O 1
ATOM 2763 N N . LEU A 1 351 ? 6.426 4.073 -3.334 1.00 97.81 351 LEU A N 1
ATOM 2764 C CA . LEU A 1 351 ? 6.592 2.765 -2.701 1.00 97.81 351 LEU A CA 1
ATOM 2765 C C . LEU A 1 351 ? 8.043 2.621 -2.229 1.00 97.81 351 LEU A C 1
ATOM 2767 O O . LEU A 1 351 ? 8.972 2.666 -3.036 1.00 97.81 351 LEU A O 1
ATOM 2771 N N . LYS A 1 352 ? 8.249 2.485 -0.916 1.00 97.00 352 LYS A N 1
ATOM 2772 C CA . LYS A 1 352 ? 9.586 2.498 -0.306 1.00 97.00 352 LYS A CA 1
ATOM 2773 C C . LYS A 1 352 ? 9.765 1.341 0.668 1.00 97.00 352 LYS A C 1
ATOM 2775 O O . LYS A 1 352 ? 8.978 1.199 1.604 1.00 97.00 352 LYS A O 1
ATOM 2780 N N . ASN A 1 353 ? 10.808 0.546 0.443 1.00 96.69 353 ASN A N 1
ATOM 2781 C CA . ASN A 1 353 ? 11.227 -0.566 1.296 1.00 96.69 353 ASN A CA 1
ATOM 2782 C C . ASN A 1 353 ? 10.087 -1.573 1.569 1.00 96.69 353 ASN A C 1
ATOM 2784 O O . ASN A 1 353 ? 9.814 -1.930 2.712 1.00 96.69 353 ASN A O 1
ATOM 2788 N N . LEU A 1 354 ? 9.362 -1.986 0.522 1.00 97.19 354 LEU A N 1
ATOM 2789 C CA . LEU A 1 354 ? 8.202 -2.885 0.620 1.00 97.19 354 LEU A CA 1
ATOM 2790 C C . LEU A 1 354 ? 8.542 -4.293 0.112 1.00 97.19 354 LEU A C 1
ATOM 2792 O O . LEU A 1 354 ? 8.107 -4.702 -0.964 1.00 97.19 354 LEU A O 1
ATOM 2796 N N . ASP A 1 355 ? 9.289 -5.051 0.913 1.00 93.00 355 ASP A N 1
ATOM 2797 C CA . ASP A 1 355 ? 9.838 -6.366 0.533 1.00 93.00 355 ASP A CA 1
ATOM 2798 C C . ASP A 1 355 ? 8.777 -7.419 0.163 1.00 93.00 355 ASP A C 1
ATOM 2800 O O . ASP A 1 355 ? 9.050 -8.341 -0.606 1.00 93.00 355 ASP A O 1
ATOM 2804 N N . ASN A 1 356 ? 7.561 -7.293 0.707 1.00 95.50 356 ASN A N 1
ATOM 2805 C CA . ASN A 1 356 ? 6.469 -8.243 0.467 1.00 95.50 356 ASN A CA 1
ATOM 2806 C C . ASN A 1 356 ? 5.583 -7.868 -0.734 1.00 95.50 356 ASN A C 1
ATOM 2808 O O . ASN A 1 356 ? 4.714 -8.657 -1.114 1.00 95.50 356 ASN A O 1
ATOM 2812 N N . LEU A 1 357 ? 5.768 -6.681 -1.325 1.00 97.81 357 LEU A N 1
ATOM 2813 C CA . LEU A 1 357 ? 4.953 -6.219 -2.444 1.00 97.81 357 LEU A CA 1
ATOM 2814 C C . LEU A 1 357 ? 5.543 -6.724 -3.762 1.00 97.81 357 LEU A C 1
ATOM 2816 O O . LEU A 1 357 ? 6.624 -6.316 -4.183 1.00 97.81 357 LEU A O 1
ATOM 2820 N N . THR A 1 358 ? 4.806 -7.602 -4.437 1.00 96.94 358 THR A N 1
ATOM 2821 C CA . THR A 1 358 ? 5.222 -8.184 -5.716 1.00 96.94 358 THR A CA 1
ATOM 2822 C C . THR A 1 358 ? 4.650 -7.417 -6.905 1.00 96.94 358 THR A C 1
ATOM 2824 O O . THR A 1 358 ? 3.651 -6.702 -6.786 1.00 96.94 358 THR A O 1
ATOM 2827 N N . ASN A 1 359 ? 5.247 -7.607 -8.086 1.00 94.81 359 ASN A N 1
ATOM 2828 C CA . ASN A 1 359 ? 4.738 -7.026 -9.328 1.00 94.81 359 ASN A CA 1
ATOM 2829 C C . ASN A 1 359 ? 3.243 -7.338 -9.560 1.00 94.81 359 ASN A C 1
ATOM 2831 O O . ASN A 1 359 ? 2.474 -6.422 -9.856 1.00 94.81 359 ASN A O 1
ATOM 2835 N N . ASP A 1 360 ? 2.829 -8.596 -9.377 1.00 95.50 360 ASP A N 1
ATOM 2836 C CA . ASP A 1 360 ? 1.458 -9.065 -9.646 1.00 95.50 360 ASP A CA 1
ATOM 2837 C C . ASP A 1 360 ? 0.426 -8.529 -8.644 1.00 95.50 360 ASP A C 1
ATOM 2839 O O . ASP A 1 360 ? -0.755 -8.401 -8.970 1.00 95.50 360 ASP A O 1
ATOM 2843 N N . ASN A 1 361 ? 0.869 -8.176 -7.435 1.00 97.44 361 ASN A N 1
ATOM 2844 C CA . ASN A 1 361 ? 0.005 -7.640 -6.388 1.00 97.44 361 ASN A CA 1
ATOM 2845 C C . ASN A 1 361 ? -0.008 -6.105 -6.324 1.00 97.44 361 ASN A C 1
ATOM 2847 O O . ASN A 1 361 ? -0.676 -5.540 -5.460 1.00 97.44 361 ASN A O 1
ATOM 2851 N N . CYS A 1 362 ? 0.695 -5.419 -7.224 1.00 97.81 362 CYS A N 1
ATOM 2852 C CA . CYS A 1 362 ? 0.649 -3.966 -7.355 1.00 97.81 362 CYS A CA 1
ATOM 2853 C C . CYS A 1 362 ? -0.044 -3.582 -8.669 1.00 97.81 362 CYS A C 1
ATOM 2855 O O . CYS A 1 362 ? 0.591 -3.467 -9.722 1.00 97.81 362 CYS A O 1
ATOM 2857 N N . ASP A 1 363 ? -1.355 -3.371 -8.606 1.00 97.50 363 ASP A N 1
ATOM 2858 C CA . ASP A 1 363 ? -2.189 -3.099 -9.771 1.00 97.50 363 ASP A CA 1
ATOM 2859 C C . ASP A 1 363 ? -2.226 -1.604 -10.110 1.00 97.50 363 ASP A C 1
ATOM 2861 O O . ASP A 1 363 ? -2.819 -0.799 -9.389 1.00 97.50 363 ASP A O 1
ATOM 2865 N N . ILE A 1 364 ? -1.599 -1.265 -11.239 1.00 97.56 364 ILE A N 1
ATOM 2866 C CA . ILE A 1 364 ? -1.544 0.083 -11.823 1.00 97.56 364 ILE A CA 1
ATOM 2867 C C . ILE A 1 364 ? -2.257 0.155 -13.184 1.00 97.56 364 ILE A C 1
ATOM 2869 O O . ILE A 1 364 ? -2.126 1.146 -13.901 1.00 97.56 364 ILE A O 1
ATOM 2873 N N . ARG A 1 365 ? -2.978 -0.905 -13.588 1.00 96.00 365 ARG A N 1
ATOM 2874 C CA . ARG A 1 365 ? -3.516 -1.047 -14.956 1.00 96.00 365 ARG A CA 1
ATOM 2875 C C . ARG A 1 365 ? -4.422 0.107 -15.361 1.00 96.00 365 ARG A C 1
ATOM 2877 O O . ARG A 1 365 ? -4.343 0.549 -16.505 1.00 96.00 365 ARG A O 1
ATOM 2884 N N . ASP A 1 366 ? -5.230 0.575 -14.417 1.00 95.25 366 ASP A N 1
ATOM 2885 C CA . ASP A 1 366 ? -6.221 1.623 -14.642 1.00 95.25 366 ASP A CA 1
ATOM 2886 C C . ASP A 1 366 ? -5.584 3.023 -14.548 1.00 95.25 366 ASP A C 1
ATOM 2888 O O . ASP A 1 366 ? -6.017 3.943 -15.229 1.00 95.25 366 ASP A O 1
ATOM 2892 N N . CYS A 1 367 ? -4.516 3.198 -13.757 1.00 97.50 367 CYS A N 1
ATOM 2893 C CA . CYS A 1 367 ? -3.911 4.513 -13.516 1.00 97.50 367 CYS A CA 1
ATOM 2894 C C . CYS A 1 367 ? -2.680 4.831 -14.369 1.00 97.50 367 CYS A C 1
ATOM 2896 O O . CYS A 1 367 ? -2.317 5.998 -14.481 1.00 97.50 367 CYS A O 1
ATOM 2898 N N . LYS A 1 368 ? -2.038 3.844 -15.011 1.00 97.25 368 LYS A N 1
ATOM 2899 C CA . LYS A 1 368 ? -0.771 4.025 -15.753 1.00 97.25 368 LYS A CA 1
ATOM 2900 C C . LYS A 1 368 ? -0.783 5.159 -16.792 1.00 97.25 368 LYS A C 1
ATOM 2902 O O . LYS A 1 368 ? 0.254 5.772 -17.024 1.00 97.25 368 LYS A O 1
ATOM 2907 N N . GLY A 1 369 ? -1.942 5.489 -17.372 1.00 96.62 369 GLY A N 1
ATOM 2908 C CA . GLY A 1 369 ? -2.102 6.621 -18.297 1.00 96.62 369 GLY A CA 1
ATOM 2909 C C . GLY A 1 369 ? -2.095 8.013 -17.640 1.00 96.62 369 GLY A C 1
ATOM 2910 O O . GLY A 1 369 ? -1.848 8.994 -18.337 1.00 96.62 369 GLY A O 1
ATOM 2911 N N . ASN A 1 370 ? -2.338 8.087 -16.325 1.00 96.62 370 ASN A N 1
ATOM 2912 C CA . ASN A 1 370 ? -2.429 9.304 -15.505 1.00 96.62 370 ASN A CA 1
ATOM 2913 C C . ASN A 1 370 ? -1.242 9.496 -14.543 1.00 96.62 370 ASN A C 1
ATOM 2915 O O . ASN A 1 370 ? -1.135 10.555 -13.921 1.00 96.62 370 ASN A O 1
ATOM 2919 N N . VAL A 1 371 ? -0.365 8.495 -14.381 1.00 98.00 371 VAL A N 1
ATOM 2920 C CA . VAL A 1 371 ? 0.775 8.581 -13.453 1.00 98.00 371 VAL A CA 1
ATOM 2921 C C . VAL A 1 371 ? 1.683 9.742 -13.846 1.00 98.00 371 VAL A C 1
ATOM 2923 O O . VAL A 1 371 ? 2.275 9.744 -14.923 1.00 98.00 371 VAL A O 1
ATOM 2926 N N . MET A 1 372 ? 1.804 10.706 -12.938 1.00 96.56 372 MET A N 1
ATOM 2927 C CA . MET A 1 372 ? 2.617 11.907 -13.089 1.00 96.56 372 MET A CA 1
ATOM 2928 C C . MET A 1 372 ? 3.942 11.791 -12.331 1.00 96.56 372 MET A C 1
ATOM 2930 O O . MET A 1 372 ? 4.976 12.257 -12.810 1.00 96.56 372 MET A O 1
ATOM 2934 N N . SER A 1 373 ? 3.936 11.118 -11.180 1.00 96.88 373 SER A N 1
ATOM 2935 C CA . SER A 1 373 ? 5.134 10.856 -10.385 1.00 96.88 373 SER A CA 1
ATOM 2936 C C . SER A 1 373 ? 5.236 9.379 -10.015 1.00 96.88 373 SER A C 1
ATOM 2938 O O . SER A 1 373 ? 4.270 8.774 -9.541 1.00 96.88 373 SER A O 1
ATOM 2940 N N . TYR A 1 374 ? 6.423 8.819 -10.239 1.00 97.75 374 TYR A N 1
ATOM 2941 C CA . TYR A 1 374 ? 6.764 7.433 -9.955 1.00 97.75 374 TYR A CA 1
ATOM 2942 C C . TYR A 1 374 ? 8.050 7.366 -9.123 1.00 97.75 374 TYR A C 1
ATOM 2944 O O . TYR A 1 374 ? 9.152 7.567 -9.638 1.00 97.75 374 TYR A O 1
ATOM 2952 N N . PHE A 1 375 ? 7.904 7.092 -7.828 1.00 97.44 375 PHE A N 1
ATOM 2953 C CA . PHE A 1 375 ? 8.991 6.948 -6.867 1.00 97.44 375 PHE A CA 1
ATOM 2954 C C . PHE A 1 375 ? 8.955 5.550 -6.248 1.00 97.44 375 PHE A C 1
ATOM 2956 O O . PHE A 1 375 ? 8.171 5.267 -5.346 1.00 97.44 375 PHE A O 1
ATOM 2963 N N . VAL A 1 376 ? 9.863 4.679 -6.685 1.00 97.75 376 VAL A N 1
ATOM 2964 C CA . VAL A 1 376 ? 10.069 3.375 -6.056 1.00 97.75 376 VAL A CA 1
ATOM 2965 C C . VAL A 1 376 ? 11.502 3.220 -5.560 1.00 97.75 376 VAL A C 1
ATOM 2967 O O . VAL A 1 376 ? 12.457 3.414 -6.311 1.00 97.75 376 VAL A O 1
ATOM 2970 N N . ALA A 1 377 ? 11.668 2.832 -4.296 1.00 96.44 377 ALA A N 1
ATOM 2971 C CA . ALA A 1 377 ? 12.972 2.505 -3.725 1.00 96.44 377 ALA A CA 1
ATOM 2972 C C . ALA A 1 377 ? 12.911 1.240 -2.863 1.00 96.44 377 ALA A C 1
ATOM 2974 O O . ALA A 1 377 ? 11.982 1.079 -2.078 1.00 96.44 377 ALA A O 1
ATOM 2975 N N . GLY A 1 378 ? 13.894 0.345 -2.999 1.00 94.00 378 GLY A N 1
ATOM 2976 C CA . GLY A 1 378 ? 14.016 -0.847 -2.146 1.00 94.00 378 GLY A CA 1
ATOM 2977 C C . GLY A 1 378 ? 12.809 -1.790 -2.225 1.00 94.00 378 GLY A C 1
ATOM 2978 O O . GLY A 1 378 ? 12.317 -2.253 -1.206 1.00 94.00 378 GLY A O 1
ATOM 2979 N N . CYS A 1 379 ? 12.259 -2.007 -3.422 1.00 95.06 379 CYS A N 1
ATOM 2980 C CA . CYS A 1 379 ? 11.108 -2.891 -3.642 1.00 95.06 379 CYS A CA 1
ATOM 2981 C C . CYS A 1 379 ? 11.464 -3.967 -4.680 1.00 95.06 379 CYS A C 1
ATOM 2983 O O . CYS A 1 379 ? 10.942 -3.961 -5.794 1.00 95.06 379 CYS A O 1
ATOM 2985 N N . ASP A 1 380 ? 12.383 -4.870 -4.341 1.00 86.81 380 ASP A N 1
ATOM 2986 C CA . ASP A 1 380 ? 13.003 -5.804 -5.297 1.00 86.81 380 ASP A CA 1
ATOM 2987 C C . ASP A 1 380 ? 11.983 -6.698 -6.018 1.00 86.81 380 ASP A C 1
ATOM 2989 O O . ASP A 1 380 ? 12.074 -6.916 -7.226 1.00 86.81 380 ASP A O 1
ATOM 2993 N N . GLN A 1 381 ? 10.968 -7.178 -5.293 1.00 92.69 381 GLN A N 1
ATOM 2994 C CA . GLN A 1 381 ? 9.929 -8.060 -5.838 1.00 92.69 381 GLN A CA 1
ATOM 2995 C C . GLN A 1 381 ? 8.904 -7.321 -6.718 1.00 92.69 381 GLN A C 1
ATOM 2997 O O . GLN A 1 381 ? 8.124 -7.961 -7.431 1.00 92.69 381 GLN A O 1
ATOM 3002 N N . LEU A 1 382 ? 8.896 -5.983 -6.693 1.00 95.56 382 LEU A N 1
ATOM 3003 C CA . LEU A 1 382 ? 7.963 -5.162 -7.464 1.00 95.56 382 LEU A CA 1
ATOM 3004 C C . LEU A 1 382 ? 8.317 -5.114 -8.953 1.00 95.56 382 LEU A C 1
ATOM 3006 O O . LEU A 1 382 ? 7.425 -4.892 -9.768 1.00 95.56 382 LEU A O 1
ATOM 3010 N N . GLN A 1 383 ? 9.594 -5.311 -9.299 1.00 94.75 383 GLN A N 1
ATOM 3011 C CA . GLN A 1 383 ? 10.128 -5.042 -10.639 1.00 94.75 383 GLN A CA 1
ATOM 3012 C C . GLN A 1 383 ? 9.830 -3.588 -11.088 1.00 94.75 383 GLN A C 1
ATOM 3014 O O . GLN A 1 383 ? 9.058 -3.362 -12.029 1.00 94.75 383 GLN A O 1
ATOM 3019 N N . PRO A 1 384 ? 10.354 -2.570 -10.373 1.00 96.12 384 PRO A N 1
ATOM 3020 C CA . PRO A 1 384 ? 10.013 -1.169 -10.619 1.00 96.12 384 PRO A CA 1
ATOM 3021 C C . PRO A 1 384 ? 10.291 -0.673 -12.041 1.00 96.12 384 PRO A C 1
ATOM 3023 O O . PRO A 1 384 ? 9.528 0.160 -12.531 1.00 96.12 384 PRO A O 1
ATOM 3026 N N . ILE A 1 385 ? 11.340 -1.159 -12.702 1.00 95.94 385 ILE A N 1
ATOM 3027 C CA . ILE A 1 385 ? 11.699 -0.777 -14.069 1.00 95.94 385 ILE A CA 1
ATOM 3028 C C . ILE A 1 385 ? 10.712 -1.374 -15.074 1.00 95.94 385 ILE A C 1
ATOM 3030 O O . ILE A 1 385 ? 10.264 -0.670 -15.981 1.00 95.94 385 ILE A O 1
ATOM 3034 N N . LYS A 1 386 ? 10.270 -2.619 -14.871 1.00 94.62 386 LYS A N 1
ATOM 3035 C CA . LYS A 1 386 ? 9.178 -3.209 -15.654 1.00 94.62 386 LYS A CA 1
ATOM 3036 C C . LYS A 1 386 ? 7.898 -2.371 -15.554 1.00 94.62 386 LYS A C 1
ATOM 3038 O O . LYS A 1 386 ? 7.362 -1.967 -16.584 1.00 94.62 386 LYS A O 1
ATOM 3043 N N . LYS A 1 387 ? 7.452 -2.016 -14.344 1.00 95.94 387 LYS A N 1
ATOM 3044 C CA . LYS A 1 387 ? 6.266 -1.153 -14.155 1.00 95.94 387 LYS A CA 1
ATOM 3045 C C . LYS A 1 387 ? 6.430 0.239 -14.761 1.00 95.94 387 LYS A C 1
ATOM 3047 O O . LYS A 1 387 ? 5.492 0.756 -15.365 1.00 95.94 387 LYS A O 1
ATOM 3052 N N . LEU A 1 388 ? 7.620 0.831 -14.651 1.00 96.69 388 LEU A N 1
ATOM 3053 C CA . LEU A 1 388 ? 7.928 2.110 -15.289 1.00 96.69 388 LEU A CA 1
ATOM 3054 C C . LEU A 1 388 ? 7.718 2.037 -16.807 1.00 96.69 388 LEU A C 1
ATOM 3056 O O . LEU A 1 388 ? 7.149 2.956 -17.391 1.00 96.69 388 LEU A O 1
ATOM 3060 N N . THR A 1 389 ? 8.102 0.935 -17.454 1.00 94.81 389 THR A N 1
ATOM 3061 C CA . THR A 1 389 ? 7.880 0.790 -18.902 1.00 94.81 389 THR A CA 1
ATOM 3062 C C . THR A 1 389 ? 6.417 0.644 -19.276 1.00 94.81 389 THR A C 1
ATOM 3064 O O . THR A 1 389 ? 5.999 1.217 -20.276 1.00 94.81 389 THR A O 1
ATOM 3067 N N . GLU A 1 390 ? 5.610 -0.024 -18.448 1.00 95.25 390 GLU A N 1
ATOM 3068 C CA . GLU A 1 390 ? 4.161 -0.102 -18.659 1.00 95.25 390 GLU A CA 1
ATOM 3069 C C . GLU A 1 390 ? 3.509 1.290 -18.626 1.00 95.25 390 GLU A C 1
ATOM 3071 O O . GLU A 1 390 ? 2.568 1.550 -19.381 1.00 95.25 390 GLU A O 1
ATOM 3076 N N . ILE A 1 391 ? 4.024 2.192 -17.781 1.00 96.94 391 ILE A N 1
ATOM 3077 C CA . ILE A 1 391 ? 3.610 3.600 -17.711 1.00 96.94 391 ILE A CA 1
ATOM 3078 C C . ILE A 1 391 ? 4.066 4.356 -18.967 1.00 96.94 391 ILE A C 1
ATOM 3080 O O . ILE A 1 391 ? 3.249 5.007 -19.618 1.00 96.94 391 ILE A O 1
ATOM 3084 N N . LEU A 1 392 ? 5.342 4.238 -19.351 1.00 95.31 392 LEU A N 1
ATOM 3085 C CA . LEU A 1 392 ? 5.890 4.890 -20.549 1.00 95.31 392 LEU A CA 1
ATOM 3086 C C . LEU A 1 392 ? 5.167 4.473 -21.839 1.00 95.31 392 LEU A C 1
ATOM 3088 O O . LEU A 1 392 ? 4.968 5.305 -22.733 1.00 95.31 392 LEU A O 1
ATOM 3092 N N . ASP A 1 393 ? 4.782 3.201 -21.943 1.00 94.06 393 ASP A N 1
ATOM 3093 C CA . ASP A 1 393 ? 4.040 2.648 -23.076 1.00 94.06 393 ASP A CA 1
ATOM 3094 C C . ASP A 1 393 ? 2.590 3.156 -23.081 1.00 94.06 393 ASP A C 1
ATOM 3096 O O . ASP A 1 393 ? 2.093 3.606 -24.111 1.00 94.06 393 ASP A O 1
ATOM 3100 N N . ALA A 1 394 ? 1.914 3.171 -21.926 1.00 95.62 394 ALA A N 1
ATOM 3101 C CA . ALA A 1 394 ? 0.533 3.652 -21.826 1.00 95.62 394 ALA A CA 1
ATOM 3102 C C . ALA A 1 394 ? 0.374 5.153 -22.112 1.00 95.62 394 ALA A C 1
ATOM 3104 O O . ALA A 1 394 ? -0.707 5.596 -22.500 1.00 95.62 394 ALA A O 1
ATOM 3105 N N . GLN A 1 395 ? 1.436 5.931 -21.913 1.00 95.00 395 GLN A N 1
ATOM 3106 C CA . GLN A 1 395 ? 1.452 7.370 -22.170 1.00 95.00 395 GLN A CA 1
ATOM 3107 C C . GLN A 1 395 ? 2.067 7.729 -23.530 1.00 95.00 395 GLN A C 1
ATOM 3109 O O . GLN A 1 395 ? 2.156 8.907 -23.888 1.00 95.00 395 GLN A O 1
ATOM 3114 N N . GLN A 1 396 ? 2.479 6.733 -24.321 1.00 89.69 396 GLN A N 1
ATOM 3115 C CA . GLN A 1 396 ? 3.002 6.961 -25.661 1.00 89.69 396 GLN A CA 1
ATOM 3116 C C . GLN A 1 396 ? 1.919 7.570 -26.567 1.00 89.69 396 GLN A C 1
ATOM 3118 O O . GLN A 1 396 ? 0.800 7.071 -26.655 1.00 89.69 396 GLN A O 1
ATOM 3123 N N . GLY A 1 397 ? 2.258 8.659 -27.260 1.00 83.50 397 GLY A N 1
ATOM 3124 C CA . GLY A 1 397 ? 1.337 9.357 -28.166 1.00 83.50 397 GLY A CA 1
ATOM 3125 C C . GLY A 1 397 ? 0.444 10.407 -27.497 1.00 83.50 397 GLY A C 1
ATOM 3126 O O . GLY A 1 397 ? -0.312 11.084 -28.193 1.00 83.50 397 GLY A O 1
ATOM 3127 N N . GLN A 1 398 ? 0.548 10.603 -26.179 1.00 88.94 398 GLN A N 1
ATOM 3128 C CA . GLN A 1 398 ? -0.057 11.766 -25.529 1.00 88.94 398 GLN A CA 1
ATOM 3129 C C . GLN A 1 398 ? 0.652 13.056 -26.002 1.00 88.94 398 GLN A C 1
ATOM 3131 O O . GLN A 1 398 ? 1.884 13.079 -26.034 1.00 88.94 398 GLN A O 1
ATOM 3136 N N . PRO A 1 399 ? -0.075 14.148 -26.337 1.00 81.44 399 PRO A N 1
ATOM 3137 C CA . PRO A 1 399 ? 0.538 15.414 -26.770 1.00 81.44 399 PRO A CA 1
ATOM 3138 C C . PRO A 1 399 ? 1.487 15.994 -25.718 1.00 81.44 399 PRO A C 1
ATOM 3140 O O . PRO A 1 399 ? 2.510 16.583 -26.044 1.00 81.44 399 PRO A O 1
ATOM 3143 N N . ASN A 1 400 ? 1.123 15.794 -24.451 1.00 86.50 400 ASN A N 1
ATOM 3144 C CA . ASN A 1 400 ? 1.940 16.020 -23.275 1.00 86.50 400 ASN A CA 1
ATOM 3145 C C . ASN A 1 400 ? 1.789 14.770 -22.416 1.00 86.50 400 ASN A C 1
ATOM 3147 O O . ASN A 1 400 ? 0.703 14.545 -21.883 1.00 86.50 400 ASN A O 1
ATOM 3151 N N . HIS A 1 401 ? 2.843 13.965 -22.296 1.00 90.94 401 HIS A N 1
ATOM 3152 C CA . HIS A 1 401 ? 2.818 12.820 -21.386 1.00 90.94 401 HIS A CA 1
ATOM 3153 C C . HIS A 1 401 ? 2.556 13.278 -19.942 1.00 90.94 401 HIS A C 1
ATOM 3155 O O . HIS A 1 401 ? 2.877 14.416 -19.568 1.00 90.94 401 HIS A O 1
ATOM 3161 N N . ALA A 1 402 ? 1.910 12.430 -19.147 1.00 95.62 402 ALA A N 1
ATOM 3162 C CA . ALA A 1 402 ? 1.601 12.747 -17.757 1.00 95.62 402 ALA A CA 1
ATOM 3163 C C . ALA A 1 402 ? 2.841 12.620 -16.857 1.00 95.62 402 ALA A C 1
ATOM 3165 O O . ALA A 1 402 ? 3.016 13.446 -15.964 1.00 95.62 402 ALA A O 1
ATOM 3166 N N . LEU A 1 403 ? 3.705 11.631 -17.102 1.00 96.69 403 LEU A N 1
ATOM 3167 C CA . LEU A 1 403 ? 4.841 11.259 -16.261 1.00 96.69 403 LEU A CA 1
ATOM 3168 C C . LEU A 1 403 ? 5.951 12.316 -16.280 1.00 96.69 403 LEU A C 1
ATOM 3170 O O . LEU A 1 403 ? 6.748 12.380 -17.203 1.00 96.69 403 LEU A O 1
ATOM 3174 N N . ARG A 1 404 ? 6.079 13.107 -15.216 1.00 94.56 404 ARG A N 1
ATOM 3175 C CA . ARG A 1 404 ? 7.113 14.148 -15.099 1.00 94.56 404 ARG A CA 1
ATOM 3176 C C . ARG A 1 404 ? 8.253 13.783 -14.176 1.00 94.56 404 ARG A C 1
ATOM 3178 O O . ARG A 1 404 ? 9.371 14.206 -14.442 1.00 94.56 404 ARG A O 1
ATOM 3185 N N . TYR A 1 405 ? 7.996 13.008 -13.128 1.00 95.94 405 TYR A N 1
ATOM 3186 C CA . TYR A 1 405 ? 8.982 12.774 -12.077 1.00 95.94 405 TYR A CA 1
ATOM 3187 C C . TYR A 1 405 ? 9.227 11.291 -11.857 1.00 95.94 405 TYR A C 1
ATOM 3189 O O . TYR A 1 405 ? 8.283 10.537 -11.618 1.00 95.94 405 TYR A O 1
ATOM 3197 N N . VAL A 1 406 ? 10.492 10.875 -11.916 1.00 96.88 406 VAL A N 1
ATOM 3198 C CA . VAL A 1 406 ? 10.870 9.461 -11.833 1.00 96.88 406 VAL A CA 1
ATOM 3199 C C . VAL A 1 406 ? 12.069 9.259 -10.911 1.00 96.88 406 VAL A C 1
ATOM 3201 O O . VAL A 1 406 ? 13.126 9.873 -11.079 1.00 96.88 406 VAL A O 1
ATOM 3204 N N . ARG A 1 407 ? 11.922 8.319 -9.975 1.00 96.62 407 ARG A N 1
ATOM 3205 C CA . ARG A 1 407 ? 13.012 7.760 -9.173 1.00 96.62 407 ARG A CA 1
ATOM 3206 C C . ARG A 1 407 ? 12.800 6.265 -8.973 1.00 96.62 407 ARG A C 1
ATOM 3208 O O . ARG A 1 407 ? 11.785 5.849 -8.427 1.00 96.62 407 ARG A O 1
ATOM 3215 N N . CYS A 1 408 ? 13.775 5.469 -9.391 1.00 96.38 408 CYS A N 1
ATOM 3216 C CA . CYS A 1 408 ? 13.833 4.023 -9.200 1.00 96.38 408 CYS A CA 1
ATOM 3217 C C . CYS A 1 408 ? 15.191 3.670 -8.595 1.00 96.38 408 CYS A C 1
ATOM 3219 O O . CYS A 1 408 ? 16.219 3.890 -9.236 1.00 96.38 408 CYS A O 1
ATOM 3221 N N . VAL A 1 409 ? 15.210 3.149 -7.367 1.00 96.00 409 VAL A N 1
ATOM 3222 C CA . VAL A 1 409 ? 16.456 2.850 -6.641 1.00 96.00 409 VAL A CA 1
ATOM 3223 C C . VAL A 1 409 ? 16.427 1.454 -6.026 1.00 96.00 409 VAL A C 1
ATOM 3225 O O . VAL A 1 409 ? 15.429 1.049 -5.432 1.00 96.00 409 VAL A O 1
ATOM 3228 N N . GLY A 1 410 ? 17.549 0.742 -6.113 1.00 93.25 410 GLY A N 1
ATOM 3229 C CA . GLY A 1 410 ? 17.763 -0.541 -5.443 1.00 93.25 410 GLY A CA 1
ATOM 3230 C C . GLY A 1 410 ? 17.216 -1.750 -6.197 1.00 93.25 410 GLY A C 1
ATOM 3231 O O . GLY A 1 410 ? 17.114 -2.812 -5.611 1.00 93.25 410 GLY A O 1
ATOM 3232 N N . PHE A 1 411 ? 16.874 -1.620 -7.479 1.00 94.94 411 PHE A N 1
ATOM 3233 C CA . PHE A 1 411 ? 16.320 -2.730 -8.258 1.00 94.94 411 PHE A CA 1
ATOM 3234 C C . PHE A 1 411 ? 17.403 -3.638 -8.859 1.00 94.94 411 PHE A C 1
ATOM 3236 O O . PHE A 1 411 ? 18.513 -3.201 -9.176 1.00 94.94 411 PHE A O 1
ATOM 3243 N N . ASN A 1 412 ? 17.049 -4.904 -9.083 1.00 95.31 412 ASN A N 1
ATOM 3244 C CA . ASN A 1 412 ? 17.830 -5.861 -9.861 1.00 95.31 412 ASN A CA 1
ATOM 3245 C C . ASN A 1 412 ? 16.881 -6.697 -10.725 1.00 95.31 412 ASN A C 1
ATOM 3247 O O . ASN A 1 412 ? 16.246 -7.632 -10.242 1.00 95.31 412 ASN A O 1
ATOM 3251 N N . GLU A 1 413 ? 16.753 -6.333 -11.997 1.00 94.69 413 GLU A N 1
ATOM 3252 C CA . GLU A 1 413 ? 15.746 -6.902 -12.892 1.00 94.69 413 GLU A CA 1
ATOM 3253 C C . GLU A 1 413 ? 16.383 -7.622 -14.076 1.00 94.69 413 GLU A C 1
ATOM 3255 O O . GLU A 1 413 ? 17.484 -7.289 -14.515 1.00 94.69 413 GLU A O 1
ATOM 3260 N N . THR A 1 414 ? 15.691 -8.641 -14.584 1.00 94.06 414 THR A N 1
ATOM 3261 C CA . THR A 1 414 ? 16.103 -9.394 -15.772 1.00 94.06 414 THR A CA 1
ATOM 3262 C C . THR A 1 414 ? 15.037 -9.265 -16.847 1.00 94.06 414 THR A C 1
ATOM 3264 O O . THR A 1 414 ? 13.863 -9.519 -16.580 1.00 94.06 414 THR A O 1
ATOM 3267 N N . PHE A 1 415 ? 15.453 -8.897 -18.055 1.00 92.00 415 PHE A N 1
ATOM 3268 C CA . PHE A 1 415 ? 14.587 -8.738 -19.217 1.00 92.00 415 PHE A CA 1
ATOM 3269 C C . PHE A 1 415 ? 15.073 -9.622 -20.364 1.00 92.00 415 PHE A C 1
ATOM 3271 O O . PHE A 1 415 ? 16.273 -9.825 -20.554 1.00 92.00 415 PHE A O 1
ATOM 3278 N N . SER A 1 416 ? 14.115 -10.119 -21.141 1.00 88.62 416 SER A N 1
ATOM 3279 C CA . SER A 1 416 ? 14.342 -10.857 -22.388 1.00 88.62 416 SER A CA 1
ATOM 3280 C C . SER A 1 416 ? 13.963 -10.046 -23.630 1.00 88.62 416 SER A C 1
ATOM 3282 O O . SER A 1 416 ? 13.910 -10.594 -24.723 1.00 88.62 416 SER A O 1
ATOM 3284 N N . ASP A 1 417 ? 13.618 -8.772 -23.452 1.00 83.12 417 ASP A N 1
ATOM 3285 C CA . ASP A 1 417 ? 13.299 -7.833 -24.524 1.00 83.12 417 ASP A CA 1
ATOM 3286 C C . ASP A 1 417 ? 14.420 -6.794 -24.595 1.00 83.12 417 ASP A C 1
ATOM 3288 O O . ASP A 1 417 ? 14.514 -5.909 -23.745 1.00 83.12 417 ASP A O 1
ATOM 3292 N N . GLY A 1 418 ? 15.295 -6.907 -25.593 1.00 74.50 418 GLY A N 1
ATOM 3293 C CA . GLY A 1 418 ? 16.411 -5.974 -25.765 1.00 74.50 418 GLY A CA 1
ATOM 3294 C C . GLY A 1 418 ? 15.998 -4.580 -26.240 1.00 74.50 418 GLY A C 1
ATOM 3295 O O . GLY A 1 418 ? 16.793 -3.647 -26.136 1.00 74.50 418 GLY A O 1
ATOM 3296 N N . THR A 1 419 ? 14.744 -4.387 -26.675 1.00 81.00 419 THR A N 1
ATOM 3297 C CA . THR A 1 419 ? 14.204 -3.049 -26.993 1.00 81.00 419 THR A CA 1
ATOM 3298 C C . THR A 1 419 ? 13.898 -2.226 -25.737 1.00 81.00 419 THR A C 1
ATOM 3300 O O . THR A 1 419 ? 13.630 -1.027 -25.806 1.00 81.00 419 THR A O 1
ATOM 3303 N N . MET A 1 420 ? 14.009 -2.844 -24.560 1.00 87.12 420 MET A N 1
ATOM 3304 C CA . MET A 1 420 ? 13.848 -2.209 -23.258 1.00 87.12 420 MET A CA 1
ATOM 3305 C C . MET A 1 420 ? 14.708 -0.948 -23.082 1.00 87.12 420 MET A C 1
ATOM 3307 O O . MET A 1 420 ? 14.241 0.050 -22.532 1.00 87.12 420 MET A O 1
ATOM 3311 N N . PHE A 1 421 ? 15.955 -0.954 -23.564 1.00 90.44 421 PHE A N 1
ATOM 3312 C CA . PHE A 1 421 ? 16.808 0.235 -23.475 1.00 90.44 421 PHE A CA 1
ATOM 3313 C C . PHE A 1 421 ? 16.289 1.377 -24.343 1.00 90.44 421 PHE A C 1
ATOM 3315 O O . PHE A 1 421 ? 16.280 2.508 -23.871 1.00 90.44 421 PHE A O 1
ATOM 3322 N N . ASP A 1 422 ? 15.763 1.096 -25.537 1.00 88.12 422 ASP A N 1
ATOM 3323 C CA . ASP A 1 422 ? 15.156 2.119 -26.400 1.00 88.12 422 ASP A CA 1
ATOM 3324 C C . ASP A 1 422 ? 13.952 2.781 -25.702 1.00 88.12 422 ASP A C 1
ATOM 3326 O O . ASP A 1 422 ? 13.743 3.991 -25.819 1.00 88.12 422 ASP A O 1
ATOM 3330 N N . LYS A 1 423 ? 13.195 2.023 -24.893 1.00 90.19 423 LYS A N 1
ATOM 3331 C CA . LYS A 1 423 ? 12.125 2.589 -24.053 1.00 90.19 423 LYS A CA 1
ATOM 3332 C C . LYS A 1 423 ? 12.674 3.510 -22.967 1.00 90.19 423 LYS A C 1
ATOM 3334 O O . LYS A 1 423 ? 12.128 4.593 -22.770 1.00 90.19 423 LYS A O 1
ATOM 3339 N N . LEU A 1 424 ? 13.739 3.105 -22.273 1.00 92.88 424 LEU A N 1
ATOM 3340 C CA . LEU A 1 424 ? 14.350 3.908 -21.209 1.00 9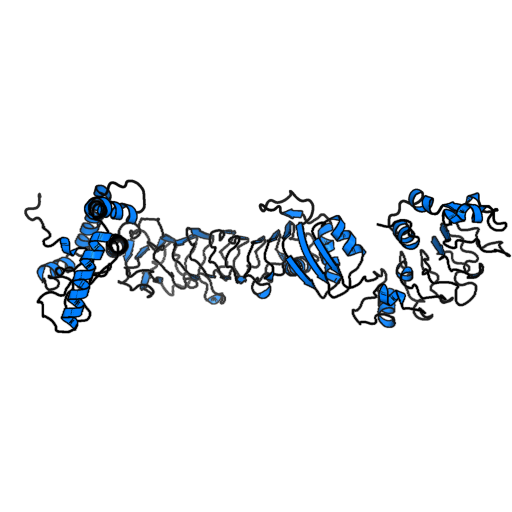2.88 424 LEU A CA 1
ATOM 3341 C C . LEU A 1 424 ? 15.068 5.151 -21.741 1.00 92.88 424 LEU A C 1
ATOM 3343 O O . LEU A 1 424 ? 15.060 6.173 -21.066 1.00 92.88 424 LEU A O 1
ATOM 3347 N N . VAL A 1 425 ? 15.627 5.113 -22.953 1.00 91.38 425 VAL A N 1
ATOM 3348 C CA . VAL A 1 425 ? 16.250 6.281 -23.602 1.00 91.38 425 VAL A CA 1
ATOM 3349 C C . VAL A 1 425 ? 15.248 7.429 -23.770 1.00 91.38 425 VAL A C 1
ATOM 3351 O O . VAL A 1 425 ? 15.633 8.592 -23.737 1.00 91.38 425 VAL A O 1
ATOM 3354 N N . ARG A 1 426 ? 13.939 7.157 -23.834 1.00 90.00 426 ARG A N 1
ATOM 3355 C CA . ARG A 1 426 ? 12.915 8.219 -23.833 1.00 90.00 426 ARG A CA 1
ATOM 3356 C C . ARG A 1 426 ? 13.008 9.127 -22.601 1.00 90.00 426 ARG A C 1
ATOM 3358 O O . ARG A 1 426 ? 12.663 10.295 -22.697 1.00 90.00 426 ARG A O 1
ATOM 3365 N N . LEU A 1 427 ? 13.505 8.620 -21.470 1.00 92.38 427 LEU A N 1
ATOM 3366 C CA . LEU A 1 427 ? 13.658 9.380 -20.226 1.00 92.38 427 LEU A CA 1
ATOM 3367 C C . LEU A 1 427 ? 14.749 10.462 -20.292 1.00 92.38 427 LEU A C 1
ATOM 3369 O O . LEU A 1 427 ? 14.789 11.323 -19.412 1.00 92.38 427 LEU A O 1
ATOM 3373 N N . VAL A 1 428 ? 15.619 10.438 -21.310 1.00 89.31 428 VAL A N 1
ATOM 3374 C CA . VAL A 1 428 ? 16.693 11.431 -21.482 1.00 89.31 428 VAL A CA 1
ATOM 3375 C C . VAL A 1 428 ? 16.312 12.594 -22.408 1.00 89.31 428 VAL A C 1
ATOM 3377 O O . VAL A 1 428 ? 17.132 13.475 -22.641 1.00 89.31 428 VAL A O 1
ATOM 3380 N N . ASP A 1 429 ? 15.070 12.659 -22.904 1.00 86.75 429 ASP A N 1
ATOM 3381 C CA . ASP A 1 429 ? 14.610 13.709 -23.834 1.00 86.75 429 ASP A CA 1
ATOM 3382 C C . ASP A 1 429 ? 14.467 15.118 -23.206 1.00 86.75 429 ASP A C 1
ATOM 3384 O O . ASP A 1 429 ? 14.142 16.086 -23.895 1.00 86.75 429 ASP A O 1
ATOM 3388 N N . GLY A 1 430 ? 14.710 15.239 -21.895 1.00 86.50 430 GLY A N 1
ATOM 3389 C CA . GLY A 1 430 ? 14.644 16.485 -21.126 1.00 86.50 430 GLY A CA 1
ATOM 3390 C C . GLY A 1 430 ? 13.248 16.863 -20.619 1.00 86.50 430 GLY A C 1
ATOM 3391 O O . GLY A 1 430 ? 13.097 17.889 -19.956 1.00 86.50 430 GLY A O 1
ATOM 3392 N N . THR A 1 431 ? 12.221 16.057 -20.898 1.00 90.44 431 THR A N 1
ATOM 3393 C CA . THR A 1 431 ? 10.836 16.303 -20.459 1.00 90.44 431 THR A CA 1
ATOM 3394 C C . THR A 1 431 ? 10.448 15.563 -19.170 1.00 90.44 431 THR A C 1
ATOM 3396 O O . THR A 1 431 ? 9.345 15.781 -18.648 1.00 90.44 431 THR A O 1
ATOM 3399 N N . TYR A 1 432 ? 11.362 14.735 -18.655 1.00 93.00 432 TYR A N 1
ATOM 3400 C CA . TYR A 1 432 ? 11.295 14.017 -17.381 1.00 93.00 432 TYR A CA 1
ATOM 3401 C C . TYR A 1 432 ? 12.339 14.576 -16.406 1.00 93.00 432 TYR A C 1
ATOM 3403 O O . TYR A 1 432 ? 13.419 14.990 -16.819 1.00 93.00 432 TYR A O 1
ATOM 3411 N N . GLN A 1 433 ? 12.037 14.553 -15.110 1.00 93.81 433 GLN A N 1
ATOM 3412 C CA . GLN A 1 433 ? 12.884 15.061 -14.029 1.00 93.81 433 GLN A CA 1
ATOM 3413 C C . GLN A 1 433 ? 13.037 14.020 -12.917 1.00 93.81 433 GLN A C 1
ATOM 3415 O O . GLN A 1 433 ? 12.235 13.089 -12.787 1.00 93.81 433 GLN A O 1
ATOM 3420 N N . GLY A 1 434 ? 14.079 14.173 -12.105 1.00 91.69 434 GLY A N 1
ATOM 3421 C CA . GLY A 1 434 ? 14.310 13.316 -10.951 1.00 91.69 434 GLY A CA 1
ATOM 3422 C C . GLY A 1 434 ? 13.536 13.762 -9.712 1.00 91.69 434 GLY A C 1
ATOM 3423 O O . GLY A 1 434 ? 13.036 14.886 -9.610 1.00 91.69 434 GLY A O 1
ATOM 3424 N N . ILE A 1 435 ? 13.449 12.835 -8.765 1.00 93.06 435 ILE A N 1
ATOM 3425 C CA . ILE A 1 435 ? 12.983 13.055 -7.395 1.00 93.06 435 ILE A CA 1
ATOM 3426 C C . ILE A 1 435 ? 14.199 12.799 -6.504 1.00 93.06 435 ILE A C 1
ATOM 3428 O O . ILE A 1 435 ? 14.933 11.835 -6.755 1.00 93.06 435 ILE A O 1
ATOM 3432 N N . ASP A 1 436 ? 14.436 13.620 -5.485 1.00 88.75 436 ASP A N 1
ATOM 3433 C CA . ASP A 1 436 ? 15.520 13.358 -4.533 1.00 88.75 436 ASP A CA 1
ATOM 3434 C C . ASP A 1 436 ? 15.157 12.253 -3.517 1.00 88.75 436 ASP A C 1
ATOM 3436 O O . ASP A 1 436 ? 14.130 11.578 -3.634 1.00 88.75 436 ASP A O 1
ATOM 3440 N N . ALA A 1 437 ? 16.043 11.978 -2.554 1.00 86.19 437 ALA A N 1
ATOM 3441 C CA . ALA A 1 437 ? 15.821 10.913 -1.573 1.00 86.19 437 ALA A CA 1
ATOM 3442 C C . ALA A 1 437 ? 14.698 11.252 -0.573 1.00 86.19 437 ALA A C 1
ATOM 3444 O O . ALA A 1 437 ? 14.031 10.349 -0.066 1.00 86.19 437 ALA A O 1
ATOM 3445 N N . GLU A 1 438 ? 14.474 12.540 -0.323 1.00 84.50 438 GLU A N 1
ATOM 3446 C CA . GLU A 1 438 ? 13.457 13.086 0.572 1.00 84.50 438 GLU A CA 1
ATOM 3447 C C . GLU A 1 438 ? 12.082 13.243 -0.105 1.00 84.50 438 GLU A C 1
ATOM 3449 O O . GLU A 1 438 ? 11.106 13.593 0.563 1.00 84.50 438 GLU A O 1
ATOM 3454 N N . GLY A 1 439 ? 11.982 12.967 -1.409 1.00 84.19 439 GLY A N 1
ATOM 3455 C CA . GLY A 1 439 ? 10.741 13.070 -2.178 1.00 84.19 439 GLY A CA 1
ATOM 3456 C C . GLY A 1 439 ? 10.464 14.466 -2.744 1.00 84.19 439 GLY A C 1
ATOM 3457 O O . GLY A 1 439 ? 9.325 14.755 -3.104 1.00 84.19 439 GLY A O 1
ATOM 3458 N N . GLN A 1 440 ? 11.460 15.355 -2.805 1.00 86.19 440 GLN A N 1
ATOM 3459 C CA . GLN A 1 440 ? 11.318 16.680 -3.409 1.00 86.19 440 GLN A CA 1
ATOM 3460 C C . GLN A 1 440 ? 11.575 16.643 -4.918 1.00 86.19 440 GLN A C 1
ATOM 3462 O O . GLN A 1 440 ? 12.442 15.926 -5.426 1.00 86.19 440 GLN A O 1
ATOM 3467 N N . TYR A 1 441 ? 10.815 17.467 -5.636 1.00 87.12 441 TYR A N 1
ATOM 3468 C CA . TYR A 1 441 ? 10.886 17.607 -7.086 1.00 87.12 441 TYR A CA 1
ATOM 3469 C C . TYR A 1 441 ? 11.879 18.689 -7.519 1.00 87.12 441 TYR A C 1
ATOM 3471 O O . TYR A 1 441 ? 12.058 19.691 -6.829 1.00 87.12 441 TYR A O 1
ATOM 3479 N N . GLY A 1 442 ? 12.438 18.540 -8.723 1.00 71.00 442 GLY A N 1
ATOM 3480 C CA . GLY A 1 442 ? 13.139 19.621 -9.430 1.00 71.00 442 GLY A CA 1
ATOM 3481 C C . GLY A 1 442 ? 14.599 19.842 -9.027 1.00 71.00 442 GLY A C 1
ATOM 3482 O O . GLY A 1 442 ? 15.235 20.746 -9.565 1.00 71.00 442 GLY A O 1
ATOM 3483 N N . ASN A 1 443 ? 15.138 19.018 -8.126 1.00 77.00 443 ASN A N 1
ATOM 3484 C CA . ASN A 1 443 ? 16.554 19.054 -7.749 1.00 77.00 443 ASN A CA 1
ATOM 3485 C C . ASN A 1 443 ? 17.451 18.350 -8.781 1.00 77.00 443 ASN A C 1
ATOM 3487 O O . ASN A 1 443 ? 18.573 18.788 -9.024 1.00 77.00 443 ASN A O 1
ATOM 3491 N N . ASP A 1 444 ? 16.935 17.303 -9.426 1.00 82.50 444 ASP A N 1
ATOM 3492 C CA . ASP A 1 444 ? 17.650 16.513 -10.424 1.00 82.50 444 ASP A CA 1
ATOM 3493 C C . ASP A 1 444 ? 17.075 16.765 -11.826 1.00 82.50 444 ASP A C 1
ATOM 3495 O O . ASP A 1 444 ? 15.883 16.567 -12.079 1.00 82.50 444 ASP A O 1
ATOM 3499 N N . GLN A 1 445 ? 17.939 17.180 -12.759 1.00 86.00 445 GLN A N 1
ATOM 3500 C CA . GLN A 1 445 ? 17.553 17.491 -14.142 1.00 86.00 445 GLN A CA 1
ATOM 3501 C C . GLN A 1 445 ? 17.014 16.269 -14.903 1.00 86.00 445 GLN A C 1
ATOM 3503 O O . GLN A 1 445 ? 16.198 16.431 -15.805 1.00 86.00 445 GLN A O 1
ATOM 3508 N N . TYR A 1 446 ? 17.459 15.065 -14.540 1.00 90.75 446 TYR A N 1
ATOM 3509 C CA . TYR A 1 446 ? 17.060 13.805 -15.164 1.00 90.75 446 TYR A CA 1
ATOM 3510 C C . TYR A 1 446 ? 16.484 12.848 -14.115 1.00 90.75 446 TYR A C 1
ATOM 3512 O O . TYR A 1 446 ? 16.824 12.965 -12.935 1.00 90.75 446 TYR A O 1
ATOM 3520 N N . PRO A 1 447 ? 15.654 11.873 -14.530 1.00 94.75 447 PRO A N 1
ATOM 3521 C CA . PRO A 1 447 ? 15.236 10.755 -13.689 1.00 94.75 447 PRO A CA 1
ATOM 3522 C C . PRO A 1 447 ? 16.380 10.100 -12.916 1.00 94.75 447 PRO A C 1
ATOM 3524 O O . PRO A 1 447 ? 17.504 10.010 -13.401 1.00 94.75 447 PRO A O 1
ATOM 3527 N N . VAL A 1 448 ? 16.095 9.568 -11.730 1.00 95.12 448 VAL A N 1
ATOM 3528 C CA . VAL A 1 448 ? 17.102 8.823 -10.963 1.00 95.12 448 VAL A CA 1
ATOM 3529 C C . VAL A 1 448 ? 16.883 7.332 -11.163 1.00 95.12 448 VAL A C 1
ATOM 3531 O O . VAL A 1 448 ? 15.907 6.781 -10.658 1.00 95.12 448 VAL A O 1
ATOM 3534 N N . LEU A 1 449 ? 17.797 6.682 -11.883 1.00 95.75 449 LEU A N 1
ATOM 3535 C CA . LEU A 1 449 ? 17.832 5.232 -12.068 1.00 95.75 449 LEU A CA 1
ATOM 3536 C C . LEU A 1 449 ? 19.104 4.674 -11.416 1.00 95.75 449 LEU A C 1
ATOM 3538 O O . LEU A 1 449 ? 20.215 4.943 -11.875 1.00 95.75 449 LEU A O 1
ATOM 3542 N N . ASP A 1 450 ? 18.942 3.917 -10.334 1.00 95.25 450 ASP A N 1
ATOM 3543 C CA . ASP A 1 450 ? 20.041 3.327 -9.563 1.00 95.25 450 ASP A CA 1
ATOM 3544 C C . ASP A 1 450 ? 19.727 1.857 -9.265 1.00 95.25 450 ASP A C 1
ATOM 3546 O O . ASP A 1 450 ? 18.834 1.536 -8.479 1.00 95.25 450 ASP A O 1
ATOM 3550 N N . GLY A 1 451 ? 20.422 0.949 -9.941 1.00 96.06 451 GLY A N 1
ATOM 3551 C CA . GLY A 1 451 ? 20.119 -0.475 -9.891 1.00 96.06 451 GLY A CA 1
ATOM 3552 C C . GLY A 1 451 ? 20.825 -1.255 -10.989 1.00 96.06 451 GLY A C 1
ATOM 3553 O O . GLY A 1 451 ? 21.713 -0.739 -11.670 1.00 96.06 451 GLY A O 1
ATOM 3554 N N . THR A 1 452 ? 20.446 -2.520 -11.146 1.00 96.19 452 THR A N 1
ATOM 3555 C CA . THR A 1 452 ? 21.002 -3.424 -12.160 1.00 96.19 452 THR A CA 1
ATOM 3556 C C . THR A 1 452 ? 19.910 -3.909 -13.108 1.00 96.19 452 THR A C 1
ATOM 3558 O O . THR A 1 452 ? 18.870 -4.394 -12.667 1.00 96.19 452 THR A O 1
ATOM 3561 N N . ILE A 1 453 ? 20.159 -3.808 -14.412 1.00 95.38 453 ILE A N 1
ATOM 3562 C CA . ILE A 1 453 ? 19.347 -4.439 -15.454 1.00 95.38 453 ILE A CA 1
ATOM 3563 C C . ILE A 1 453 ? 20.196 -5.515 -16.123 1.00 95.38 453 ILE A C 1
ATOM 3565 O O . ILE A 1 453 ? 21.292 -5.237 -16.608 1.00 95.38 453 ILE A O 1
ATOM 3569 N N . ASN A 1 454 ? 19.679 -6.739 -16.162 1.00 94.62 454 ASN A N 1
ATOM 3570 C CA . ASN A 1 454 ? 20.282 -7.868 -16.856 1.00 94.62 454 ASN A CA 1
ATOM 3571 C C . ASN A 1 454 ? 19.462 -8.169 -18.110 1.00 94.62 454 ASN A C 1
ATOM 3573 O O . ASN A 1 454 ? 18.291 -8.530 -18.013 1.00 94.62 454 ASN A O 1
ATOM 3577 N N . LEU A 1 455 ? 20.067 -8.034 -19.283 1.00 92.00 455 LEU A N 1
ATOM 3578 C CA . LEU A 1 455 ? 19.476 -8.463 -20.541 1.00 92.00 455 LEU A CA 1
ATOM 3579 C C . LEU A 1 455 ? 20.013 -9.837 -20.911 1.00 92.00 455 LEU A C 1
ATOM 3581 O O . LEU A 1 455 ? 21.220 -10.026 -21.063 1.00 92.00 455 LEU A O 1
ATOM 3585 N N . THR A 1 456 ? 19.103 -10.798 -21.055 1.00 89.19 456 THR A N 1
ATOM 3586 C CA . THR A 1 456 ? 19.448 -12.127 -21.576 1.00 89.19 456 THR A CA 1
ATOM 3587 C C . THR A 1 456 ? 19.601 -12.127 -23.097 1.00 89.19 456 THR A C 1
ATOM 3589 O O . THR A 1 456 ? 20.194 -13.052 -23.645 1.00 89.19 456 THR A O 1
ATOM 3592 N N . THR A 1 457 ? 19.096 -11.090 -23.767 1.00 87.06 457 THR A N 1
ATOM 3593 C CA . THR A 1 457 ? 19.253 -10.820 -25.202 1.00 87.06 457 THR A CA 1
ATOM 3594 C C . THR A 1 457 ? 20.357 -9.790 -25.456 1.00 87.06 457 THR A C 1
ATOM 3596 O O . THR A 1 457 ? 21.065 -9.367 -24.536 1.00 87.06 457 THR A O 1
ATOM 3599 N N . GLY A 1 458 ? 20.512 -9.364 -26.711 1.00 87.88 458 GLY A N 1
ATOM 3600 C CA . GLY A 1 458 ? 21.358 -8.221 -27.031 1.00 87.88 458 GLY A CA 1
ATOM 3601 C C . GLY A 1 458 ? 20.701 -6.867 -26.760 1.00 87.88 458 GLY A C 1
ATOM 3602 O O . GLY A 1 458 ? 19.542 -6.786 -26.349 1.00 87.88 458 GLY A O 1
ATOM 3603 N N . ALA A 1 459 ? 21.474 -5.807 -26.982 1.00 91.38 459 ALA A N 1
ATOM 3604 C CA . ALA A 1 459 ? 21.006 -4.425 -26.996 1.00 91.38 459 ALA A CA 1
ATOM 3605 C C . ALA A 1 459 ? 21.784 -3.604 -28.029 1.00 91.38 459 ALA A C 1
ATOM 3607 O O . ALA A 1 459 ? 22.892 -3.972 -28.434 1.00 91.38 459 ALA A O 1
ATOM 3608 N N . TYR A 1 460 ? 21.229 -2.460 -28.420 1.00 89.44 460 TYR A N 1
ATOM 3609 C CA . TYR A 1 460 ? 21.920 -1.506 -29.280 1.00 89.44 460 TYR A CA 1
ATOM 3610 C C . TYR A 1 460 ? 22.898 -0.634 -28.484 1.00 89.44 460 TYR A C 1
ATOM 3612 O O . TYR A 1 460 ? 22.610 -0.189 -27.367 1.00 89.44 460 TYR A O 1
ATOM 3620 N N . ARG A 1 461 ? 24.075 -0.390 -29.070 1.00 86.31 461 ARG A N 1
ATOM 3621 C CA . ARG A 1 461 ? 25.169 0.327 -28.404 1.00 86.31 461 ARG A CA 1
ATOM 3622 C C . ARG A 1 461 ? 24.860 1.801 -28.153 1.00 86.31 461 ARG A C 1
ATOM 3624 O O . ARG A 1 461 ? 25.179 2.313 -27.087 1.00 86.31 461 ARG A O 1
ATOM 3631 N N . ASP A 1 462 ? 24.207 2.450 -29.105 1.00 85.25 462 ASP A N 1
ATOM 3632 C CA . ASP A 1 462 ? 23.809 3.852 -29.011 1.00 85.25 462 ASP A CA 1
ATOM 3633 C C . ASP A 1 462 ? 22.837 4.109 -27.851 1.00 85.25 462 ASP A C 1
ATOM 3635 O O . ASP A 1 462 ? 23.017 5.061 -27.095 1.00 85.25 462 ASP A O 1
ATOM 3639 N N . SER A 1 463 ? 21.870 3.214 -27.640 1.00 89.88 463 SER A N 1
ATOM 3640 C CA . SER A 1 463 ? 20.944 3.293 -26.508 1.00 89.88 463 SER A CA 1
ATOM 3641 C C . SER A 1 463 ? 21.644 3.088 -25.174 1.00 89.88 463 SER A C 1
ATOM 3643 O O . SER A 1 463 ? 21.350 3.790 -24.209 1.00 89.88 463 SER A O 1
ATOM 3645 N N . TYR A 1 464 ? 22.602 2.161 -25.109 1.00 90.38 464 TYR A N 1
ATOM 3646 C CA . TYR A 1 464 ? 23.440 1.999 -23.924 1.00 90.38 464 TYR A CA 1
ATOM 3647 C C . TYR A 1 464 ? 24.235 3.275 -23.625 1.00 90.38 464 TYR A C 1
ATOM 3649 O O . TYR A 1 464 ? 24.190 3.772 -22.499 1.00 90.38 464 TYR A O 1
ATOM 3657 N N . ASP A 1 465 ? 24.932 3.821 -24.623 1.00 89.06 465 ASP A N 1
ATOM 3658 C CA . ASP A 1 465 ? 25.775 5.001 -24.437 1.00 89.06 465 ASP A CA 1
ATOM 3659 C C . ASP A 1 465 ? 24.925 6.217 -24.017 1.00 89.06 465 ASP A C 1
ATOM 3661 O O . ASP A 1 465 ? 25.290 6.918 -23.072 1.00 89.06 465 ASP A O 1
ATOM 3665 N N . ALA A 1 466 ? 23.742 6.410 -24.615 1.00 89.62 466 ALA A N 1
ATOM 3666 C CA . ALA A 1 466 ? 22.794 7.454 -24.217 1.00 89.62 466 ALA A CA 1
ATOM 3667 C C . ALA A 1 466 ? 22.351 7.325 -22.748 1.00 89.62 466 ALA A C 1
ATOM 3669 O O . ALA A 1 466 ? 22.304 8.320 -22.026 1.00 89.62 466 ALA A O 1
ATOM 3670 N N . LEU A 1 467 ? 22.075 6.107 -22.270 1.00 92.19 467 LEU A N 1
ATOM 3671 C CA . LEU A 1 467 ? 21.711 5.877 -20.868 1.00 92.19 467 LEU A CA 1
ATOM 3672 C C . LEU A 1 467 ? 22.888 6.131 -19.918 1.00 92.19 467 LEU A C 1
ATOM 3674 O O . LEU A 1 467 ? 22.711 6.763 -18.878 1.00 92.19 467 LEU A O 1
ATOM 3678 N N . MET A 1 468 ? 24.092 5.664 -20.252 1.00 92.31 468 MET A N 1
ATOM 3679 C CA . MET A 1 468 ? 25.259 5.762 -19.363 1.00 92.31 468 MET A CA 1
ATOM 3680 C C . MET A 1 468 ? 25.789 7.186 -19.193 1.00 92.31 468 MET A C 1
ATOM 3682 O O . MET A 1 468 ? 26.368 7.491 -18.151 1.00 92.31 468 MET A O 1
ATOM 3686 N N . VAL A 1 469 ? 25.552 8.075 -20.164 1.00 91.19 469 VAL A N 1
ATOM 3687 C CA . VAL A 1 469 ? 25.867 9.508 -20.029 1.00 91.19 469 VAL A CA 1
ATOM 3688 C C . VAL A 1 469 ? 25.069 10.152 -18.890 1.00 91.19 469 VAL A C 1
ATOM 3690 O O . VAL A 1 469 ? 25.608 10.979 -18.155 1.00 91.19 469 VAL A O 1
ATOM 3693 N N . HIS A 1 470 ? 23.802 9.765 -18.718 1.00 90.50 470 HIS A N 1
ATOM 3694 C CA . HIS A 1 470 ? 22.893 10.393 -17.755 1.00 90.50 470 HIS A CA 1
ATOM 3695 C C . HIS A 1 470 ? 22.721 9.594 -16.455 1.00 90.50 470 HIS A C 1
ATOM 3697 O O . HIS A 1 470 ? 22.421 10.180 -15.415 1.00 90.50 470 HIS A O 1
ATOM 3703 N N . TYR A 1 471 ? 22.952 8.277 -16.480 1.00 93.44 471 TYR A N 1
ATOM 3704 C CA . TYR A 1 471 ? 22.688 7.373 -15.356 1.00 93.44 471 TYR A CA 1
ATOM 3705 C C . TYR A 1 471 ? 23.946 6.598 -14.922 1.00 93.44 471 TYR A C 1
ATOM 3707 O O . TYR A 1 471 ? 24.008 5.379 -15.069 1.00 93.44 471 TYR A O 1
ATOM 3715 N N . PRO A 1 472 ? 24.951 7.256 -14.312 1.00 90.25 472 PRO A N 1
ATOM 3716 C CA . PRO A 1 472 ? 26.227 6.619 -13.961 1.00 90.25 472 PRO A CA 1
ATOM 3717 C C . PRO A 1 472 ? 26.125 5.539 -12.869 1.00 90.25 472 PRO A C 1
ATOM 3719 O O . PRO A 1 472 ? 27.069 4.781 -12.657 1.00 90.25 472 PRO A O 1
ATOM 3722 N N . LYS A 1 473 ? 25.004 5.478 -12.138 1.00 93.25 473 LYS A N 1
ATOM 3723 C CA . LYS A 1 473 ? 24.746 4.455 -11.109 1.00 93.25 473 LYS A CA 1
ATOM 3724 C C . LYS A 1 473 ? 24.004 3.229 -11.647 1.00 93.25 473 LYS A C 1
ATOM 3726 O O . LYS A 1 473 ? 23.924 2.215 -10.958 1.00 93.25 473 LYS A O 1
ATOM 3731 N N . LEU A 1 474 ? 23.477 3.310 -12.866 1.00 95.12 474 LEU A N 1
ATOM 3732 C CA . LEU A 1 474 ? 22.786 2.211 -13.518 1.00 95.12 474 LEU A CA 1
ATOM 3733 C C . LEU A 1 474 ? 23.811 1.197 -14.034 1.00 95.12 474 LEU A C 1
ATOM 3735 O O . LEU A 1 474 ? 24.710 1.537 -14.798 1.00 95.12 474 LEU A O 1
ATOM 3739 N N . LYS A 1 475 ? 23.672 -0.064 -13.629 1.00 95.50 475 LYS A N 1
ATOM 3740 C CA . LYS A 1 475 ? 24.491 -1.172 -14.130 1.00 95.50 475 LYS A CA 1
ATOM 3741 C C . LYS A 1 475 ? 23.705 -1.943 -15.176 1.00 95.50 475 LYS A C 1
ATOM 3743 O O . LYS A 1 475 ? 22.637 -2.471 -14.879 1.00 95.50 475 LYS A O 1
ATOM 3748 N N . LEU A 1 476 ? 24.240 -2.023 -16.387 1.00 93.75 476 LEU A N 1
ATOM 3749 C CA . LEU A 1 476 ? 23.616 -2.728 -17.501 1.00 93.75 476 LEU A CA 1
ATOM 3750 C C . LEU A 1 476 ? 24.477 -3.935 -17.878 1.00 93.75 476 LEU A C 1
ATOM 3752 O O . LEU A 1 476 ? 25.591 -3.778 -18.374 1.00 93.75 476 LEU A O 1
ATOM 3756 N N . ASN A 1 477 ? 23.958 -5.137 -17.639 1.00 93.12 477 ASN A N 1
ATOM 3757 C CA . ASN A 1 477 ? 24.581 -6.390 -18.055 1.00 93.12 477 ASN A CA 1
ATOM 3758 C C . ASN A 1 477 ? 23.909 -6.849 -19.352 1.00 93.12 477 ASN A C 1
ATOM 3760 O O . ASN A 1 477 ? 22.698 -7.051 -19.374 1.00 93.12 477 ASN A O 1
ATOM 3764 N N . ILE A 1 478 ? 24.682 -6.995 -20.427 1.00 91.50 478 ILE A N 1
ATOM 3765 C CA . ILE A 1 478 ? 24.178 -7.244 -21.786 1.00 91.50 478 ILE A CA 1
ATOM 3766 C C . ILE A 1 478 ? 24.853 -8.504 -22.323 1.00 91.50 478 ILE A C 1
ATOM 3768 O O . ILE A 1 478 ? 26.069 -8.644 -22.192 1.00 91.50 478 ILE A O 1
ATOM 3772 N N . ALA A 1 479 ? 24.082 -9.408 -22.930 1.00 88.81 479 ALA A N 1
ATOM 3773 C CA . ALA A 1 479 ? 24.627 -10.648 -23.474 1.00 88.81 479 ALA A CA 1
ATOM 3774 C C . ALA A 1 479 ? 25.473 -10.430 -24.744 1.00 88.81 479 ALA A C 1
ATOM 3776 O O . ALA A 1 479 ? 26.533 -11.037 -24.879 1.00 88.81 479 ALA A O 1
ATOM 3777 N N . LYS A 1 480 ? 25.011 -9.577 -25.669 1.00 88.75 480 LYS A N 1
ATOM 3778 C CA . LYS A 1 480 ? 25.666 -9.288 -26.960 1.00 88.75 480 LYS A CA 1
ATOM 3779 C C . LYS A 1 480 ? 25.254 -7.922 -27.520 1.00 88.75 480 LYS A C 1
ATOM 3781 O O . LYS A 1 480 ? 24.261 -7.344 -27.081 1.00 88.75 480 LYS A O 1
ATOM 3786 N N . TRP A 1 481 ? 25.994 -7.405 -28.497 1.00 90.25 481 TRP A N 1
ATOM 3787 C CA . TRP A 1 481 ? 25.676 -6.125 -29.139 1.00 90.25 481 TRP A CA 1
ATOM 3788 C C . TRP A 1 481 ? 24.945 -6.335 -30.459 1.00 90.25 481 TRP A C 1
ATOM 3790 O O . TRP A 1 481 ? 25.417 -7.078 -31.320 1.00 90.25 481 TRP A O 1
ATOM 3800 N N . TRP A 1 482 ? 23.821 -5.645 -30.630 1.00 90.19 482 TRP A N 1
ATOM 3801 C CA . TRP A 1 482 ? 23.071 -5.611 -31.881 1.00 90.19 482 TRP A CA 1
ATOM 3802 C C . TRP A 1 482 ? 23.518 -4.466 -32.784 1.00 90.19 482 TRP A C 1
ATOM 3804 O O . TRP A 1 482 ? 23.976 -3.417 -32.323 1.00 90.19 482 TRP A O 1
ATOM 3814 N N . ILE A 1 483 ? 23.350 -4.675 -34.086 1.00 86.44 483 ILE A N 1
ATOM 3815 C CA . ILE A 1 483 ? 23.616 -3.682 -35.121 1.00 86.44 483 ILE A CA 1
ATOM 3816 C C . ILE A 1 483 ? 22.319 -2.931 -35.409 1.00 86.44 483 ILE A C 1
ATOM 3818 O O . ILE A 1 483 ? 21.328 -3.532 -35.826 1.00 86.44 483 ILE A O 1
ATOM 3822 N N . ARG A 1 484 ? 22.317 -1.609 -35.208 1.00 85.69 484 ARG A N 1
ATOM 3823 C CA . ARG A 1 484 ? 21.171 -0.776 -35.582 1.00 85.69 484 ARG A CA 1
ATOM 3824 C C . ARG A 1 484 ? 21.177 -0.538 -37.091 1.00 85.69 484 ARG A C 1
ATOM 3826 O O . ARG A 1 484 ? 22.188 -0.138 -37.661 1.00 85.69 484 ARG A O 1
ATOM 3833 N N . PHE A 1 485 ? 20.037 -0.777 -37.730 1.00 82.50 485 PHE A N 1
ATOM 3834 C CA . PHE A 1 485 ? 19.831 -0.534 -39.156 1.00 82.50 485 PHE A CA 1
ATOM 3835 C C . PHE A 1 485 ? 18.844 0.617 -39.347 1.00 82.50 485 PHE A C 1
ATOM 3837 O O . PHE A 1 485 ? 17.729 0.559 -38.831 1.00 82.50 485 PHE A O 1
ATOM 3844 N N . GLU A 1 486 ? 19.236 1.636 -40.111 1.00 77.00 486 GLU A N 1
ATOM 3845 C CA . GLU A 1 486 ? 18.348 2.753 -40.464 1.00 77.00 486 GLU A CA 1
ATOM 3846 C C . GLU A 1 486 ? 17.224 2.324 -41.416 1.00 77.00 486 GLU A C 1
ATOM 3848 O O . GLU A 1 486 ? 16.087 2.775 -41.288 1.00 77.00 486 GLU A O 1
ATOM 3853 N N . ASP A 1 487 ? 17.537 1.445 -42.376 1.00 76.62 487 ASP A N 1
ATOM 3854 C CA . ASP A 1 487 ? 16.578 0.944 -43.361 1.00 76.62 487 ASP A CA 1
ATOM 3855 C C . ASP A 1 487 ? 15.969 -0.394 -42.883 1.00 76.62 487 ASP A C 1
ATOM 3857 O O . ASP A 1 487 ? 16.695 -1.391 -42.748 1.00 76.62 487 ASP A O 1
ATOM 3861 N N . PRO A 1 488 ? 14.641 -0.460 -42.655 1.00 83.50 488 PRO A N 1
ATOM 3862 C CA . PRO A 1 488 ? 13.963 -1.691 -42.257 1.00 83.50 488 PRO A CA 1
ATOM 3863 C C . PRO A 1 488 ? 14.137 -2.849 -43.248 1.00 83.50 488 PRO A C 1
ATOM 3865 O O . PRO A 1 488 ? 14.139 -4.005 -42.829 1.00 83.50 488 PRO A O 1
ATOM 3868 N N . GLU A 1 489 ? 14.297 -2.572 -44.545 1.00 82.38 489 GLU A N 1
ATOM 3869 C CA . GLU A 1 489 ? 14.507 -3.598 -45.570 1.00 82.38 489 GLU A CA 1
ATOM 3870 C C . GLU A 1 489 ? 15.924 -4.175 -45.500 1.00 82.38 489 GLU A C 1
ATOM 3872 O O . GLU A 1 489 ? 16.100 -5.386 -45.632 1.00 82.38 489 GLU A O 1
ATOM 3877 N N . VAL A 1 490 ? 16.932 -3.344 -45.199 1.00 80.81 490 VAL A N 1
ATOM 3878 C CA . VAL A 1 490 ? 18.294 -3.824 -44.902 1.00 80.81 490 VAL A CA 1
ATOM 3879 C C . VAL A 1 490 ? 18.266 -4.733 -43.680 1.00 80.81 490 VAL A C 1
ATOM 3881 O O . VAL A 1 490 ? 18.808 -5.837 -43.734 1.00 80.81 490 VAL A O 1
ATOM 3884 N N . LYS A 1 491 ? 17.600 -4.301 -42.600 1.00 87.06 491 LYS A N 1
ATOM 3885 C CA . LYS A 1 491 ? 17.430 -5.122 -41.395 1.00 87.06 491 LYS A CA 1
ATOM 3886 C C . LYS A 1 491 ? 16.797 -6.465 -41.736 1.00 87.06 491 LYS A C 1
ATOM 3888 O O . LYS A 1 491 ? 17.343 -7.502 -41.376 1.00 87.06 491 LYS A O 1
ATOM 3893 N N . ARG A 1 492 ? 15.679 -6.447 -42.470 1.00 88.12 492 ARG A N 1
ATOM 3894 C CA . ARG A 1 492 ? 14.941 -7.648 -42.874 1.00 88.12 492 ARG A CA 1
ATOM 3895 C C . ARG A 1 492 ? 15.837 -8.633 -43.629 1.00 88.12 492 ARG A C 1
ATOM 3897 O O . ARG A 1 492 ? 15.856 -9.807 -43.277 1.00 88.12 492 ARG A O 1
ATOM 3904 N N . ILE A 1 493 ? 16.595 -8.158 -44.622 1.00 84.62 493 ILE A N 1
ATOM 3905 C CA . ILE A 1 493 ? 17.534 -8.983 -45.402 1.00 84.62 493 ILE A CA 1
ATOM 3906 C C . ILE A 1 493 ? 18.632 -9.558 -44.502 1.00 84.62 493 ILE A C 1
ATOM 3908 O O . ILE A 1 493 ? 18.938 -10.747 -44.588 1.00 84.62 493 ILE A O 1
ATOM 3912 N N . CYS A 1 494 ? 19.231 -8.726 -43.650 1.00 87.50 494 CYS A N 1
ATOM 3913 C CA . CYS A 1 494 ? 20.316 -9.127 -42.764 1.00 87.50 494 CYS A CA 1
ATOM 3914 C C . CYS A 1 494 ? 19.883 -10.204 -41.763 1.00 87.50 494 CYS A C 1
ATOM 3916 O O . CYS A 1 494 ? 20.570 -11.214 -41.622 1.00 87.50 494 CYS A O 1
ATOM 3918 N N . VAL A 1 495 ? 18.731 -10.011 -41.122 1.00 90.56 495 VAL A N 1
ATOM 3919 C CA . VAL A 1 495 ? 18.150 -10.966 -40.173 1.00 90.56 495 VAL A CA 1
ATOM 3920 C C . VAL A 1 495 ? 17.778 -12.266 -40.891 1.00 90.56 495 VAL A C 1
ATOM 3922 O O . VAL A 1 495 ? 18.236 -13.328 -40.492 1.00 90.56 495 VAL A O 1
ATOM 3925 N N . GLU A 1 496 ? 17.064 -12.206 -42.024 1.00 90.00 496 GLU A N 1
ATOM 3926 C CA . GLU A 1 496 ? 16.643 -13.402 -42.780 1.00 90.00 496 GLU A CA 1
ATOM 3927 C C . GLU A 1 496 ? 17.815 -14.311 -43.194 1.00 90.00 496 GLU A C 1
ATOM 3929 O O . GLU A 1 496 ? 17.652 -15.527 -43.294 1.00 90.00 496 GLU A O 1
ATOM 3934 N N . ASN A 1 497 ? 18.995 -13.738 -43.447 1.00 87.75 497 ASN A N 1
ATOM 3935 C CA . ASN A 1 497 ? 20.149 -14.492 -43.936 1.00 87.75 497 ASN A CA 1
ATOM 3936 C C . ASN A 1 497 ? 21.164 -14.866 -42.843 1.00 87.75 497 ASN A C 1
ATOM 3938 O O . ASN A 1 497 ? 21.889 -15.850 -43.024 1.00 87.75 497 ASN A O 1
ATOM 3942 N N . TRP A 1 498 ? 21.276 -14.085 -41.760 1.00 91.19 498 TRP A N 1
ATOM 3943 C CA . TRP A 1 498 ? 22.416 -14.176 -40.834 1.00 91.19 498 TRP A CA 1
ATOM 3944 C C . TRP A 1 498 ? 22.086 -14.127 -39.342 1.00 91.19 498 TRP A C 1
ATOM 3946 O O . TRP A 1 498 ? 23.017 -14.306 -38.556 1.00 91.19 498 TRP A O 1
ATOM 3956 N N . ASP A 1 499 ? 20.823 -13.954 -38.955 1.00 90.50 499 ASP A N 1
ATOM 3957 C CA . ASP A 1 499 ? 20.377 -14.189 -37.577 1.00 90.50 499 ASP A CA 1
ATOM 3958 C C . ASP A 1 499 ? 20.383 -15.704 -37.306 1.00 90.50 499 ASP A C 1
ATOM 3960 O O . ASP A 1 499 ? 19.605 -16.474 -37.877 1.00 90.50 499 ASP A O 1
ATOM 3964 N N . LYS A 1 500 ? 21.348 -16.161 -36.508 1.00 87.62 500 LYS A N 1
ATOM 3965 C CA . LYS A 1 500 ? 21.590 -17.585 -36.246 1.00 87.62 500 LYS A CA 1
ATOM 3966 C C . LYS A 1 500 ? 20.875 -18.071 -35.003 1.00 87.62 500 LYS A C 1
ATOM 3968 O O . LYS A 1 500 ? 20.580 -19.266 -34.933 1.00 87.62 500 LYS A O 1
ATOM 3973 N N . ASP A 1 501 ? 20.675 -17.203 -34.019 1.00 86.94 501 ASP A N 1
ATOM 3974 C CA . ASP A 1 501 ? 19.969 -17.564 -32.793 1.00 86.94 501 ASP A CA 1
ATOM 3975 C C . ASP A 1 501 ? 18.479 -17.212 -32.806 1.00 86.94 501 ASP A C 1
ATOM 3977 O O . ASP A 1 501 ? 17.746 -17.659 -31.921 1.00 86.94 501 ASP A O 1
ATOM 3981 N N . GLY A 1 502 ? 18.008 -16.564 -33.872 1.00 85.56 502 GLY A N 1
ATOM 3982 C CA . GLY A 1 502 ? 16.599 -16.310 -34.129 1.00 85.56 502 GLY A CA 1
ATOM 3983 C C . GLY A 1 502 ? 16.015 -15.258 -33.194 1.00 85.56 502 GLY A C 1
ATOM 3984 O O . GLY A 1 502 ? 14.813 -15.311 -32.917 1.00 85.56 502 GLY A O 1
ATOM 3985 N N . ASP A 1 503 ? 16.845 -14.352 -32.664 1.00 85.00 503 ASP A N 1
ATOM 3986 C CA . ASP A 1 503 ? 16.401 -13.285 -31.763 1.00 85.00 503 ASP A CA 1
ATOM 3987 C C . ASP A 1 503 ? 15.752 -12.096 -32.496 1.00 85.00 503 ASP A C 1
ATOM 3989 O O . ASP A 1 503 ? 15.226 -11.185 -31.852 1.00 85.00 503 ASP A O 1
ATOM 3993 N N . GLY A 1 504 ? 15.703 -12.143 -33.833 1.00 87.88 504 GLY A N 1
ATOM 3994 C CA . GLY A 1 504 ? 15.083 -11.135 -34.688 1.00 87.88 504 GLY A CA 1
ATOM 3995 C C . GLY A 1 504 ? 15.972 -9.919 -34.944 1.00 87.88 504 GLY A C 1
ATOM 3996 O O . GLY A 1 504 ? 15.524 -8.955 -35.574 1.00 87.88 504 GLY A O 1
ATOM 3997 N N . GLU A 1 505 ? 17.216 -9.956 -34.473 1.00 91.12 505 GLU A N 1
ATOM 3998 C CA . GLU A 1 505 ? 18.224 -8.918 -34.631 1.00 91.12 505 GLU A CA 1
ATOM 3999 C C . GLU A 1 505 ? 19.512 -9.512 -35.219 1.00 91.12 505 GLU A C 1
ATOM 4001 O O . GLU A 1 505 ? 19.703 -10.721 -35.263 1.00 91.12 505 GLU A O 1
ATOM 4006 N N . LEU A 1 506 ? 20.415 -8.662 -35.725 1.00 90.94 506 LEU A N 1
ATOM 4007 C CA . LEU A 1 506 ? 21.749 -9.117 -36.133 1.00 90.94 506 LEU A CA 1
ATOM 4008 C C . LEU A 1 506 ? 22.786 -8.625 -35.130 1.00 90.94 506 LEU A C 1
ATOM 4010 O O . LEU A 1 506 ? 22.987 -7.416 -34.974 1.00 90.94 506 LEU A O 1
ATOM 4014 N N . SER A 1 507 ? 23.481 -9.552 -34.476 1.00 91.06 507 SER A N 1
ATOM 4015 C CA . SER A 1 507 ? 24.581 -9.212 -33.575 1.00 91.06 507 SER A CA 1
ATOM 4016 C C . SER A 1 507 ? 25.898 -8.932 -34.302 1.00 91.06 507 SER A C 1
ATOM 4018 O O . SER A 1 507 ? 26.140 -9.368 -35.434 1.00 91.06 507 SER A O 1
ATOM 4020 N N . THR A 1 508 ? 26.801 -8.218 -33.628 1.00 88.81 508 THR A N 1
ATOM 4021 C CA . THR A 1 508 ? 28.149 -7.952 -34.153 1.00 88.81 508 THR A CA 1
ATOM 4022 C C . THR A 1 508 ? 28.963 -9.232 -34.349 1.00 88.81 508 THR A C 1
ATOM 4024 O O . THR A 1 508 ? 29.777 -9.330 -35.271 1.00 88.81 508 THR A O 1
ATOM 4027 N N . GLU A 1 509 ? 28.723 -10.230 -33.503 1.00 88.94 509 GLU A N 1
ATOM 4028 C CA . GLU A 1 509 ? 29.324 -11.553 -33.534 1.00 88.94 509 GLU A CA 1
ATOM 4029 C C . GLU A 1 509 ? 28.826 -12.350 -34.744 1.00 88.94 509 GLU A C 1
ATOM 4031 O O . GLU A 1 509 ? 29.634 -12.927 -35.477 1.00 88.94 509 GLU A O 1
ATOM 4036 N N . GLU A 1 510 ? 27.518 -12.335 -35.010 1.00 90.12 510 GLU A N 1
ATOM 4037 C CA . GLU A 1 510 ? 26.928 -12.983 -36.185 1.00 90.12 510 GLU A CA 1
ATOM 4038 C C . GLU A 1 510 ? 27.436 -12.359 -37.478 1.00 90.12 510 GLU A C 1
ATOM 4040 O O . GLU A 1 510 ? 27.969 -13.083 -38.329 1.00 90.12 510 GLU A O 1
ATOM 4045 N N . ALA A 1 511 ? 27.380 -11.028 -37.585 1.00 87.69 511 ALA A N 1
ATOM 4046 C CA . ALA A 1 511 ? 27.892 -10.286 -38.734 1.00 87.69 511 ALA A CA 1
ATOM 4047 C C . ALA A 1 511 ? 29.379 -10.579 -38.992 1.00 87.69 511 ALA A C 1
ATOM 4049 O O . ALA A 1 511 ? 29.794 -10.785 -40.137 1.00 87.69 511 ALA A O 1
ATOM 4050 N N . ALA A 1 512 ? 30.193 -10.700 -37.937 1.00 86.88 512 ALA A N 1
ATOM 4051 C CA . ALA A 1 512 ? 31.607 -11.033 -38.072 1.00 86.88 512 ALA A CA 1
ATOM 4052 C C . ALA A 1 512 ? 31.840 -12.433 -38.667 1.00 86.88 512 ALA A C 1
ATOM 4054 O O . ALA A 1 512 ? 32.877 -12.652 -39.292 1.00 86.88 512 ALA A O 1
ATOM 4055 N N . THR A 1 513 ? 30.904 -13.379 -38.526 1.00 88.94 513 THR A N 1
ATOM 4056 C CA . THR A 1 513 ? 31.017 -14.722 -39.130 1.00 88.94 513 THR A CA 1
ATOM 4057 C C . THR A 1 513 ? 30.638 -14.770 -40.610 1.00 88.94 513 THR A C 1
ATOM 4059 O O . THR A 1 513 ? 30.937 -15.760 -41.282 1.00 88.94 513 THR A O 1
ATOM 4062 N N . VAL A 1 514 ? 30.014 -13.716 -41.140 1.00 88.50 514 VAL A N 1
ATOM 4063 C CA . VAL A 1 514 ? 29.561 -13.666 -42.532 1.00 88.50 514 VAL A CA 1
ATOM 4064 C C . VAL A 1 514 ? 30.755 -13.536 -43.478 1.00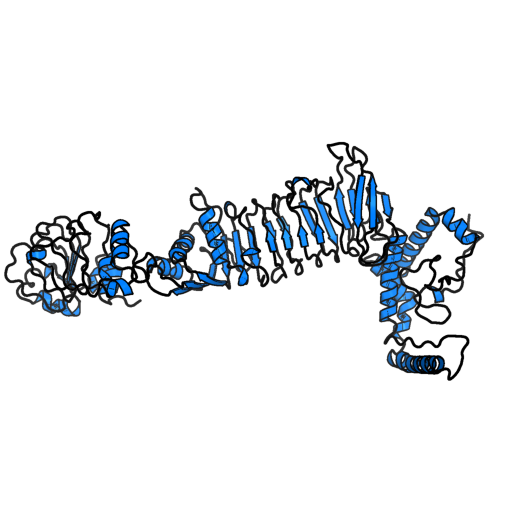 88.50 514 VAL A C 1
ATOM 4066 O O . VAL A 1 514 ? 31.579 -12.629 -43.363 1.00 88.50 514 VAL A O 1
ATOM 4069 N N . SER A 1 515 ? 30.846 -14.453 -44.443 1.00 86.94 515 SER A N 1
ATOM 4070 C CA . SER A 1 515 ? 31.918 -14.498 -45.449 1.00 86.94 515 SER A CA 1
ATOM 4071 C C . SER A 1 515 ? 31.480 -14.025 -46.840 1.00 86.94 515 SER A C 1
ATOM 4073 O O . SER A 1 515 ? 32.330 -13.749 -47.690 1.00 86.94 515 SER A O 1
ATOM 4075 N N . SER A 1 516 ? 30.170 -13.898 -47.079 1.00 83.94 516 SER A N 1
ATOM 4076 C CA . SER A 1 516 ? 29.582 -13.395 -48.324 1.00 83.94 516 SER A CA 1
ATOM 4077 C C . SER A 1 516 ? 28.201 -12.790 -48.077 1.00 83.94 516 SER A C 1
ATOM 4079 O O . SER A 1 516 ? 27.423 -13.345 -47.308 1.00 83.94 516 SER A O 1
ATOM 4081 N N . ILE A 1 517 ? 27.898 -11.684 -48.764 1.00 78.19 517 ILE A N 1
ATOM 4082 C CA . ILE A 1 517 ? 26.639 -10.927 -48.622 1.00 78.19 517 ILE A CA 1
ATOM 4083 C C . ILE A 1 517 ? 25.683 -11.048 -49.826 1.00 78.19 517 ILE A C 1
ATOM 4085 O O . ILE A 1 517 ? 24.612 -10.449 -49.826 1.00 78.19 517 ILE A O 1
ATOM 4089 N N . GLY A 1 518 ? 26.033 -11.854 -50.840 1.00 73.81 518 GLY A N 1
ATOM 4090 C CA . GLY A 1 518 ? 25.176 -12.150 -52.003 1.00 73.81 518 GLY A CA 1
ATOM 4091 C C . GLY A 1 518 ? 24.900 -10.965 -52.951 1.00 73.81 518 GLY A C 1
ATOM 4092 O O . GLY A 1 518 ? 25.063 -9.806 -52.596 1.00 73.81 518 GLY A O 1
ATOM 4093 N N . THR A 1 519 ? 24.490 -11.245 -54.195 1.00 65.25 519 THR A N 1
ATOM 4094 C CA . THR A 1 519 ? 24.330 -10.234 -55.272 1.00 65.25 519 THR A CA 1
ATOM 4095 C C . THR A 1 519 ? 22.899 -9.725 -55.471 1.00 65.25 519 THR A C 1
ATOM 4097 O O . THR A 1 519 ? 22.721 -8.661 -56.058 1.00 65.25 519 THR A O 1
ATOM 4100 N N . ASN A 1 520 ? 21.878 -10.468 -55.026 1.00 60.72 520 ASN A N 1
ATOM 4101 C CA . ASN A 1 520 ? 20.495 -10.289 -55.501 1.00 60.72 520 ASN A CA 1
ATOM 4102 C C . ASN A 1 520 ? 19.594 -9.474 -54.560 1.00 60.72 520 ASN A C 1
ATOM 4104 O O . ASN A 1 520 ? 18.514 -9.062 -54.972 1.00 60.72 520 ASN A O 1
ATOM 4108 N N . TYR A 1 521 ? 20.026 -9.232 -53.322 1.00 63.72 521 TYR A N 1
ATOM 4109 C CA . TYR A 1 521 ? 19.183 -8.633 -52.283 1.00 63.72 521 TYR A CA 1
ATOM 4110 C C . TYR A 1 521 ? 19.247 -7.098 -52.245 1.00 63.72 521 TYR A C 1
ATOM 4112 O O . TYR A 1 521 ? 18.386 -6.455 -51.659 1.00 63.72 521 TYR A O 1
ATOM 4120 N N . TRP A 1 522 ? 20.236 -6.493 -52.909 1.00 69.12 522 TRP A N 1
ATOM 4121 C CA . TRP A 1 522 ? 20.626 -5.106 -52.630 1.00 69.12 522 TRP A CA 1
ATOM 4122 C C . TRP A 1 522 ? 20.075 -4.068 -53.617 1.00 69.12 522 TRP A C 1
ATOM 4124 O O . TRP A 1 522 ? 20.097 -2.873 -53.332 1.00 69.12 522 TRP A O 1
ATOM 4134 N N . ASN A 1 523 ? 19.531 -4.505 -54.757 1.00 63.12 523 ASN A N 1
ATOM 4135 C CA . ASN A 1 523 ? 19.138 -3.628 -55.870 1.00 63.12 523 ASN A CA 1
ATOM 4136 C C . ASN A 1 523 ? 17.941 -2.703 -55.573 1.00 63.12 523 ASN A C 1
ATOM 4138 O O . ASN A 1 523 ? 17.779 -1.703 -56.266 1.00 63.12 523 ASN A O 1
ATOM 4142 N N . ASN A 1 524 ? 17.121 -3.021 -54.564 1.00 62.16 524 ASN A N 1
ATOM 4143 C CA . ASN A 1 524 ? 15.874 -2.303 -54.247 1.00 62.16 524 ASN A CA 1
ATOM 4144 C C . ASN A 1 524 ? 15.918 -1.526 -52.920 1.00 62.16 524 ASN A C 1
ATOM 4146 O O . ASN A 1 524 ? 14.900 -0.990 -52.487 1.00 62.16 524 ASN A O 1
ATOM 4150 N N . ILE A 1 525 ? 17.078 -1.475 -52.268 1.00 65.75 525 ILE A N 1
ATOM 4151 C CA . ILE A 1 525 ? 17.255 -0.765 -50.999 1.00 65.75 525 ILE A CA 1
ATOM 4152 C C . ILE A 1 525 ? 17.302 0.737 -51.278 1.00 65.75 525 ILE A C 1
ATOM 4154 O O . ILE A 1 525 ? 17.976 1.182 -52.217 1.00 65.75 525 ILE A O 1
ATOM 4158 N N . LYS A 1 526 ? 16.568 1.525 -50.487 1.00 60.53 526 LYS A N 1
ATOM 4159 C CA . LYS A 1 526 ? 16.694 2.984 -50.542 1.00 60.53 526 LYS A CA 1
ATOM 4160 C C . LYS A 1 526 ? 18.094 3.338 -50.063 1.00 60.53 526 LYS A C 1
ATOM 4162 O O . LYS A 1 526 ? 18.598 2.694 -49.157 1.00 60.53 526 LYS A O 1
ATOM 4167 N N . ALA A 1 527 ? 18.732 4.338 -50.668 1.00 57.22 527 ALA A N 1
ATOM 4168 C CA . ALA A 1 527 ? 19.999 4.844 -50.151 1.00 57.22 527 ALA A CA 1
ATOM 4169 C C . ALA A 1 527 ? 19.807 5.208 -48.662 1.00 57.22 527 ALA A C 1
ATOM 4171 O O . ALA A 1 527 ? 19.053 6.148 -48.395 1.00 57.22 527 ALA A O 1
ATOM 4172 N N . PRO A 1 528 ? 20.390 4.458 -47.704 1.00 55.19 528 PRO A N 1
ATOM 4173 C CA . PRO A 1 528 ? 20.386 4.869 -46.316 1.00 55.19 528 PRO A CA 1
ATOM 4174 C C . PRO A 1 528 ? 21.218 6.145 -46.220 1.00 55.19 528 PRO A C 1
ATOM 4176 O O . PRO A 1 528 ? 22.088 6.383 -47.064 1.00 55.19 528 PRO A O 1
ATOM 4179 N N . SER A 1 529 ? 20.931 6.963 -45.214 1.00 52.12 529 SER A N 1
ATOM 4180 C CA . SER A 1 529 ? 21.721 8.158 -44.937 1.00 52.12 529 SER A CA 1
ATOM 4181 C C . SER A 1 529 ? 23.170 7.789 -44.652 1.00 52.12 529 SER A C 1
ATOM 4183 O O . SER A 1 529 ? 24.034 8.535 -45.101 1.00 52.12 529 SER A O 1
ATOM 4185 N N . GLU A 1 530 ? 23.412 6.658 -43.957 1.00 58.59 530 GLU A N 1
ATOM 4186 C CA . GLU A 1 530 ? 24.744 6.129 -43.622 1.00 58.59 530 GLU A CA 1
ATOM 4187 C C . GLU A 1 530 ? 24.753 4.573 -43.494 1.00 58.59 530 GLU A C 1
ATOM 4189 O O . GLU A 1 530 ? 24.197 4.008 -42.553 1.00 58.59 530 GLU A O 1
ATOM 4194 N N . PRO A 1 531 ? 25.378 3.801 -44.414 1.00 61.53 531 PRO A N 1
ATOM 4195 C CA . PRO A 1 531 ? 25.409 2.328 -44.378 1.00 61.53 531 PRO A CA 1
ATOM 4196 C C . PRO A 1 531 ? 26.546 1.775 -43.497 1.00 61.53 531 PRO A C 1
ATOM 4198 O O . PRO A 1 531 ? 27.388 0.993 -43.947 1.00 61.53 531 PRO A O 1
ATOM 4201 N N . THR A 1 532 ? 26.584 2.178 -42.233 1.00 67.12 532 THR A N 1
ATOM 4202 C CA . THR A 1 532 ? 27.692 1.880 -41.308 1.00 67.12 532 THR A CA 1
ATOM 4203 C C . THR A 1 532 ? 27.731 0.417 -40.857 1.00 67.12 532 THR A C 1
ATOM 4205 O O . THR A 1 532 ? 28.788 -0.158 -40.589 1.00 67.12 532 THR A O 1
ATOM 4208 N N . TRP A 1 533 ? 26.579 -0.252 -40.908 1.00 73.75 533 TRP A N 1
ATOM 4209 C CA . TRP A 1 533 ? 26.393 -1.660 -40.563 1.00 73.75 533 TRP A CA 1
ATOM 4210 C C . TRP A 1 533 ? 27.316 -2.632 -41.330 1.00 73.75 533 TRP A C 1
ATOM 4212 O O . TRP A 1 533 ? 27.671 -3.689 -40.801 1.00 73.75 533 TRP A O 1
ATOM 4222 N N . LEU A 1 534 ? 27.761 -2.287 -42.550 1.00 74.56 534 LEU A N 1
ATOM 4223 C CA . LEU A 1 534 ? 28.710 -3.093 -43.338 1.00 74.56 534 LEU A CA 1
ATOM 4224 C C . LEU A 1 534 ? 30.053 -3.288 -42.620 1.00 74.56 534 LEU A C 1
ATOM 4226 O O . LEU A 1 534 ? 30.765 -4.263 -42.875 1.00 74.56 534 LEU A O 1
ATOM 4230 N N . PHE A 1 535 ? 30.400 -2.391 -41.697 1.00 74.50 535 PHE A N 1
ATOM 4231 C CA . PHE A 1 535 ? 31.634 -2.465 -40.927 1.00 74.50 535 PHE A CA 1
ATOM 4232 C C . PHE A 1 535 ? 31.725 -3.727 -40.058 1.00 74.50 535 PHE A C 1
ATOM 4234 O O . PHE A 1 535 ? 32.808 -4.289 -39.865 1.00 74.50 535 PHE A O 1
ATOM 4241 N N . TYR A 1 536 ? 30.590 -4.229 -39.574 1.00 81.12 536 TYR A N 1
ATOM 4242 C CA . TYR A 1 536 ? 30.559 -5.408 -38.713 1.00 81.12 536 TYR A CA 1
ATOM 4243 C C . TYR A 1 536 ? 30.822 -6.721 -39.480 1.00 81.12 536 TYR A C 1
ATOM 4245 O O . TYR A 1 536 ? 31.161 -7.736 -38.870 1.00 81.12 536 TYR A O 1
ATOM 4253 N N . PHE A 1 537 ? 30.800 -6.698 -40.818 1.00 84.69 537 PHE A N 1
ATOM 4254 C CA . PHE A 1 537 ? 31.033 -7.851 -41.697 1.00 84.69 537 PHE A CA 1
ATOM 4255 C C . PHE A 1 537 ? 32.532 -8.108 -41.938 1.00 84.69 537 PHE A C 1
ATOM 4257 O O . PHE A 1 537 ? 33.064 -8.001 -43.046 1.00 84.69 537 PHE A O 1
ATOM 4264 N N . LYS A 1 538 ? 33.252 -8.466 -40.871 1.00 84.19 538 LYS A N 1
ATOM 4265 C CA . LYS A 1 538 ? 34.726 -8.573 -40.857 1.00 84.19 538 LYS A CA 1
ATOM 4266 C C . LYS A 1 538 ? 35.299 -9.672 -41.762 1.00 84.19 538 LYS A C 1
ATOM 4268 O O . LYS A 1 538 ? 36.465 -9.592 -42.160 1.00 84.19 538 LYS A O 1
ATOM 4273 N N . ASN A 1 539 ? 34.520 -10.703 -42.089 1.00 87.69 539 ASN A N 1
ATOM 4274 C CA . ASN A 1 539 ? 34.974 -11.850 -42.883 1.00 87.69 539 ASN A CA 1
ATOM 4275 C C . ASN A 1 539 ? 34.584 -11.801 -44.364 1.00 87.69 539 ASN A C 1
ATOM 4277 O O . ASN A 1 539 ? 35.045 -12.643 -45.139 1.00 87.69 539 ASN A O 1
ATOM 4281 N N . VAL A 1 540 ? 33.844 -10.779 -44.792 1.00 86.69 540 VAL A N 1
ATOM 4282 C CA . VAL A 1 540 ? 33.564 -10.549 -46.210 1.00 86.69 540 VAL A CA 1
ATOM 4283 C C . VAL A 1 540 ? 34.849 -10.094 -46.898 1.00 86.69 540 VAL A C 1
ATOM 4285 O O . VAL A 1 540 ? 35.384 -9.030 -46.603 1.00 86.69 540 VAL A O 1
ATOM 4288 N N . ARG A 1 541 ? 35.382 -10.925 -47.802 1.00 87.62 541 ARG A N 1
ATOM 4289 C CA . ARG A 1 541 ? 36.629 -10.640 -48.545 1.00 87.62 541 ARG A CA 1
ATOM 4290 C C . ARG A 1 541 ? 36.381 -10.012 -49.909 1.00 87.62 541 ARG A C 1
ATOM 4292 O O . ARG A 1 541 ? 37.235 -9.271 -50.398 1.00 87.62 541 ARG A O 1
ATOM 4299 N N . ILE A 1 542 ? 35.252 -10.341 -50.530 1.00 84.50 542 ILE A N 1
ATOM 4300 C CA . ILE A 1 542 ? 34.892 -9.918 -51.882 1.00 84.50 542 ILE A CA 1
ATOM 4301 C C . ILE A 1 542 ? 33.479 -9.345 -51.830 1.00 84.50 542 ILE A C 1
ATOM 4303 O O . ILE A 1 542 ? 32.547 -10.053 -51.451 1.00 84.50 542 ILE A O 1
ATOM 4307 N N . MET A 1 543 ? 33.334 -8.079 -52.215 1.00 80.19 543 MET A N 1
ATOM 4308 C CA . MET A 1 543 ? 32.032 -7.425 -52.345 1.00 80.19 543 MET A CA 1
ATOM 4309 C C . MET A 1 543 ? 31.453 -7.661 -53.751 1.00 80.19 543 MET A C 1
ATOM 4311 O O . MET A 1 543 ? 32.206 -7.628 -54.725 1.00 80.19 543 MET A O 1
ATOM 4315 N N . PRO A 1 544 ? 30.140 -7.877 -53.907 1.00 76.00 544 PRO A N 1
ATOM 4316 C CA . PRO A 1 544 ? 29.498 -7.956 -55.219 1.00 76.00 544 PRO A CA 1
ATOM 4317 C C . PRO A 1 544 ? 29.705 -6.688 -56.063 1.00 76.00 544 PRO A C 1
ATOM 4319 O O . PRO A 1 544 ? 29.517 -5.582 -55.570 1.00 76.00 544 PRO A O 1
ATOM 4322 N N . SER A 1 545 ? 30.019 -6.821 -57.353 1.00 72.38 545 SER A N 1
ATOM 4323 C CA . SER A 1 545 ? 30.083 -5.682 -58.291 1.00 72.38 545 SER A CA 1
ATOM 4324 C C . SER A 1 545 ? 28.700 -5.152 -58.701 1.00 72.38 545 SER A C 1
ATOM 4326 O O . SER A 1 545 ? 28.598 -4.055 -59.241 1.00 72.38 545 SER A O 1
ATOM 4328 N N . SER A 1 546 ? 27.634 -5.918 -58.440 1.00 63.03 546 SER A N 1
ATOM 4329 C CA . SER A 1 546 ? 26.229 -5.519 -58.610 1.00 63.03 546 SER A CA 1
ATOM 4330 C C . SER A 1 546 ? 25.655 -4.787 -57.392 1.00 63.03 546 SER A C 1
ATOM 4332 O O . SER A 1 546 ? 24.447 -4.599 -57.310 1.00 63.03 546 SER A O 1
ATOM 4334 N N . TRP A 1 547 ? 26.494 -4.437 -56.415 1.00 64.69 547 TRP A N 1
ATOM 4335 C CA . TRP A 1 547 ? 26.070 -3.751 -55.201 1.00 64.69 547 TRP A CA 1
ATOM 4336 C C . TRP A 1 547 ? 25.456 -2.381 -55.515 1.00 64.69 547 TRP A C 1
ATOM 4338 O O . TRP A 1 547 ? 25.878 -1.701 -56.453 1.00 64.69 547 TRP A O 1
ATOM 4348 N N . ASN A 1 548 ? 24.441 -1.994 -54.740 1.00 63.28 548 ASN A N 1
ATOM 4349 C CA . ASN A 1 548 ? 23.646 -0.795 -54.987 1.00 63.28 548 ASN A CA 1
ATOM 4350 C C . ASN A 1 548 ? 24.530 0.456 -55.034 1.00 63.28 548 ASN A C 1
ATOM 4352 O O . ASN A 1 548 ? 25.217 0.795 -54.069 1.00 63.28 548 ASN A O 1
ATOM 4356 N N . LYS A 1 549 ? 24.495 1.143 -56.176 1.00 61.75 549 LYS A N 1
ATOM 4357 C CA . LYS A 1 549 ? 25.378 2.272 -56.475 1.00 61.75 549 LYS A CA 1
ATOM 4358 C C . LYS A 1 549 ? 24.900 3.606 -55.886 1.00 61.75 549 LYS A C 1
ATOM 4360 O O . LYS A 1 549 ? 25.594 4.611 -55.995 1.00 61.75 549 LYS A O 1
ATOM 4365 N N . ASN A 1 550 ? 23.741 3.603 -55.227 1.00 59.22 550 ASN A N 1
ATOM 4366 C CA . ASN A 1 550 ? 23.165 4.778 -54.577 1.00 59.22 550 ASN A CA 1
ATOM 4367 C C . ASN A 1 550 ? 23.521 4.887 -53.084 1.00 59.22 550 ASN A C 1
ATOM 4369 O O . ASN A 1 550 ? 23.041 5.799 -52.426 1.00 59.22 550 ASN A O 1
ATOM 4373 N N . LEU A 1 551 ? 24.325 3.976 -52.524 1.00 59.75 551 LEU A N 1
ATOM 4374 C CA . LEU A 1 551 ? 24.701 4.017 -51.108 1.00 59.75 551 LEU A CA 1
ATOM 4375 C C . LEU A 1 551 ? 25.704 5.139 -50.825 1.00 59.75 551 LEU A C 1
ATOM 4377 O O . LEU A 1 551 ? 26.730 5.267 -51.494 1.00 59.75 551 LEU A O 1
ATOM 4381 N N . MET A 1 552 ? 25.392 5.935 -49.813 1.00 60.25 552 MET A N 1
ATOM 4382 C CA . MET A 1 552 ? 26.054 7.185 -49.478 1.00 60.25 552 MET A CA 1
ATOM 4383 C C . MET A 1 552 ? 26.091 7.326 -47.963 1.00 60.25 552 MET A C 1
ATOM 4385 O O . MET A 1 552 ? 25.049 7.092 -47.366 1.00 60.25 552 MET A O 1
ATOM 4389 N N . PRO A 1 553 ? 27.201 7.762 -47.347 1.00 62.06 553 PRO A N 1
ATOM 4390 C CA . PRO A 1 553 ? 28.610 7.477 -47.685 1.00 62.06 553 PRO A CA 1
ATOM 4391 C C . PRO A 1 553 ? 28.922 5.978 -47.918 1.00 62.06 553 PRO A C 1
ATOM 4393 O O . PRO A 1 553 ? 28.162 5.112 -47.505 1.00 62.06 553 PRO A O 1
ATOM 4396 N N . LEU A 1 554 ? 30.043 5.641 -48.576 1.00 70.56 554 LEU A N 1
ATOM 4397 C CA . LEU A 1 554 ? 30.445 4.240 -48.802 1.00 70.56 554 LEU A CA 1
ATOM 4398 C C . LEU A 1 554 ? 31.558 3.804 -47.836 1.00 70.56 554 LEU A C 1
ATOM 4400 O O . LEU A 1 554 ? 32.726 4.167 -48.005 1.00 70.56 554 LEU A O 1
ATOM 4404 N N . TYR A 1 555 ? 31.194 2.947 -46.880 1.00 73.31 555 TYR A N 1
ATOM 4405 C CA . TYR A 1 555 ? 32.117 2.282 -45.958 1.00 73.31 555 TYR A CA 1
ATOM 4406 C C . TYR A 1 555 ? 32.246 0.803 -46.314 1.00 73.31 555 TYR A C 1
ATOM 4408 O O . TYR A 1 555 ? 31.276 0.046 -46.255 1.00 73.31 555 TYR A O 1
ATOM 4416 N N . LEU A 1 556 ? 33.450 0.366 -46.685 1.00 74.81 556 LEU A N 1
ATOM 4417 C CA . LEU A 1 556 ? 33.702 -1.057 -46.901 1.00 74.81 556 LEU A CA 1
ATOM 4418 C C . LEU A 1 556 ? 34.122 -1.718 -45.588 1.00 74.81 556 LEU A C 1
ATOM 4420 O O . LEU A 1 556 ? 34.957 -1.189 -44.852 1.00 74.81 556 LEU A O 1
ATOM 4424 N N . GLY A 1 557 ? 33.578 -2.908 -45.326 1.00 75.12 557 GLY A N 1
ATOM 4425 C CA . GLY A 1 557 ? 33.962 -3.706 -44.166 1.00 75.12 557 GLY A CA 1
ATOM 4426 C C . GLY A 1 557 ? 35.478 -3.956 -44.123 1.00 75.12 557 GLY A C 1
ATOM 4427 O O . GLY A 1 557 ? 36.117 -4.097 -45.170 1.00 75.12 557 GLY A O 1
ATOM 4428 N N . PRO A 1 558 ? 36.089 -4.068 -42.931 1.00 78.75 558 PRO A N 1
ATOM 4429 C CA . PRO A 1 558 ? 37.546 -4.127 -42.766 1.00 78.75 558 PRO A CA 1
ATOM 4430 C C . PRO A 1 558 ? 38.192 -5.343 -43.444 1.00 78.75 558 PRO A C 1
ATOM 4432 O O . PRO A 1 558 ? 39.393 -5.344 -43.701 1.00 78.75 558 PRO A O 1
ATOM 4435 N N . GLY A 1 559 ? 37.403 -6.380 -43.738 1.00 81.25 559 GLY A N 1
ATOM 4436 C CA . GLY A 1 559 ? 37.836 -7.569 -44.460 1.00 81.25 559 GLY A CA 1
ATOM 4437 C C . GLY A 1 559 ? 37.836 -7.444 -45.983 1.00 81.25 559 GLY A C 1
ATOM 4438 O O . GLY A 1 559 ? 38.392 -8.322 -46.647 1.00 81.25 559 GLY A O 1
ATOM 4439 N N . VAL A 1 560 ? 37.212 -6.408 -46.546 1.00 83.25 560 VAL A N 1
ATOM 4440 C CA . VAL A 1 560 ? 36.950 -6.309 -47.984 1.00 83.25 560 VAL A CA 1
ATOM 4441 C C . VAL A 1 560 ? 38.245 -6.017 -48.732 1.00 83.25 560 VAL A C 1
ATOM 4443 O O . VAL A 1 560 ? 38.865 -4.969 -48.576 1.00 83.25 560 VAL A O 1
ATOM 4446 N N . SER A 1 561 ? 38.643 -6.956 -49.586 1.00 85.19 561 SER A N 1
ATOM 4447 C CA . SER A 1 561 ? 39.894 -6.883 -50.343 1.00 85.19 561 SER A CA 1
ATOM 4448 C C . SER A 1 561 ? 39.710 -6.450 -51.797 1.00 85.19 561 SER A C 1
ATOM 4450 O O . SER A 1 561 ? 40.658 -5.954 -52.389 1.00 85.19 561 SER A O 1
ATOM 4452 N N . ARG A 1 562 ? 38.530 -6.641 -52.396 1.00 82.88 562 ARG A N 1
ATOM 4453 C CA . ARG A 1 562 ? 38.202 -6.240 -53.779 1.00 82.88 562 ARG A CA 1
ATOM 4454 C C . ARG A 1 562 ? 36.706 -6.417 -54.061 1.00 82.88 562 ARG A C 1
ATOM 4456 O O . ARG A 1 562 ? 36.021 -7.093 -53.290 1.00 82.88 562 ARG A O 1
ATOM 4463 N N . PHE A 1 563 ? 36.230 -5.905 -55.194 1.00 81.50 563 PHE A N 1
ATOM 4464 C CA . PHE A 1 563 ? 34.930 -6.280 -55.760 1.00 81.50 563 PHE A CA 1
ATOM 4465 C C . PHE A 1 563 ? 35.028 -7.546 -56.625 1.00 81.50 563 PHE A C 1
ATOM 4467 O O . PHE A 1 563 ? 36.114 -7.951 -57.044 1.00 81.50 563 PHE A O 1
ATOM 4474 N N . SER A 1 564 ? 33.899 -8.217 -56.865 1.00 80.25 564 SER A N 1
ATOM 4475 C CA . SER A 1 564 ? 33.823 -9.446 -57.670 1.00 80.25 564 SER A CA 1
ATOM 4476 C C . SER A 1 564 ? 34.057 -9.223 -59.169 1.00 80.25 564 SER A C 1
ATOM 4478 O O . SER A 1 564 ? 34.240 -10.192 -59.900 1.00 80.25 564 SER A O 1
ATOM 4480 N N . GLY A 1 565 ? 34.046 -7.973 -59.626 1.00 76.12 565 GLY A N 1
ATOM 4481 C CA . GLY A 1 565 ? 34.340 -7.560 -60.994 1.00 76.12 565 GLY A CA 1
ATOM 4482 C C . GLY A 1 565 ? 34.847 -6.121 -61.020 1.00 76.12 565 GLY A C 1
ATOM 4483 O O . GLY A 1 565 ? 34.702 -5.412 -60.026 1.00 76.12 565 GLY A O 1
ATOM 4484 N N . ASP A 1 566 ? 35.421 -5.713 -62.150 1.00 73.62 566 ASP A N 1
ATOM 4485 C CA . ASP A 1 566 ? 35.896 -4.344 -62.366 1.00 73.62 566 ASP A CA 1
ATOM 4486 C C . ASP A 1 566 ? 34.713 -3.362 -62.485 1.00 73.62 566 ASP A C 1
ATOM 4488 O O . ASP A 1 566 ? 33.618 -3.736 -62.917 1.00 73.62 566 ASP A O 1
ATOM 4492 N N . TYR A 1 567 ? 34.962 -2.079 -62.204 1.00 75.38 567 TYR A N 1
ATOM 4493 C CA . TYR A 1 567 ? 34.027 -0.967 -62.456 1.00 75.38 567 TYR A CA 1
ATOM 4494 C C . TYR A 1 567 ? 32.795 -0.920 -61.537 1.00 75.38 567 TYR A C 1
ATOM 4496 O O . TYR A 1 567 ? 31.755 -0.382 -61.932 1.00 75.38 567 TYR A O 1
ATOM 4504 N N . ALA A 1 568 ? 32.908 -1.445 -60.311 1.00 73.94 568 ALA A N 1
ATOM 4505 C CA . ALA A 1 568 ? 31.805 -1.530 -59.346 1.00 73.94 568 ALA A CA 1
ATOM 4506 C C . ALA A 1 568 ? 31.040 -0.198 -59.163 1.00 73.94 568 ALA A C 1
ATOM 4508 O O . ALA A 1 568 ? 29.817 -0.152 -59.304 1.00 73.94 568 ALA A O 1
ATOM 4509 N N . PHE A 1 569 ? 31.769 0.901 -58.968 1.00 74.31 569 PHE A N 1
ATOM 4510 C CA . PHE A 1 569 ? 31.255 2.260 -58.782 1.00 74.31 569 PHE A CA 1
ATOM 4511 C C . PHE A 1 569 ? 31.716 3.219 -59.884 1.00 74.31 569 PHE A C 1
ATOM 4513 O O . PHE A 1 569 ? 31.879 4.420 -59.663 1.00 74.31 569 PHE A O 1
ATOM 4520 N N . ARG A 1 570 ? 31.899 2.710 -61.105 1.00 75.75 570 ARG A N 1
ATOM 4521 C CA . ARG A 1 570 ? 32.213 3.571 -62.246 1.00 75.75 570 ARG A CA 1
ATOM 4522 C C . ARG A 1 570 ? 31.059 4.537 -62.545 1.00 75.75 570 ARG A C 1
ATOM 4524 O O . ARG A 1 570 ? 29.895 4.122 -62.540 1.00 75.75 570 ARG A O 1
ATOM 4531 N N . PHE A 1 571 ? 31.392 5.790 -62.860 1.00 73.94 571 PHE A N 1
ATOM 4532 C CA . PHE A 1 571 ? 30.450 6.861 -63.215 1.00 73.94 571 PHE A CA 1
ATOM 4533 C C . PHE A 1 571 ? 29.402 7.161 -62.130 1.00 73.94 571 PHE A C 1
ATOM 4535 O O . PHE A 1 571 ? 28.258 7.465 -62.458 1.00 73.94 571 PHE A O 1
ATOM 4542 N N . GLN A 1 572 ? 29.763 7.029 -60.849 1.00 73.56 572 GLN A N 1
ATOM 4543 C CA . GLN A 1 572 ? 28.853 7.339 -59.743 1.00 73.56 572 GLN A CA 1
ATOM 4544 C C . GLN A 1 572 ? 29.034 8.778 -59.272 1.00 73.56 572 GLN A C 1
ATOM 4546 O O . GLN A 1 572 ? 30.081 9.152 -58.750 1.00 73.56 572 GLN A O 1
ATOM 4551 N N . ASP A 1 573 ? 27.994 9.581 -59.458 1.00 74.31 573 ASP A N 1
ATOM 4552 C CA . ASP A 1 573 ? 27.890 10.963 -58.994 1.00 74.31 573 ASP A CA 1
ATOM 4553 C C . ASP A 1 573 ? 27.253 11.070 -57.603 1.00 74.31 573 ASP A C 1
ATOM 4555 O O . ASP A 1 573 ? 27.282 12.138 -57.000 1.00 74.31 573 ASP A O 1
ATOM 4559 N N . SER A 1 574 ? 26.718 9.974 -57.072 1.00 69.50 574 SER A N 1
ATOM 4560 C CA . SER A 1 574 ? 26.245 9.902 -55.699 1.00 69.50 574 SER A CA 1
ATOM 4561 C C . SER A 1 574 ? 27.431 10.053 -54.743 1.00 69.50 574 SER A C 1
ATOM 4563 O O . SER A 1 574 ? 27.505 11.060 -54.063 1.00 69.50 574 SER A O 1
ATOM 4565 N N . ILE A 1 575 ? 28.406 9.135 -54.748 1.00 72.50 575 ILE A N 1
ATOM 4566 C CA . ILE A 1 575 ? 29.494 8.983 -53.751 1.00 72.50 575 ILE A CA 1
ATOM 4567 C C . ILE A 1 575 ? 30.171 10.298 -53.325 1.00 72.50 575 ILE A C 1
ATOM 4569 O O . ILE A 1 575 ? 30.963 10.867 -54.074 1.00 72.50 575 ILE A O 1
ATOM 4573 N N . ASP A 1 576 ? 29.962 10.680 -52.063 1.00 72.94 576 ASP A N 1
ATOM 4574 C CA . ASP A 1 576 ? 30.504 11.882 -51.419 1.00 72.94 576 ASP A CA 1
ATOM 4575 C C . ASP A 1 576 ? 31.690 11.560 -50.491 1.00 72.94 576 ASP A C 1
ATOM 4577 O O . ASP A 1 576 ? 32.719 12.234 -50.517 1.00 72.94 576 ASP A O 1
ATOM 4581 N N . HIS A 1 577 ? 31.592 10.470 -49.723 1.00 74.94 577 HIS A N 1
ATOM 4582 C CA . HIS A 1 577 ? 32.670 9.983 -48.859 1.00 74.94 577 HIS A CA 1
ATOM 4583 C C . HIS A 1 577 ? 32.969 8.518 -49.181 1.00 74.94 577 HIS A C 1
ATOM 4585 O O . HIS A 1 577 ? 32.045 7.715 -49.346 1.00 74.94 577 HIS A O 1
ATOM 4591 N N . LEU A 1 578 ? 34.256 8.174 -49.238 1.00 77.12 578 LEU A N 1
ATOM 4592 C CA . LEU A 1 578 ? 34.738 6.819 -49.485 1.00 77.12 578 LEU A CA 1
ATOM 4593 C C . LEU A 1 578 ? 35.774 6.418 -48.432 1.00 77.12 578 LEU A C 1
ATOM 4595 O O . LEU A 1 578 ? 36.790 7.095 -48.280 1.00 77.12 578 LEU A O 1
ATOM 4599 N N . VAL A 1 579 ? 35.549 5.298 -47.741 1.00 78.19 579 VAL A N 1
ATOM 4600 C CA . VAL A 1 579 ? 36.512 4.729 -46.783 1.00 78.19 579 VAL A CA 1
ATOM 4601 C C . VAL A 1 579 ? 36.969 3.352 -47.249 1.00 78.19 579 VAL A C 1
ATOM 4603 O O . VAL A 1 579 ? 36.180 2.408 -47.335 1.00 78.19 579 VAL A O 1
ATOM 4606 N N . LEU A 1 580 ? 38.266 3.239 -47.541 1.00 80.38 580 LEU A N 1
ATOM 4607 C CA . LEU A 1 580 ? 38.891 2.018 -48.038 1.00 80.38 580 LEU A CA 1
ATOM 4608 C C . LEU A 1 580 ? 39.685 1.310 -46.927 1.00 80.38 580 LEU A C 1
ATOM 4610 O O . LEU A 1 580 ? 40.581 1.918 -46.327 1.00 80.38 580 LEU A O 1
ATOM 4614 N N . PRO A 1 581 ? 39.410 0.020 -46.660 1.00 80.69 581 PRO A N 1
ATOM 4615 C CA . PRO A 1 581 ? 40.032 -0.722 -45.577 1.00 80.69 581 PRO A CA 1
ATOM 4616 C C . PRO A 1 581 ? 41.484 -1.070 -45.902 1.00 80.69 581 PRO A C 1
ATOM 4618 O O . PRO A 1 581 ? 41.905 -1.119 -47.059 1.00 80.69 581 PRO A O 1
ATOM 4621 N N . ALA A 1 582 ? 42.260 -1.377 -44.862 1.00 82.94 582 ALA A N 1
ATOM 4622 C CA . ALA A 1 582 ? 43.697 -1.609 -44.993 1.00 82.94 582 ALA A CA 1
ATOM 4623 C C . ALA A 1 582 ? 44.057 -2.765 -45.940 1.00 82.94 582 ALA A C 1
ATOM 4625 O O . ALA A 1 582 ? 45.110 -2.750 -46.570 1.00 82.94 582 ALA A O 1
ATOM 4626 N N . VAL A 1 583 ? 43.180 -3.765 -46.050 1.00 83.19 583 VAL A N 1
ATOM 4627 C CA . VAL A 1 583 ? 43.385 -4.959 -46.884 1.00 83.19 583 VAL A CA 1
ATOM 4628 C C . VAL A 1 583 ? 42.876 -4.796 -48.315 1.00 83.19 583 VAL A C 1
ATOM 4630 O O . VAL A 1 583 ? 42.983 -5.744 -49.098 1.00 83.19 583 VAL A O 1
ATOM 4633 N N . TYR A 1 584 ? 42.319 -3.632 -48.663 1.00 82.50 584 TYR A N 1
ATOM 4634 C CA . TYR A 1 584 ? 41.814 -3.380 -50.003 1.00 82.50 584 TYR A CA 1
ATOM 4635 C C . TYR A 1 584 ? 42.959 -3.438 -51.025 1.00 82.50 584 TYR A C 1
ATOM 4637 O O . TYR A 1 584 ? 44.028 -2.857 -50.834 1.00 82.50 584 TYR A O 1
ATOM 4645 N N . LYS A 1 585 ? 42.724 -4.208 -52.085 1.00 76.12 585 LYS A N 1
ATOM 4646 C CA . LYS A 1 585 ? 43.596 -4.503 -53.232 1.00 76.12 585 LYS A CA 1
ATOM 4647 C C . LYS A 1 585 ? 42.808 -4.449 -54.552 1.00 76.12 585 LYS A C 1
ATOM 4649 O O . LYS A 1 585 ? 43.305 -4.922 -55.573 1.00 76.12 585 LYS A O 1
ATOM 4654 N N . GLY A 1 586 ? 41.561 -3.968 -54.518 1.00 67.75 586 GLY A N 1
ATOM 4655 C CA . GLY A 1 586 ? 40.725 -3.810 -55.707 1.00 67.75 586 GLY A CA 1
ATOM 4656 C C . GLY A 1 586 ? 41.352 -2.838 -56.703 1.00 67.75 586 GLY A C 1
ATOM 4657 O O . GLY A 1 586 ? 42.233 -2.048 -56.357 1.00 67.75 586 GLY A O 1
ATOM 4658 N N . GLY A 1 587 ? 40.931 -2.931 -57.961 1.00 64.50 587 GLY A N 1
ATOM 4659 C CA . GLY A 1 587 ? 41.497 -2.118 -59.029 1.00 64.50 587 GLY A CA 1
ATOM 4660 C C . GLY A 1 587 ? 40.996 -0.676 -58.957 1.00 64.50 587 GLY A C 1
ATOM 4661 O O . GLY A 1 587 ? 39.842 -0.423 -58.632 1.00 64.50 587 GLY A O 1
ATOM 4662 N N . TRP A 1 588 ? 41.828 0.288 -59.357 1.00 62.53 588 TRP A N 1
ATOM 4663 C CA . TRP A 1 588 ? 41.442 1.705 -59.502 1.00 62.53 588 TRP A CA 1
ATOM 4664 C C . TRP A 1 588 ? 40.226 1.925 -60.424 1.00 62.53 588 TRP A C 1
ATOM 4666 O O . TRP A 1 588 ? 39.563 2.957 -60.346 1.00 62.53 588 TRP A O 1
ATOM 4676 N N . ARG A 1 589 ? 39.931 0.949 -61.293 1.00 70.81 589 ARG A N 1
ATOM 4677 C CA . ARG A 1 589 ? 38.761 0.905 -62.180 1.00 70.81 589 ARG A CA 1
ATOM 4678 C C . ARG A 1 589 ? 37.441 0.871 -61.417 1.00 70.81 589 ARG A C 1
ATOM 4680 O O . ARG A 1 589 ? 36.436 1.328 -61.951 1.00 70.81 589 ARG A O 1
ATOM 4687 N N . ASP A 1 590 ? 37.444 0.372 -60.182 1.00 74.25 590 ASP A N 1
ATOM 4688 C CA . ASP A 1 590 ? 36.242 0.243 -59.357 1.00 74.25 590 ASP A CA 1
ATOM 4689 C C . ASP A 1 590 ? 35.618 1.596 -59.015 1.00 74.25 590 ASP A C 1
ATOM 4691 O O . ASP A 1 590 ? 34.405 1.669 -58.873 1.00 74.25 590 ASP A O 1
ATOM 4695 N N . PHE A 1 591 ? 36.416 2.664 -58.969 1.00 74.62 591 PHE A N 1
ATOM 4696 C CA . PHE A 1 591 ? 35.977 4.024 -58.638 1.00 74.62 591 PHE A CA 1
ATOM 4697 C C . PHE A 1 591 ? 36.266 5.010 -59.780 1.00 74.62 591 PHE A C 1
ATOM 4699 O O . PHE A 1 591 ? 36.538 6.189 -59.566 1.00 74.62 591 PHE A O 1
ATOM 4706 N N . GLU A 1 592 ? 36.276 4.530 -61.026 1.00 74.25 592 GLU A N 1
ATOM 4707 C CA . GLU A 1 592 ? 36.560 5.385 -62.176 1.00 74.25 592 GLU A CA 1
ATOM 4708 C C . GLU A 1 592 ? 35.428 6.403 -62.419 1.00 74.25 592 GLU A C 1
ATOM 4710 O O . GLU A 1 592 ? 34.285 6.025 -62.667 1.00 74.25 592 GLU A O 1
ATOM 4715 N N . TYR A 1 593 ? 35.772 7.698 -62.406 1.00 72.75 593 TYR A N 1
ATOM 4716 C CA . TYR A 1 593 ? 34.852 8.830 -62.587 1.00 72.75 593 TYR A CA 1
ATOM 4717 C C . TYR A 1 593 ? 33.780 8.939 -61.486 1.00 72.75 593 TYR A C 1
ATOM 4719 O O . TYR A 1 593 ? 32.590 8.752 -61.735 1.00 72.75 593 TYR A O 1
ATOM 4727 N N . THR A 1 594 ? 34.206 9.276 -60.266 1.00 73.50 594 THR A N 1
ATOM 4728 C CA . THR A 1 594 ? 33.328 9.642 -59.140 1.00 73.50 594 THR A CA 1
ATOM 4729 C C . THR A 1 594 ? 33.453 11.146 -58.830 1.00 73.50 594 THR A C 1
ATOM 4731 O O . THR A 1 594 ? 34.183 11.550 -57.921 1.00 73.50 594 THR A O 1
ATOM 4734 N N . PRO A 1 595 ? 32.825 12.027 -59.636 1.00 69.06 595 PRO A N 1
ATOM 4735 C CA . PRO A 1 595 ? 33.136 13.461 -59.649 1.00 69.06 595 PRO A CA 1
ATOM 4736 C C . PRO A 1 595 ? 32.760 14.203 -58.359 1.00 69.06 595 PRO A C 1
ATOM 4738 O O . PRO A 1 595 ? 33.367 15.227 -58.062 1.00 69.06 595 PRO A O 1
ATOM 4741 N N . ASN A 1 596 ? 31.798 13.685 -57.591 1.00 75.56 596 ASN A N 1
ATOM 4742 C CA . ASN A 1 596 ? 31.273 14.334 -56.387 1.00 75.56 596 ASN A CA 1
ATOM 4743 C C . ASN A 1 596 ? 31.899 13.826 -55.083 1.00 75.56 596 ASN A C 1
ATOM 4745 O O . ASN A 1 596 ? 31.519 14.293 -54.011 1.00 75.56 596 ASN A O 1
ATOM 4749 N N . THR A 1 597 ? 32.867 12.907 -55.148 1.00 76.88 597 THR A N 1
ATOM 4750 C CA . THR A 1 597 ? 33.559 12.443 -53.942 1.00 76.88 597 THR A CA 1
ATOM 4751 C C . THR A 1 597 ? 34.323 13.613 -53.352 1.00 76.88 597 THR A C 1
ATOM 4753 O O . THR A 1 597 ? 35.256 14.095 -53.976 1.00 76.88 597 THR A O 1
ATOM 4756 N N . ARG A 1 598 ? 33.942 14.089 -52.167 1.00 76.50 598 ARG A N 1
ATOM 4757 C CA . ARG A 1 598 ? 34.654 15.148 -51.444 1.00 76.50 598 ARG A CA 1
ATOM 4758 C C . ARG A 1 598 ? 35.765 14.577 -50.571 1.00 76.50 598 ARG A C 1
ATOM 4760 O O . ARG A 1 598 ? 36.815 15.211 -50.451 1.00 76.50 598 ARG A O 1
ATOM 4767 N N . TYR A 1 599 ? 35.568 13.379 -50.018 1.00 78.25 599 TYR A N 1
ATOM 4768 C CA . TYR A 1 599 ? 36.469 12.800 -49.021 1.00 78.25 599 TYR A CA 1
ATOM 4769 C C . TYR A 1 599 ? 36.842 11.353 -49.335 1.00 78.25 599 TYR A C 1
ATOM 4771 O O . TYR A 1 599 ? 35.978 10.514 -49.587 1.00 78.25 599 TYR A O 1
ATOM 4779 N N . LEU A 1 600 ? 38.139 11.055 -49.265 1.00 80.88 600 LEU A N 1
ATOM 4780 C CA . LEU A 1 600 ? 38.679 9.707 -49.425 1.00 80.88 600 LEU A CA 1
ATOM 4781 C C . LEU A 1 600 ? 39.560 9.351 -48.226 1.00 80.88 600 LEU A C 1
ATOM 4783 O O . LEU A 1 600 ? 40.584 9.986 -48.010 1.00 80.88 600 LEU A O 1
ATOM 4787 N N . VAL A 1 601 ? 39.196 8.321 -47.470 1.00 81.12 601 VAL A N 1
ATOM 4788 C CA . VAL A 1 601 ? 39.997 7.789 -46.361 1.00 81.12 601 VAL A CA 1
ATOM 4789 C C . VAL A 1 601 ? 40.622 6.466 -46.787 1.00 81.12 601 VAL A C 1
ATOM 4791 O O . VAL A 1 601 ? 39.917 5.536 -47.179 1.00 81.12 601 VAL A O 1
ATOM 4794 N N . ILE A 1 602 ? 41.946 6.365 -46.697 1.00 83.00 602 ILE A N 1
ATOM 4795 C CA . ILE A 1 602 ? 42.708 5.180 -47.091 1.00 83.00 602 ILE A CA 1
ATOM 4796 C C . ILE A 1 602 ? 43.426 4.628 -45.866 1.00 83.00 602 ILE A C 1
ATOM 4798 O O . ILE A 1 602 ? 44.361 5.226 -45.334 1.00 83.00 602 ILE A O 1
ATOM 4802 N N . LEU A 1 603 ? 42.997 3.445 -45.430 1.00 83.12 603 LEU A N 1
ATOM 4803 C CA . LEU A 1 603 ? 43.565 2.778 -44.257 1.00 83.12 603 LEU A CA 1
ATOM 4804 C C . LEU A 1 603 ? 44.734 1.848 -44.600 1.00 83.12 603 LEU A C 1
ATOM 4806 O O . LEU A 1 603 ? 45.324 1.244 -43.700 1.00 83.12 603 LEU A O 1
ATOM 4810 N N . ASN A 1 604 ? 45.059 1.699 -45.888 1.00 83.69 604 ASN A N 1
ATOM 4811 C CA . ASN A 1 604 ? 46.168 0.864 -46.328 1.00 83.69 604 ASN A CA 1
ATOM 4812 C C . ASN A 1 604 ? 47.503 1.497 -45.894 1.00 83.69 604 ASN A C 1
ATOM 4814 O O . ASN A 1 604 ? 47.760 2.648 -46.250 1.00 83.69 604 ASN A O 1
ATOM 4818 N N . PRO A 1 605 ? 48.361 0.778 -45.145 1.00 82.56 605 PRO A N 1
ATOM 4819 C CA . PRO A 1 605 ? 49.620 1.333 -44.653 1.00 82.56 605 PRO A CA 1
ATOM 4820 C C . PRO A 1 605 ? 50.632 1.624 -45.772 1.00 82.56 605 PRO A C 1
ATOM 4822 O O . PRO A 1 605 ? 51.573 2.388 -45.565 1.00 82.56 605 PRO A O 1
ATOM 4825 N N . THR A 1 606 ? 50.449 1.016 -46.947 1.00 82.88 606 THR A N 1
ATOM 4826 C CA . THR A 1 606 ? 51.338 1.139 -48.106 1.00 82.88 606 THR A CA 1
ATOM 4827 C C . THR A 1 606 ? 50.600 1.781 -49.282 1.00 82.88 606 THR A C 1
ATOM 4829 O O . THR A 1 606 ? 49.525 1.286 -49.634 1.00 82.88 606 THR A O 1
ATOM 4832 N N . PRO A 1 607 ? 51.153 2.825 -49.930 1.00 79.06 607 PRO A N 1
ATOM 4833 C CA . PRO A 1 607 ? 50.533 3.395 -51.119 1.00 79.06 607 PRO A CA 1
ATOM 4834 C C . PRO A 1 607 ? 50.425 2.351 -52.236 1.00 79.06 607 PRO A C 1
ATOM 4836 O O . PRO A 1 607 ? 51.363 1.595 -52.498 1.00 79.06 607 PRO A O 1
ATOM 4839 N N . TRP A 1 608 ? 49.273 2.290 -52.901 1.00 73.69 608 TRP A N 1
ATOM 4840 C CA . TRP A 1 608 ? 49.108 1.428 -54.070 1.00 73.69 608 TRP A CA 1
ATOM 4841 C C . TRP A 1 608 ? 49.862 1.976 -55.269 1.00 73.69 608 TRP A C 1
ATOM 4843 O O . TRP A 1 608 ? 49.949 3.186 -55.450 1.00 73.69 608 TRP A O 1
ATOM 4853 N N . ASN A 1 609 ? 50.338 1.066 -56.116 1.00 62.19 609 ASN A N 1
ATOM 4854 C CA . ASN A 1 609 ? 50.944 1.419 -57.385 1.00 62.19 609 ASN A CA 1
ATOM 4855 C C . ASN A 1 609 ? 49.842 1.720 -58.415 1.00 62.19 609 ASN A C 1
ATOM 4857 O O . ASN A 1 609 ? 49.168 0.811 -58.907 1.00 62.19 609 ASN A O 1
ATOM 4861 N N . LEU A 1 610 ? 49.627 3.001 -58.708 1.00 59.59 610 LEU A N 1
ATOM 4862 C CA . LEU A 1 610 ? 48.515 3.483 -59.527 1.00 59.59 610 LEU A CA 1
ATOM 4863 C C . LEU A 1 610 ? 48.886 3.674 -61.014 1.00 59.59 610 LEU A C 1
ATOM 4865 O O . LEU A 1 610 ? 48.644 4.735 -61.597 1.00 59.59 610 LEU A O 1
ATOM 4869 N N . TYR A 1 611 ? 49.471 2.670 -61.673 1.00 47.12 611 TYR A N 1
ATOM 4870 C CA . TYR A 1 611 ? 49.706 2.758 -63.123 1.00 47.12 611 TYR A CA 1
ATOM 4871 C C . TYR A 1 611 ? 48.363 2.825 -63.889 1.00 47.12 611 TYR A C 1
ATOM 4873 O O . TYR A 1 611 ? 47.641 1.829 -63.976 1.00 47.12 611 TYR A O 1
ATOM 4881 N N . GLY A 1 612 ? 48.040 4.001 -64.458 1.00 51.19 612 GLY A N 1
ATOM 4882 C CA . GLY A 1 612 ? 46.883 4.221 -65.352 1.00 51.19 612 GLY A CA 1
ATOM 4883 C C . GLY A 1 612 ? 45.944 5.404 -65.040 1.00 51.19 612 GLY A C 1
ATOM 4884 O O . GLY A 1 612 ? 44.836 5.444 -65.570 1.00 51.19 612 GLY A O 1
ATOM 4885 N N . LEU A 1 613 ? 46.340 6.361 -64.193 1.00 48.94 613 LEU A N 1
ATOM 4886 C CA . LEU A 1 613 ? 45.457 7.405 -63.648 1.00 48.94 613 LEU A CA 1
ATOM 4887 C C . LEU A 1 613 ? 45.321 8.689 -64.479 1.00 48.94 613 LEU A C 1
ATOM 4889 O O . LEU A 1 613 ? 46.017 9.672 -64.235 1.00 48.94 613 LEU A O 1
ATOM 4893 N N . GLY A 1 614 ? 44.333 8.740 -65.366 1.00 49.50 614 GLY A N 1
ATOM 4894 C CA . GLY A 1 614 ? 43.782 10.030 -65.801 1.00 49.50 614 GLY A CA 1
ATOM 4895 C C . GLY A 1 614 ? 42.724 10.573 -64.834 1.00 49.50 614 GLY A C 1
ATOM 4896 O O . GLY A 1 614 ? 42.820 11.703 -64.379 1.00 49.50 614 GLY A O 1
ATOM 4897 N N . ASN A 1 615 ? 41.717 9.759 -64.482 1.00 52.62 615 ASN A N 1
ATOM 4898 C CA . ASN A 1 615 ? 40.391 10.323 -64.173 1.00 52.62 615 ASN A CA 1
ATOM 4899 C C . ASN A 1 615 ? 39.715 9.845 -62.868 1.00 52.62 615 ASN A C 1
ATOM 4901 O O . ASN A 1 615 ? 38.597 10.270 -62.594 1.00 52.62 615 ASN A O 1
ATOM 4905 N N . CYS A 1 616 ? 40.315 8.964 -62.053 1.00 52.78 616 CYS A N 1
ATOM 4906 C CA . CYS A 1 616 ? 39.629 8.394 -60.870 1.00 52.78 616 CYS A CA 1
ATOM 4907 C C . CYS A 1 616 ? 40.012 9.010 -59.509 1.00 52.78 616 CYS A C 1
ATOM 4909 O O . CYS A 1 616 ? 39.516 8.578 -58.479 1.00 52.78 616 CYS A O 1
ATOM 4911 N N . MET A 1 617 ? 40.850 10.054 -59.500 1.00 56.09 617 MET A N 1
ATOM 4912 C CA . MET A 1 617 ? 41.315 10.760 -58.287 1.00 56.09 617 MET A CA 1
ATOM 4913 C C . MET A 1 617 ? 41.227 12.292 -58.431 1.00 56.09 617 MET A C 1
ATOM 4915 O O . MET A 1 617 ? 41.900 13.050 -57.724 1.00 56.09 617 MET A O 1
ATOM 4919 N N . GLU A 1 618 ? 40.434 12.776 -59.391 1.00 59.88 618 GLU A N 1
ATOM 4920 C CA . GLU A 1 618 ? 40.174 14.211 -59.550 1.00 59.88 618 GLU A CA 1
ATOM 4921 C C . GLU A 1 618 ? 39.068 14.706 -58.610 1.00 59.88 618 GLU A C 1
ATOM 4923 O O . GLU A 1 618 ? 39.208 15.811 -58.092 1.00 59.88 618 GLU A O 1
ATOM 4928 N N . GLY A 1 619 ? 38.082 13.863 -58.277 1.00 59.72 619 GLY A N 1
ATOM 4929 C CA . GLY A 1 619 ? 36.969 14.175 -57.365 1.00 59.72 619 GLY A CA 1
ATOM 4930 C C . GLY A 1 619 ? 37.378 14.549 -55.925 1.00 59.72 619 GLY A C 1
ATOM 4931 O O . GLY A 1 619 ? 37.117 15.682 -55.530 1.00 59.72 619 GLY A O 1
ATOM 4932 N N . PRO A 1 620 ? 38.082 13.684 -55.153 1.00 67.19 620 PRO A N 1
ATOM 4933 C CA . PRO A 1 620 ? 38.278 13.839 -53.695 1.00 67.19 620 PRO A CA 1
ATOM 4934 C C . PRO A 1 620 ? 39.006 15.111 -53.257 1.00 67.19 620 PRO A C 1
ATOM 4936 O O . PRO A 1 620 ? 40.232 15.163 -53.292 1.00 67.19 620 PRO A O 1
ATOM 4939 N N . SER A 1 621 ? 38.289 16.149 -52.820 1.00 71.38 621 SER A N 1
ATOM 4940 C CA . SER A 1 621 ? 38.862 17.403 -52.292 1.00 71.38 621 SER A CA 1
ATOM 4941 C C . SER A 1 621 ? 39.904 17.183 -51.189 1.00 71.38 621 SER A C 1
ATOM 4943 O O . SER A 1 621 ? 40.935 17.852 -51.219 1.00 71.38 621 SER A O 1
ATOM 4945 N N . CYS A 1 622 ? 39.686 16.211 -50.296 1.00 82.94 622 CYS A N 1
ATOM 4946 C CA . CYS A 1 622 ? 40.632 15.823 -49.246 1.00 82.94 622 CYS A CA 1
ATOM 4947 C C . CYS A 1 622 ? 40.824 14.296 -49.192 1.00 82.94 622 CYS A C 1
ATOM 4949 O O . CYS A 1 622 ? 39.855 13.532 -49.223 1.00 82.94 622 CYS A O 1
ATOM 4951 N N . ILE A 1 623 ? 42.076 13.855 -49.064 1.00 85.38 623 ILE A N 1
ATOM 4952 C CA . ILE A 1 623 ? 42.494 12.455 -48.950 1.00 85.38 623 ILE A CA 1
ATOM 4953 C C . ILE A 1 623 ? 43.156 12.260 -47.583 1.00 85.38 623 ILE A C 1
ATOM 4955 O O . ILE A 1 623 ? 44.169 12.886 -47.297 1.00 85.38 623 ILE A O 1
ATOM 4959 N N . PHE A 1 624 ? 42.621 11.376 -46.749 1.00 85.81 624 PHE A N 1
ATOM 4960 C CA . PHE A 1 624 ? 43.153 11.074 -45.422 1.00 85.81 624 PHE A CA 1
ATOM 4961 C C . PHE A 1 624 ? 43.841 9.721 -45.420 1.00 85.81 624 PHE A C 1
ATOM 4963 O O . PHE A 1 624 ? 43.260 8.713 -45.825 1.00 85.81 624 PHE A O 1
ATOM 4970 N N . VAL A 1 625 ? 45.073 9.695 -44.928 1.00 86.62 625 VAL A N 1
ATOM 4971 C CA . VAL A 1 625 ? 45.874 8.477 -44.779 1.00 86.62 625 VAL A CA 1
ATOM 4972 C C . VAL A 1 625 ? 46.328 8.350 -43.337 1.00 86.62 625 VAL A C 1
ATOM 4974 O O . VAL A 1 625 ? 46.459 9.355 -42.637 1.00 86.62 625 VAL A O 1
ATOM 4977 N N . LYS A 1 626 ? 46.584 7.123 -42.878 1.00 85.38 626 LYS A N 1
ATOM 4978 C CA . LYS A 1 626 ? 47.129 6.898 -41.533 1.00 85.38 626 LYS A CA 1
ATOM 4979 C C . LYS A 1 626 ? 48.349 7.784 -41.287 1.00 85.38 626 LYS A C 1
ATOM 4981 O O . LYS A 1 626 ? 49.222 7.880 -42.146 1.00 85.38 626 LYS A O 1
ATOM 4986 N N . ASP A 1 627 ? 48.425 8.379 -40.102 1.00 87.25 627 ASP A N 1
ATOM 4987 C CA . ASP A 1 627 ? 49.499 9.298 -39.714 1.00 87.25 627 ASP A CA 1
ATOM 4988 C C . ASP A 1 627 ? 50.897 8.716 -39.951 1.00 87.25 627 ASP A C 1
ATOM 4990 O O . ASP A 1 627 ? 51.766 9.395 -40.490 1.00 87.25 627 ASP A O 1
ATOM 4994 N N . GLU A 1 628 ? 51.083 7.441 -39.604 1.00 86.81 628 GLU A N 1
ATOM 4995 C CA . GLU A 1 628 ? 52.326 6.679 -39.798 1.00 86.81 628 GLU A CA 1
ATOM 4996 C C . GLU A 1 628 ? 52.687 6.446 -41.274 1.00 86.81 628 GLU A C 1
ATOM 4998 O O . GLU A 1 628 ? 53.849 6.233 -41.609 1.00 86.81 628 GLU A O 1
ATOM 5003 N N . SER A 1 629 ? 51.699 6.505 -42.166 1.00 89.12 629 SER A N 1
ATOM 5004 C CA . SER A 1 629 ? 51.860 6.299 -43.604 1.00 89.12 629 SER A CA 1
ATOM 5005 C C . SER A 1 629 ? 51.937 7.609 -44.381 1.00 89.12 629 SER A C 1
ATOM 5007 O O . SER A 1 629 ? 52.262 7.581 -45.564 1.00 89.12 629 SER A O 1
ATOM 5009 N N . TYR A 1 630 ? 51.661 8.754 -43.752 1.00 89.88 630 TYR A N 1
ATOM 5010 C CA . TYR A 1 630 ? 51.578 10.052 -44.422 1.00 89.88 630 TYR A CA 1
ATOM 5011 C C . TYR A 1 630 ? 52.809 10.351 -45.284 1.00 89.88 630 TYR A C 1
ATOM 5013 O O . TYR A 1 630 ? 52.668 10.595 -46.482 1.00 89.88 630 TYR A O 1
ATOM 5021 N N . ASP A 1 631 ? 54.008 10.226 -44.708 1.00 89.19 631 ASP A N 1
ATOM 5022 C CA . ASP A 1 631 ? 55.266 10.496 -45.412 1.00 89.19 631 ASP A CA 1
ATOM 5023 C C . ASP A 1 631 ? 55.478 9.548 -46.604 1.00 89.19 631 ASP A C 1
ATOM 5025 O O . ASP A 1 631 ? 55.974 9.964 -47.651 1.00 89.19 631 ASP A O 1
ATOM 5029 N N . LEU A 1 632 ? 55.039 8.288 -46.489 1.00 88.94 632 LEU A N 1
ATOM 5030 C CA . LEU A 1 632 ? 55.096 7.316 -47.585 1.00 88.94 632 LEU A CA 1
ATOM 5031 C C . LEU A 1 632 ? 54.150 7.706 -48.726 1.00 88.94 632 LEU A C 1
ATOM 5033 O O . LEU A 1 632 ? 54.537 7.641 -49.888 1.00 88.94 632 LEU A O 1
ATOM 5037 N N . TYR A 1 633 ? 52.930 8.151 -48.415 1.00 86.75 633 TYR A N 1
ATOM 5038 C CA . TYR A 1 633 ? 51.957 8.564 -49.431 1.00 86.75 633 TYR A CA 1
ATOM 5039 C C . TYR A 1 633 ? 52.369 9.850 -50.153 1.00 86.75 633 TYR A C 1
ATOM 5041 O O . TYR A 1 633 ? 52.218 9.930 -51.364 1.00 86.75 633 TYR A O 1
ATOM 5049 N N . ILE A 1 634 ? 52.928 10.852 -49.470 1.00 87.31 634 ILE A N 1
ATOM 5050 C CA . ILE A 1 634 ? 53.312 12.107 -50.146 1.00 87.31 634 ILE A CA 1
ATOM 5051 C C . ILE A 1 634 ? 54.605 11.994 -50.971 1.00 87.31 634 ILE A C 1
ATOM 5053 O O . ILE A 1 634 ? 54.871 12.864 -51.804 1.00 87.31 634 ILE A O 1
ATOM 5057 N N . THR A 1 635 ? 55.413 10.951 -50.748 1.00 85.69 635 THR A N 1
ATOM 5058 C CA . THR A 1 635 ? 56.688 10.725 -51.455 1.00 85.69 635 THR A CA 1
ATOM 5059 C C . THR A 1 635 ? 56.598 9.702 -52.586 1.00 85.69 635 THR A C 1
ATOM 5061 O O . THR A 1 635 ? 57.457 9.708 -53.470 1.00 85.69 635 THR A O 1
ATOM 5064 N N . GLU A 1 636 ? 55.567 8.852 -52.604 1.00 84.75 636 GLU A N 1
ATOM 5065 C CA . GLU A 1 636 ? 55.378 7.843 -53.648 1.00 84.75 636 GLU A CA 1
ATOM 5066 C C . GLU A 1 636 ? 55.049 8.486 -55.009 1.00 84.75 636 GLU A C 1
ATOM 5068 O O . GLU A 1 636 ? 54.337 9.488 -55.107 1.00 84.75 636 GLU A O 1
ATOM 5073 N N . GLU A 1 637 ? 55.615 7.935 -56.086 1.00 76.62 637 GLU A N 1
ATOM 5074 C CA . GLU A 1 637 ? 55.645 8.559 -57.411 1.00 76.62 637 GLU A CA 1
ATOM 5075 C C . GLU A 1 637 ? 54.264 8.842 -58.020 1.00 76.62 637 GLU A C 1
ATOM 5077 O O . GLU A 1 637 ? 54.096 9.838 -58.729 1.00 76.62 637 GLU A O 1
ATOM 5082 N N . THR A 1 638 ? 53.274 8.006 -57.727 1.00 72.62 638 THR A N 1
ATOM 5083 C CA . THR A 1 638 ? 51.900 8.145 -58.211 1.00 72.62 638 THR A CA 1
ATOM 5084 C C . THR A 1 638 ? 51.058 9.088 -57.348 1.00 72.62 638 THR A C 1
ATOM 5086 O O . THR A 1 638 ? 50.184 9.781 -57.875 1.00 72.62 638 THR A O 1
ATOM 5089 N N . TRP A 1 639 ? 51.362 9.203 -56.053 1.00 77.56 639 TRP A N 1
ATOM 5090 C CA . TRP A 1 639 ? 50.627 10.042 -55.096 1.00 77.56 639 TRP A CA 1
ATOM 5091 C C . TRP A 1 639 ? 51.206 11.458 -54.929 1.00 77.56 639 TRP A C 1
ATOM 5093 O O . TRP A 1 639 ? 50.457 12.393 -54.628 1.00 77.56 639 TRP A O 1
ATOM 5103 N N . LYS A 1 640 ? 52.504 11.670 -55.203 1.00 76.00 640 LYS A N 1
ATOM 5104 C CA . LYS A 1 640 ? 53.210 12.962 -55.026 1.00 76.00 640 LYS A CA 1
ATOM 5105 C C . LYS A 1 640 ? 52.537 14.151 -55.722 1.00 76.00 640 LYS A C 1
ATOM 5107 O O . LYS A 1 640 ? 52.579 15.272 -55.220 1.00 76.00 640 LYS A O 1
ATOM 5112 N N . ASN A 1 641 ? 51.874 13.917 -56.859 1.00 75.62 641 ASN A N 1
ATOM 5113 C CA . ASN A 1 641 ? 51.178 14.950 -57.639 1.00 75.62 641 ASN A CA 1
ATOM 5114 C C . ASN A 1 641 ? 49.851 15.404 -57.001 1.00 75.62 641 ASN A C 1
ATOM 5116 O O . ASN A 1 641 ? 49.205 16.321 -57.503 1.00 75.62 641 ASN A O 1
ATOM 5120 N N . LYS A 1 642 ? 49.425 14.750 -55.915 1.00 78.31 642 LYS A N 1
ATOM 5121 C CA . LYS A 1 642 ? 48.218 15.065 -55.142 1.00 78.31 642 LYS A CA 1
ATOM 5122 C C . LYS A 1 642 ? 48.542 15.405 -53.684 1.00 78.31 642 LYS A C 1
ATOM 5124 O O . LYS A 1 642 ? 47.615 15.526 -52.891 1.00 78.31 642 LYS A O 1
ATOM 5129 N N . LYS A 1 643 ? 49.823 15.599 -53.339 1.00 82.38 643 LYS A N 1
ATOM 5130 C CA . LYS A 1 643 ? 50.295 15.875 -51.969 1.00 82.38 643 LYS A CA 1
ATOM 5131 C C . LYS A 1 643 ? 49.529 17.004 -51.268 1.00 82.38 643 LYS A C 1
ATOM 5133 O O . LYS A 1 643 ? 49.273 16.896 -50.081 1.00 82.38 643 LYS A O 1
ATOM 5138 N N . ASP A 1 644 ? 49.101 18.029 -52.010 1.00 84.44 644 ASP A N 1
ATOM 5139 C CA . ASP A 1 644 ? 48.396 19.198 -51.459 1.00 84.44 644 ASP A CA 1
ATOM 5140 C C . ASP A 1 644 ? 46.956 18.875 -51.010 1.00 84.44 644 ASP A C 1
ATOM 5142 O O . ASP A 1 644 ? 46.311 19.692 -50.363 1.00 84.44 644 ASP A O 1
ATOM 5146 N N . ARG A 1 645 ? 46.449 17.686 -51.362 1.00 85.06 645 ARG A N 1
ATOM 5147 C CA . ARG A 1 645 ? 45.138 17.155 -50.960 1.00 85.06 645 ARG A CA 1
ATOM 5148 C C . ARG A 1 645 ? 45.264 16.030 -49.928 1.00 85.06 645 ARG A C 1
ATOM 5150 O O . ARG A 1 645 ? 44.236 15.525 -49.489 1.00 85.06 645 ARG A O 1
ATOM 5157 N N . ILE A 1 646 ? 46.481 15.579 -49.604 1.00 88.00 646 ILE A N 1
ATOM 5158 C CA . ILE A 1 646 ? 46.725 14.468 -48.674 1.00 88.00 646 ILE A CA 1
ATOM 5159 C C . ILE A 1 646 ? 46.934 15.039 -47.271 1.00 88.00 646 ILE A C 1
ATOM 5161 O O . ILE A 1 646 ? 47.754 15.928 -47.073 1.00 88.00 646 ILE A O 1
ATOM 5165 N N . HIS A 1 647 ? 46.217 14.489 -46.299 1.00 88.94 647 HIS A N 1
ATOM 5166 C CA . HIS A 1 647 ? 46.221 14.900 -44.900 1.00 88.94 647 HIS A CA 1
ATOM 5167 C C . HIS A 1 647 ? 46.436 13.694 -43.986 1.00 88.94 647 HIS A C 1
ATOM 5169 O O . HIS A 1 647 ? 46.138 12.547 -44.345 1.00 88.94 647 HIS A O 1
ATOM 5175 N N . LYS A 1 648 ? 46.934 13.956 -42.776 1.00 88.38 648 LYS A N 1
ATOM 5176 C CA . LYS A 1 648 ? 47.017 12.937 -41.726 1.00 88.38 648 LYS A CA 1
ATOM 5177 C C . LYS A 1 648 ? 45.622 12.592 -41.229 1.00 88.38 648 LYS A C 1
ATOM 5179 O O . LYS A 1 648 ? 44.774 13.469 -41.080 1.00 88.38 648 LYS A O 1
ATOM 5184 N N . LEU A 1 649 ? 45.381 11.323 -40.927 1.00 82.88 649 LEU A N 1
ATOM 5185 C CA . LEU A 1 649 ? 44.093 10.868 -40.419 1.00 82.88 649 LEU A CA 1
ATOM 5186 C C . LEU A 1 649 ? 43.725 11.541 -39.085 1.00 82.88 649 LEU A C 1
ATOM 5188 O O . LEU A 1 649 ? 42.554 11.817 -38.857 1.00 82.88 649 LEU A O 1
ATOM 5192 N N . SER A 1 650 ? 44.695 11.892 -38.236 1.00 80.00 650 SER A N 1
ATOM 5193 C CA . SER A 1 650 ? 44.449 12.663 -37.003 1.00 80.00 650 SER A CA 1
ATOM 5194 C C . SER A 1 650 ? 43.945 14.094 -37.228 1.00 80.00 650 SER A C 1
ATOM 5196 O O . SER A 1 650 ? 43.428 14.722 -36.302 1.00 80.00 650 SER A O 1
ATOM 5198 N N . GLU A 1 651 ? 44.067 14.628 -38.443 1.00 80.31 651 GLU A N 1
ATOM 5199 C CA . GLU A 1 651 ? 43.508 15.929 -38.820 1.00 80.31 651 GLU A CA 1
ATOM 5200 C C . GLU A 1 651 ? 42.036 15.817 -39.230 1.00 80.31 651 GLU A C 1
ATOM 5202 O O . GLU A 1 651 ? 41.331 16.826 -39.253 1.00 80.31 651 GLU A O 1
ATOM 5207 N N . PHE A 1 652 ? 41.546 14.598 -39.481 1.00 74.69 652 PHE A N 1
ATOM 5208 C CA . PHE A 1 652 ? 40.175 14.341 -39.909 1.00 74.69 652 PHE A CA 1
ATOM 5209 C C . PHE A 1 652 ? 39.149 14.894 -38.906 1.00 74.69 652 PHE A C 1
ATOM 5211 O O . PHE A 1 652 ? 38.297 15.693 -39.275 1.00 74.69 652 PHE A O 1
ATOM 5218 N N . SER A 1 653 ? 39.273 14.585 -37.611 1.00 60.41 653 SER A N 1
ATOM 5219 C CA . SER A 1 653 ? 38.327 15.069 -36.586 1.00 60.41 653 SER A CA 1
ATOM 5220 C C . SER A 1 653 ? 38.373 16.586 -36.353 1.00 60.41 653 SER A C 1
ATOM 5222 O O . SER A 1 653 ? 37.387 17.178 -35.924 1.00 60.41 653 SER A O 1
ATOM 5224 N N . LYS A 1 654 ? 39.505 17.240 -36.648 1.00 62.12 654 LYS A N 1
ATOM 5225 C CA . LYS A 1 654 ? 39.680 18.696 -36.494 1.00 62.12 654 LYS A CA 1
ATOM 5226 C C . LYS A 1 654 ? 39.117 19.478 -37.674 1.00 62.12 654 LYS A C 1
ATOM 5228 O O . LYS A 1 654 ? 38.650 20.600 -37.501 1.00 62.12 654 LYS A O 1
ATOM 5233 N N . LEU A 1 655 ? 39.188 18.893 -38.866 1.00 60.34 655 LEU A N 1
ATOM 5234 C CA . LEU A 1 655 ? 38.647 19.471 -40.091 1.00 60.34 655 LEU A CA 1
ATOM 5235 C C . LEU A 1 655 ? 37.144 19.174 -40.245 1.00 60.34 655 LEU A C 1
ATOM 5237 O O . LEU A 1 655 ? 36.474 19.886 -40.993 1.00 60.34 655 LEU A O 1
ATOM 5241 N N . PHE A 1 656 ? 36.604 18.189 -39.505 1.00 58.81 656 PHE A N 1
ATOM 5242 C CA . PHE A 1 656 ? 35.205 17.746 -39.604 1.00 58.81 656 PHE A CA 1
ATOM 5243 C C . PHE A 1 656 ? 34.562 17.448 -38.231 1.00 58.81 656 PHE A C 1
ATOM 5245 O O . PHE A 1 656 ? 34.591 16.309 -37.769 1.00 58.81 656 PHE A O 1
ATOM 5252 N N . PRO A 1 657 ? 33.909 18.440 -37.594 1.00 47.72 657 PRO A N 1
ATOM 5253 C CA . PRO A 1 657 ? 33.231 18.283 -36.302 1.00 47.72 657 PRO A CA 1
ATOM 5254 C C . PRO A 1 657 ? 31.809 17.683 -36.394 1.00 47.72 657 PRO A C 1
ATOM 5256 O O . PRO A 1 657 ? 30.992 17.931 -35.512 1.00 47.72 657 PRO A O 1
ATOM 5259 N N . ARG A 1 658 ? 31.464 16.927 -37.452 1.00 49.53 658 ARG A N 1
ATOM 5260 C CA . ARG A 1 658 ? 30.219 16.131 -37.439 1.00 49.53 658 ARG A CA 1
ATOM 5261 C C . ARG A 1 658 ? 30.459 14.857 -36.619 1.00 49.53 658 ARG A C 1
ATOM 5263 O O . ARG A 1 658 ? 31.412 14.116 -36.863 1.00 49.53 658 ARG A O 1
ATOM 5270 N N . ASP A 1 659 ? 29.633 14.682 -35.594 1.00 52.44 659 ASP A N 1
ATOM 5271 C CA . ASP A 1 659 ? 29.832 13.794 -34.442 1.00 52.44 659 ASP A CA 1
ATOM 5272 C C . ASP A 1 659 ? 29.552 12.297 -34.698 1.00 52.44 659 ASP A C 1
ATOM 5274 O O . ASP A 1 659 ? 29.590 11.508 -33.757 1.00 52.44 659 ASP A O 1
ATOM 5278 N N . ASP A 1 660 ? 29.268 11.885 -35.928 1.00 51.03 660 ASP A N 1
ATOM 5279 C CA . ASP A 1 660 ? 28.887 10.523 -36.335 1.00 51.03 660 ASP A CA 1
ATOM 5280 C C . ASP A 1 660 ? 30.015 9.834 -37.124 1.00 51.03 660 ASP A C 1
ATOM 5282 O O . ASP A 1 660 ? 30.621 8.864 -36.659 1.00 51.03 660 ASP A O 1
ATOM 5286 N N . ILE A 1 661 ? 30.411 10.417 -38.257 1.00 50.69 661 ILE A N 1
ATOM 5287 C CA . ILE A 1 661 ? 31.440 9.882 -39.164 1.00 50.69 661 ILE A CA 1
ATOM 5288 C C . ILE A 1 661 ? 32.821 9.838 -38.489 1.00 50.69 661 ILE A C 1
ATOM 5290 O O . ILE A 1 661 ? 33.624 8.924 -38.701 1.00 50.69 661 ILE A O 1
ATOM 5294 N N . SER A 1 662 ? 33.108 10.836 -37.652 1.00 54.50 662 SER A N 1
ATOM 5295 C CA . SER A 1 662 ? 34.353 10.927 -36.888 1.00 54.50 662 SER A CA 1
ATOM 5296 C C . SER A 1 662 ? 34.455 9.844 -35.808 1.00 54.50 662 SER A C 1
ATOM 5298 O O . SER A 1 662 ? 35.544 9.301 -35.611 1.00 54.50 662 SER A O 1
ATOM 5300 N N . LYS A 1 663 ? 33.342 9.473 -35.158 1.00 54.56 663 LYS A N 1
ATOM 5301 C CA . LYS A 1 663 ? 33.303 8.427 -34.122 1.00 54.56 663 LYS A CA 1
ATOM 5302 C C . LYS A 1 663 ? 33.493 7.036 -34.710 1.00 54.56 663 LYS A C 1
ATOM 5304 O O . LYS A 1 663 ? 34.245 6.242 -34.150 1.00 54.56 663 LYS A O 1
ATOM 5309 N N . GLU A 1 664 ? 32.893 6.755 -35.861 1.00 52.00 664 GLU A N 1
ATOM 5310 C CA . GLU A 1 664 ? 33.031 5.449 -36.508 1.00 52.00 664 GLU A CA 1
ATOM 5311 C C . GLU A 1 664 ? 34.383 5.249 -37.189 1.00 52.00 664 GLU A C 1
ATOM 5313 O O . GLU A 1 664 ? 34.981 4.178 -37.066 1.00 52.00 664 GLU A O 1
ATOM 5318 N N . ILE A 1 665 ? 34.926 6.282 -37.845 1.00 54.62 665 ILE A N 1
ATOM 5319 C CA . ILE A 1 665 ? 36.301 6.221 -38.353 1.00 54.62 665 ILE A CA 1
ATOM 5320 C C . ILE A 1 665 ? 37.264 6.049 -37.177 1.00 54.62 665 ILE A C 1
ATOM 5322 O O . ILE A 1 665 ? 38.125 5.171 -37.239 1.00 54.62 665 ILE A O 1
ATOM 5326 N N . ALA A 1 666 ? 37.072 6.775 -36.072 1.00 54.78 666 ALA A N 1
ATOM 5327 C CA . ALA A 1 666 ? 37.900 6.616 -34.883 1.00 54.78 666 ALA A CA 1
ATOM 5328 C C . ALA A 1 666 ? 37.797 5.222 -34.238 1.00 54.78 666 ALA A C 1
ATOM 5330 O O . ALA A 1 666 ? 38.825 4.676 -33.827 1.00 54.78 666 ALA A O 1
ATOM 5331 N N . PHE A 1 667 ? 36.603 4.619 -34.217 1.00 49.72 667 PHE A N 1
ATOM 5332 C CA . PHE A 1 667 ? 36.385 3.230 -33.803 1.00 49.72 667 PHE A CA 1
ATOM 5333 C C . PHE A 1 667 ? 37.088 2.243 -34.751 1.00 49.72 667 PHE A C 1
ATOM 5335 O O . PHE A 1 667 ? 37.745 1.301 -34.309 1.00 49.72 667 PHE A O 1
ATOM 5342 N N . SER A 1 668 ? 37.018 2.486 -36.064 1.00 47.41 668 SER A N 1
ATOM 5343 C CA . SER A 1 668 ? 37.574 1.604 -37.100 1.00 47.41 668 SER A CA 1
ATOM 5344 C C . SER A 1 668 ? 39.101 1.597 -37.175 1.00 47.41 668 SER A C 1
ATOM 5346 O O . SER A 1 668 ? 39.704 0.589 -37.553 1.00 47.41 668 SER A O 1
ATOM 5348 N N . THR A 1 669 ? 39.741 2.711 -36.818 1.00 48.00 669 THR A N 1
ATOM 5349 C CA . THR A 1 669 ? 41.196 2.871 -36.890 1.00 48.00 669 THR A CA 1
ATOM 5350 C C . THR A 1 669 ? 41.882 2.786 -35.535 1.00 48.00 669 THR A C 1
ATOM 5352 O O . THR A 1 669 ? 43.102 2.931 -35.478 1.00 48.00 669 THR A O 1
ATOM 5355 N N . GLY A 1 670 ? 41.122 2.583 -34.453 1.00 46.66 670 GLY A N 1
ATOM 5356 C CA . GLY A 1 670 ? 41.636 2.621 -33.083 1.00 46.66 670 GLY A CA 1
ATOM 5357 C C . GLY A 1 670 ? 42.155 4.001 -32.658 1.00 46.66 670 GLY A C 1
ATOM 5358 O O . GLY A 1 670 ? 42.970 4.082 -31.746 1.00 46.66 670 GLY A O 1
ATOM 5359 N N . LEU A 1 671 ? 41.724 5.080 -33.329 1.00 39.94 671 LEU A N 1
ATOM 5360 C CA . LEU A 1 671 ? 42.150 6.458 -33.027 1.00 39.94 671 LEU A CA 1
ATOM 5361 C C . LEU A 1 671 ? 41.490 7.012 -31.756 1.00 39.94 671 LEU A C 1
ATOM 5363 O O . LEU A 1 671 ? 42.012 7.952 -31.161 1.00 39.94 671 LEU A O 1
ATOM 5367 N N . LEU A 1 672 ? 40.375 6.420 -31.325 1.00 34.00 672 LEU A N 1
ATOM 5368 C CA . LEU A 1 672 ? 39.767 6.652 -30.020 1.00 34.00 672 LEU A CA 1
ATOM 5369 C C . LEU A 1 672 ? 39.546 5.294 -29.350 1.00 34.00 672 LEU A C 1
ATOM 5371 O O . LEU A 1 672 ? 38.603 4.576 -29.671 1.00 34.00 672 LEU A O 1
ATOM 5375 N N . SER A 1 673 ? 40.433 4.929 -28.426 1.00 26.52 673 SER A N 1
ATOM 5376 C CA . SER A 1 673 ? 40.062 4.020 -27.343 1.00 26.52 673 SER A CA 1
ATOM 5377 C C . SER A 1 673 ? 39.284 4.849 -26.321 1.00 26.52 673 SER A C 1
ATOM 5379 O O . SER A 1 673 ? 39.885 5.733 -25.704 1.00 26.52 673 SER A O 1
ATOM 5381 N N . PHE A 1 674 ? 37.985 4.608 -26.171 1.00 29.06 674 PHE A N 1
ATOM 5382 C CA . PHE A 1 674 ? 37.223 5.107 -25.025 1.00 29.06 674 PHE A CA 1
ATOM 5383 C C . PHE A 1 674 ? 36.950 3.965 -24.058 1.00 29.06 674 PHE A C 1
ATOM 5385 O O . PHE A 1 674 ? 36.422 2.926 -24.520 1.00 29.06 674 PHE A O 1
#

Foldseek 3Di:
DPDPDDDDDDPCVLVFLADPLRDRNRALLDDQCDADPVRHGPDDCNPPPVVVVCCVVCVPVVLVVLQVVLVVLLVCLPDPDDASLVSNLSSCCVPPVVCLVVDDLVVVQVVLVVLLVVQVCVVVVVDDDPGRGNNDRDRSVSVVRSVSVSSNSVQSCLVSCYGLSAQPDPPQKKKFWAAADPVNPAQKDWKWWAFQAQHWWWKHWARDIDTWDRDHHRHITIDMDGRDRGGRIMIMGTNQQGTQERDAQQQGRTEEEIEHRYQRHAEAHQHDPPLVNGNYAYQEYHYHNPQNYQYYAPAQNQNHEEEAEAQSNLNHAEDHAENYHYQYYHHHALHQHQADAHYLNHQDDAEHQHQNHACVRHHCPNNLQQHAEDHYENHARNQSLVSVLVSLVSQPPPPQGRHAEAEDEDYAEEDQDQCSLVSVLVQLPQRHFYADPVRDTDPGSTHADAYEYEHPAAYAPVSVVSCCVRHVRYHYHGDFHFDDDPFVLVLVLCCVPFVPVNSSTHTLVSLCPDQASDQPSAQPTDQDQAPLSQQSNQNHAEAELNHHLQHPADDHHQNHAEYPDFQSNAQRQNHQEEEDHQNHPYALRVQFANQNHQEYEYANLADDDNPPDDGRPNRHQAYEYAQNSLVRQCPDPVRVVVNVRYDYNVCVCVVDVPPPVNVSVCVRNVVDDD

pLDDT: mean 84.73, std 13.36, range [26.52, 98.69]

Sequence (674 aa):
MASLWKWRADDLDTIFKVINQGLMKKPYWVEYHDVYDDGTPVWNGEKSVFWNMLEQAYPEEWRQMMRRMMSKMEELGGLQKGTHQEKLMAFFDKYYFQVIGDFSSMLYNEDGKNYEQMKLAMLQGRYANDTDPLGQSLGNASSPERAWVKKRIQYMMSKYSFGDYDATTADGSITVRTSAQADGSSNSIVLRLTPALKLYPTIGYGTTAIRGARTDAGKPCEITVDINGTSDQQLSIKSADWLLDIGDWSGYVINGALSVIGKRLKRLKLGDADASKVKILISSLTLGNTVSLTEIDVQNIATLGGSLDLRNNYRLRSFLGKGTKLTEAHFADGGALEKVEYPETASYIELKNLDNLTNDNCDIRDCKGNVMSYFVAGCDQLQPIKKLTEILDAQQGQPNHALRYVRCVGFNETFSDGTMFDKLVRLVDGTYQGIDAEGQYGNDQYPVLDGTINLTTGAYRDSYDALMVHYPKLKLNIAKWWIRFEDPEVKRICVENWDKDGDGELSTEEAATVSSIGTNYWNNIKAPSEPTWLFYFKNVRIMPSSWNKNLMPLYLGPGVSRFSGDYAFRFQDSIDHLVLPAVYKGGWRDFEYTPNTRYLVILNPTPWNLYGLGNCMEGPSCIFVKDESYDLYITEETWKNKKDRIHKLSEFSKLFPRDDISKEIAFSTGLLSF

Secondary structure (DSSP, 8-state):
---S-----S-GGGGSS--TTS-----TT--TT-B-TTS-BSSTTTT-HHHHHHHHH-HHHHHHHHHHHHHHHHHHH---SS-HHHHHHHHHIIIIITTGGGS-HHHHHHHHHHHHHHHHHHHTTS---SS-------TTSHHHHHHHHHHHHHHHHHHHT-GGGSTT--TT-EEEEE---TT-S-SEEEEEEEESSSB--EEEETTEEEE---B-TTS-EEEEEE--TT--PEEEETTGGGEEE--B-TT--EEEEEEEE-TT--EEE---SSGGG---EEEEEEEES-TT--EEE-TT-TT-EEEEEETT-TT--EEE-TTSEEEEEEEPTT----EEE--TT--EEEEES-TT--STTEE-TTTTTT--EEEEES-GGG-HHHHHHHHHHHTTT-SS-S--EEEEEEEEEEES-TTHHHHHHGGGSSS-EEB-TTS-BSS-SS-EEEEEEEEEEEEEHHHHHHHHHH-TTEEEEEEEEEPP-SSHHHHHHHHHHH-SS-SSS-BHHHHHH-----SSSSTT----S--GGGGG-TT--EE-TTS-TT-SSEE--TT--EESSS-TTTT-SS--EEEE-TT----GGGGTT-TT--EEEE--SS----TT-SSSSSS-SEEEE-GGGHHHHHHSTTTGGGGGGEEEGGGHHHH---TTHHHHHHHHHTS---

Radius of gyration: 43.19 Å; chains: 1; bounding box: 94×56×122 Å